Protein AF-A0A0D2LBA7-F1 (afdb_monomer)

Nearest PDB structures (foldseek):
  6z9c-assembly1_A  TM=7.253E-01  e=1.091E-08  Homo sapiens
  6zlx-assembly1_A  TM=5.875E-01  e=2.701E-09  Homo sapiens
  8aj2-assembly2_B  TM=6.965E-01  e=6.804E-07  Saccharomyces cerevisiae
  6qbo-assembly1_A  TM=7.102E-01  e=8.433E-07  Saccharomyces cerevisiae
  6qbr-assembly1_A  TM=6.938E-01  e=1.045E-06  Saccharomyces cerevisiae

Radius of gyration: 41.12 Å; Cα contacts (8 Å, |Δi|>4): 932; chains: 1; bounding box: 77×128×127 Å

Organism: NCBI:txid145388

Mean predicted aligned error: 12.86 Å

Structure (mmCIF, N/CA/C/O backbone):
data_AF-A0A0D2LBA7-F1
#
_entry.id   AF-A0A0D2LBA7-F1
#
loop_
_atom_site.group_PDB
_atom_site.id
_atom_site.type_symbol
_atom_site.label_atom_id
_atom_site.label_alt_id
_atom_site.label_comp_id
_atom_site.label_asym_id
_atom_site.label_entity_id
_atom_site.label_seq_id
_atom_site.pdbx_PDB_ins_code
_atom_site.Cartn_x
_atom_site.Cartn_y
_atom_site.Cartn_z
_atom_site.occupancy
_atom_site.B_iso_or_equiv
_atom_site.auth_seq_id
_atom_site.auth_comp_id
_atom_site.auth_asym_id
_atom_site.auth_atom_id
_atom_site.pdbx_PDB_model_num
ATOM 1 N N . MET A 1 1 ? 0.904 -53.235 -50.984 1.00 41.66 1 MET A N 1
ATOM 2 C CA . MET A 1 1 ? 1.614 -52.245 -50.158 1.00 41.66 1 MET A CA 1
ATOM 3 C C . MET A 1 1 ? 1.728 -51.033 -51.040 1.00 41.66 1 MET A C 1
ATOM 5 O O . MET A 1 1 ? 2.356 -51.135 -52.085 1.00 41.66 1 MET A O 1
ATOM 9 N N . GLU A 1 2 ? 0.973 -49.996 -50.715 1.00 45.25 2 GLU A N 1
ATOM 10 C CA . GLU A 1 2 ? 1.105 -48.691 -51.358 1.00 45.25 2 GLU A CA 1
ATOM 11 C C . GLU A 1 2 ? 2.281 -47.971 -50.687 1.00 45.25 2 GLU A C 1
ATOM 13 O O . GLU A 1 2 ? 2.564 -48.237 -49.516 1.00 45.25 2 GLU A O 1
ATOM 18 N N . ASP A 1 3 ? 2.995 -47.120 -51.424 1.00 49.78 3 ASP A N 1
ATOM 19 C CA . ASP A 1 3 ? 4.052 -46.297 -50.837 1.00 49.78 3 ASP A CA 1
ATOM 20 C C . ASP A 1 3 ? 3.409 -45.217 -49.955 1.00 49.78 3 ASP A C 1
ATOM 22 O O . ASP A 1 3 ? 2.948 -44.186 -50.452 1.00 49.78 3 ASP A O 1
ATOM 26 N N . GLU A 1 4 ? 3.405 -45.430 -48.637 1.00 56.88 4 GLU A N 1
ATOM 27 C CA . GLU A 1 4 ? 3.301 -44.321 -47.688 1.00 56.88 4 GLU A CA 1
ATOM 28 C C . GLU A 1 4 ? 4.562 -43.463 -47.838 1.00 56.88 4 GLU A C 1
ATOM 30 O O . GLU A 1 4 ? 5.611 -43.736 -47.250 1.00 56.88 4 GLU A O 1
ATOM 35 N N . ALA A 1 5 ? 4.465 -42.428 -48.677 1.00 56.94 5 ALA A N 1
ATOM 36 C CA . ALA A 1 5 ? 5.487 -41.399 -48.773 1.00 56.94 5 ALA A CA 1
ATOM 37 C C . ALA A 1 5 ? 5.756 -40.837 -47.362 1.00 56.94 5 ALA A C 1
ATOM 39 O O . ALA A 1 5 ? 4.798 -40.540 -46.643 1.00 56.94 5 ALA A O 1
ATOM 40 N N . PRO A 1 6 ? 7.026 -40.703 -46.937 1.00 50.88 6 PRO A N 1
ATOM 41 C CA . PRO A 1 6 ? 7.349 -40.370 -45.556 1.00 50.88 6 PRO A CA 1
ATOM 42 C C . PRO A 1 6 ? 6.872 -38.954 -45.226 1.00 50.88 6 PRO A C 1
ATOM 44 O O . PRO A 1 6 ? 7.515 -37.980 -45.614 1.00 50.88 6 PRO A O 1
ATOM 47 N N . THR A 1 7 ? 5.759 -38.851 -44.495 1.00 66.12 7 THR A N 1
ATOM 48 C CA . THR A 1 7 ? 5.170 -37.581 -44.058 1.00 66.12 7 THR A CA 1
ATOM 49 C C . THR A 1 7 ? 6.148 -36.847 -43.147 1.00 66.12 7 THR A C 1
ATOM 51 O O . THR A 1 7 ? 6.326 -37.209 -41.979 1.00 66.12 7 THR A O 1
ATOM 54 N N . GLY A 1 8 ? 6.811 -35.830 -43.683 1.00 72.38 8 GLY A N 1
ATOM 55 C CA . GLY A 1 8 ? 7.713 -34.974 -42.935 1.00 72.38 8 GLY A CA 1
ATOM 56 C C . GLY A 1 8 ? 6.952 -33.914 -42.144 1.00 72.38 8 GLY A C 1
ATOM 57 O O . GLY A 1 8 ? 5.771 -33.653 -42.364 1.00 72.38 8 GLY A O 1
ATOM 58 N N . VAL A 1 9 ? 7.665 -33.208 -41.263 1.00 74.69 9 VAL A N 1
ATOM 59 C CA . VAL A 1 9 ? 7.125 -32.018 -40.574 1.00 74.69 9 VAL A CA 1
ATOM 60 C C . VAL A 1 9 ? 6.616 -30.959 -41.565 1.00 74.69 9 VAL A C 1
ATOM 62 O O . VAL A 1 9 ? 5.686 -30.231 -41.248 1.00 74.69 9 VAL A O 1
ATOM 65 N N . ASN A 1 10 ? 7.172 -30.901 -42.779 1.00 81.25 10 ASN A N 1
ATOM 66 C CA . ASN A 1 10 ? 6.738 -29.976 -43.830 1.00 81.25 10 ASN A CA 1
ATOM 67 C C . ASN A 1 10 ? 5.353 -30.292 -44.422 1.00 81.25 10 ASN A C 1
ATOM 69 O O . ASN A 1 10 ? 4.752 -29.396 -45.007 1.00 81.25 10 ASN A O 1
ATOM 73 N N . ASP A 1 11 ? 4.852 -31.519 -44.256 1.00 81.19 11 ASP A N 1
ATOM 74 C CA . ASP A 1 11 ? 3.561 -31.973 -44.795 1.00 81.19 11 ASP A CA 1
ATOM 75 C C . ASP A 1 11 ? 2.413 -31.813 -43.774 1.00 81.19 11 ASP A C 1
ATOM 77 O O . ASP A 1 11 ? 1.259 -32.156 -44.040 1.00 81.19 11 ASP A O 1
ATOM 81 N N . LEU A 1 12 ? 2.720 -31.285 -42.583 1.00 79.12 12 LEU A N 1
ATOM 82 C CA . LEU A 1 12 ? 1.750 -30.996 -41.531 1.00 79.12 12 LEU A CA 1
ATOM 83 C C . LEU A 1 12 ? 0.846 -29.811 -41.902 1.00 79.12 12 LEU A C 1
ATOM 85 O O . LEU A 1 12 ? 1.290 -28.804 -42.450 1.00 79.12 12 LEU A O 1
ATOM 89 N N . SER A 1 13 ? -0.431 -29.891 -41.516 1.00 80.69 13 SER A N 1
ATOM 90 C CA . SER A 1 13 ? -1.358 -28.758 -41.655 1.00 80.69 13 SER A CA 1
ATOM 91 C C . SER A 1 13 ? -0.932 -27.557 -40.786 1.00 80.69 13 SER A C 1
ATOM 93 O O . SER A 1 13 ? -0.297 -27.767 -39.747 1.00 80.69 13 SER A O 1
ATOM 95 N N . PRO A 1 14 ? -1.345 -26.315 -41.110 1.00 75.88 14 PRO A N 1
ATOM 96 C CA . PRO A 1 14 ? -1.060 -25.140 -40.278 1.00 75.88 14 PRO A CA 1
ATOM 97 C C . PRO A 1 14 ? -1.507 -25.302 -38.816 1.00 75.88 14 PRO A C 1
ATOM 99 O O . PRO A 1 14 ? -0.788 -24.920 -37.898 1.00 75.88 14 PRO A O 1
ATOM 102 N N . ALA A 1 15 ? -2.647 -25.961 -38.573 1.00 77.19 15 ALA A N 1
ATOM 103 C CA . ALA A 1 15 ? -3.121 -26.261 -37.220 1.00 77.19 15 ALA A CA 1
ATOM 104 C C . ALA A 1 15 ? -2.209 -27.260 -36.479 1.00 77.19 15 ALA A C 1
ATOM 106 O O . ALA A 1 15 ? -1.989 -27.124 -35.276 1.00 77.19 15 ALA A O 1
ATOM 107 N N . CYS A 1 16 ? -1.627 -28.230 -37.192 1.00 81.06 16 CYS A N 1
ATOM 108 C CA . CYS A 1 16 ? -0.622 -29.135 -36.632 1.00 81.06 16 CYS A CA 1
ATOM 109 C C . CYS A 1 16 ? 0.707 -28.409 -36.360 1.00 81.06 16 CYS A C 1
ATOM 111 O O . CYS A 1 16 ? 1.330 -28.668 -35.335 1.00 81.06 16 CYS A O 1
ATOM 113 N N . PHE A 1 17 ? 1.114 -27.465 -37.219 1.00 78.94 17 PHE A N 1
ATOM 114 C CA . PHE A 1 17 ? 2.248 -26.572 -36.950 1.00 78.94 17 PHE A CA 1
ATOM 115 C C . PHE A 1 17 ? 2.025 -25.760 -35.667 1.00 78.94 17 PHE A C 1
ATOM 117 O O . PHE A 1 17 ? 2.879 -25.781 -34.784 1.00 78.94 17 PHE A O 1
ATOM 124 N N . VAL A 1 18 ? 0.865 -25.116 -35.514 1.00 75.88 18 VAL A N 1
ATOM 125 C CA . VAL A 1 18 ? 0.513 -24.375 -34.290 1.00 75.88 18 VAL A CA 1
ATOM 126 C C . VAL A 1 18 ? 0.520 -25.287 -33.057 1.00 75.88 18 VAL A C 1
ATOM 128 O O . VAL A 1 18 ? 1.050 -24.894 -32.024 1.00 75.88 18 VAL A O 1
ATOM 131 N N . ALA A 1 19 ? 0.014 -26.521 -33.152 1.00 81.38 19 ALA A N 1
ATOM 132 C CA . ALA A 1 19 ? 0.018 -27.464 -32.030 1.00 81.38 19 ALA A CA 1
ATOM 133 C C . ALA A 1 19 ? 1.428 -27.954 -31.635 1.00 81.38 19 ALA A C 1
ATOM 135 O O . ALA A 1 19 ? 1.709 -28.114 -30.449 1.00 81.38 19 ALA A O 1
ATOM 136 N N . VAL A 1 20 ? 2.319 -28.187 -32.606 1.00 83.69 20 VAL A N 1
ATOM 137 C CA . VAL A 1 20 ? 3.698 -28.643 -32.353 1.00 83.69 20 VAL A CA 1
ATOM 138 C C . VAL A 1 20 ? 4.569 -27.497 -31.832 1.00 83.69 20 VAL A C 1
ATOM 140 O O . VAL A 1 20 ? 5.188 -27.619 -30.775 1.00 83.69 20 VAL A O 1
ATOM 143 N N . PHE A 1 21 ? 4.598 -26.368 -32.544 1.00 82.12 21 PHE A N 1
ATOM 144 C CA . PHE A 1 21 ? 5.470 -25.234 -32.227 1.00 82.12 21 PHE A CA 1
ATOM 145 C C . PHE A 1 21 ? 4.898 -24.320 -31.131 1.00 82.12 21 PHE A C 1
ATOM 147 O O . PHE A 1 21 ? 5.661 -23.613 -30.484 1.00 82.12 21 PHE A O 1
ATOM 154 N N . GLY A 1 22 ? 3.598 -24.391 -30.826 1.00 79.94 22 GLY A N 1
ATOM 155 C CA . GLY A 1 22 ? 2.980 -23.692 -29.689 1.00 79.94 22 GLY A CA 1
ATOM 156 C C . GLY A 1 22 ? 3.430 -24.181 -28.306 1.00 79.94 22 GLY A C 1
ATOM 157 O O . GLY A 1 22 ? 3.055 -23.585 -27.303 1.00 79.94 22 GLY A O 1
ATOM 158 N N . THR A 1 23 ? 4.249 -25.238 -28.238 1.00 84.56 23 THR A N 1
ATOM 159 C CA . THR A 1 23 ? 4.951 -25.660 -27.011 1.00 84.56 23 THR A CA 1
ATOM 160 C C . THR A 1 23 ? 6.296 -24.950 -26.803 1.00 84.56 23 THR A C 1
ATOM 162 O O . THR A 1 23 ? 6.921 -25.112 -25.756 1.00 84.56 23 THR A O 1
ATOM 165 N N . LEU A 1 24 ? 6.757 -24.174 -27.788 1.00 87.69 24 LEU A N 1
ATOM 166 C CA . LEU A 1 24 ? 7.990 -23.391 -27.734 1.00 87.69 24 LEU A CA 1
ATOM 167 C C . LEU A 1 24 ? 7.710 -21.961 -27.267 1.00 87.69 24 LEU A C 1
ATOM 169 O O . LEU A 1 24 ? 6.647 -21.416 -27.555 1.00 87.69 24 LEU A O 1
ATOM 173 N N . GLY A 1 25 ? 8.696 -21.322 -26.633 1.00 86.44 25 GLY A N 1
ATOM 174 C CA . GLY A 1 25 ? 8.681 -19.880 -26.385 1.00 86.44 25 GLY A CA 1
ATOM 175 C C . GLY A 1 25 ? 8.998 -19.061 -27.643 1.00 86.44 25 GLY A C 1
ATOM 176 O O . GLY A 1 25 ? 9.499 -19.577 -28.646 1.00 86.44 25 GLY A O 1
ATOM 177 N N . ALA A 1 26 ? 8.756 -17.749 -27.584 1.00 86.88 26 ALA A N 1
ATOM 178 C CA . ALA A 1 26 ? 8.931 -16.840 -28.723 1.00 86.88 26 ALA A CA 1
ATOM 179 C C . ALA A 1 26 ? 10.343 -16.861 -29.348 1.00 86.88 26 ALA A C 1
ATOM 181 O O . ALA A 1 26 ? 10.480 -16.711 -30.564 1.00 86.88 26 ALA A O 1
ATOM 182 N N . ALA A 1 27 ? 11.398 -17.063 -28.548 1.00 86.56 27 ALA A N 1
ATOM 183 C CA . ALA A 1 27 ? 12.777 -17.125 -29.037 1.00 86.56 27 ALA A CA 1
ATOM 184 C C . ALA A 1 27 ? 13.055 -18.420 -29.821 1.00 86.56 27 ALA A C 1
ATOM 186 O O . ALA A 1 27 ? 13.687 -18.394 -30.878 1.00 86.56 27 ALA A O 1
ATOM 187 N N . GLU A 1 28 ? 12.552 -19.551 -29.338 1.00 90.44 28 GLU A N 1
ATOM 188 C CA . GLU A 1 28 ? 12.653 -20.861 -29.976 1.00 90.44 28 GLU A CA 1
ATOM 189 C C . GLU A 1 28 ? 11.802 -20.915 -31.253 1.00 90.44 28 GLU A C 1
ATOM 191 O O . GLU A 1 28 ? 12.292 -21.371 -32.287 1.00 90.44 28 GLU A O 1
ATOM 196 N N . THR A 1 29 ? 10.594 -20.343 -31.238 1.00 89.56 29 THR A N 1
ATOM 197 C CA . THR A 1 29 ? 9.762 -20.165 -32.439 1.00 89.56 29 THR A CA 1
ATOM 198 C C . THR A 1 29 ? 10.440 -19.248 -33.462 1.00 89.56 29 THR A C 1
ATOM 200 O O . THR A 1 29 ? 10.508 -19.593 -34.642 1.00 89.56 29 THR A O 1
ATOM 203 N N . ALA A 1 30 ? 11.054 -18.136 -33.040 1.00 86.88 30 ALA A N 1
ATOM 204 C CA . ALA A 1 30 ? 11.838 -17.279 -33.935 1.00 86.88 30 ALA A CA 1
ATOM 205 C C . ALA A 1 30 ? 13.066 -17.994 -34.536 1.00 86.88 30 ALA A C 1
ATOM 207 O O . ALA A 1 30 ? 13.395 -17.761 -35.699 1.00 86.88 30 ALA A O 1
ATOM 208 N N . ARG A 1 31 ? 13.724 -18.899 -33.794 1.00 90.75 31 ARG A N 1
ATOM 209 C CA . ARG A 1 31 ? 14.789 -19.765 -34.338 1.00 90.75 31 ARG A CA 1
ATOM 210 C C . ARG A 1 31 ? 14.235 -20.785 -35.334 1.00 90.75 31 ARG A C 1
ATOM 212 O O . ARG A 1 31 ? 14.845 -20.978 -36.382 1.00 90.75 31 ARG A O 1
ATOM 219 N N . ALA A 1 32 ? 13.084 -21.397 -35.051 1.00 89.19 32 ALA A N 1
ATOM 220 C CA . ALA A 1 32 ? 12.422 -22.341 -35.952 1.00 89.19 32 ALA A CA 1
ATOM 221 C C . ALA A 1 32 ? 12.040 -21.694 -37.297 1.00 89.19 32 ALA A C 1
ATOM 223 O O . ALA A 1 32 ? 12.258 -22.293 -38.349 1.00 89.19 32 ALA A O 1
ATOM 224 N N . MET A 1 33 ? 11.573 -20.440 -37.289 1.00 88.88 33 MET A N 1
ATOM 225 C CA . MET A 1 33 ? 11.327 -19.664 -38.515 1.00 88.88 33 MET A CA 1
ATOM 226 C C . MET A 1 33 ? 12.565 -19.560 -39.425 1.00 88.88 33 MET A C 1
ATOM 228 O O . MET A 1 33 ? 12.419 -19.472 -40.640 1.00 88.88 33 MET A O 1
ATOM 232 N N . CYS A 1 34 ? 13.782 -19.590 -38.876 1.00 90.56 34 CYS A N 1
ATOM 233 C CA . CYS A 1 34 ? 15.018 -19.527 -39.661 1.00 90.56 34 CYS A CA 1
ATOM 234 C C . CYS A 1 34 ? 15.428 -20.872 -40.296 1.00 90.56 34 CYS A C 1
ATOM 236 O O . CYS A 1 34 ? 16.378 -20.895 -41.076 1.00 90.56 34 CYS A O 1
ATOM 238 N N . VAL A 1 35 ? 14.753 -21.983 -39.974 1.00 90.25 35 VAL A N 1
ATOM 239 C CA . VAL A 1 35 ? 15.114 -23.331 -40.458 1.00 90.25 35 VAL A CA 1
ATOM 240 C C . VAL A 1 35 ? 14.546 -23.617 -41.851 1.00 90.25 35 VAL A C 1
ATOM 242 O O . VAL A 1 35 ? 15.219 -24.245 -42.666 1.00 90.25 35 VAL A O 1
ATOM 245 N N . HIS A 1 36 ? 13.319 -23.173 -42.147 1.00 87.88 36 HIS A N 1
ATOM 246 C CA . HIS A 1 36 ? 12.653 -23.481 -43.416 1.00 87.88 36 HIS A CA 1
ATOM 247 C C . HIS A 1 36 ? 11.611 -22.413 -43.808 1.00 87.88 36 HIS A C 1
ATOM 249 O O . HIS A 1 36 ? 10.843 -21.997 -42.939 1.00 87.88 36 HIS A O 1
ATOM 255 N N . PRO A 1 37 ? 11.492 -22.003 -45.092 1.00 87.06 37 PRO A N 1
ATOM 256 C CA . PRO A 1 37 ? 10.540 -20.965 -45.509 1.00 87.06 37 PRO A CA 1
ATOM 257 C C . PRO A 1 37 ? 9.082 -21.260 -45.138 1.00 87.06 37 PRO A C 1
ATOM 259 O O . PRO A 1 37 ? 8.413 -20.393 -44.591 1.00 87.06 37 PRO A O 1
ATOM 262 N N . LEU A 1 38 ? 8.608 -22.502 -45.310 1.00 84.31 38 LEU A N 1
ATOM 263 C CA . LEU A 1 38 ? 7.237 -22.864 -44.913 1.00 84.31 38 LEU A CA 1
ATOM 264 C C . LEU A 1 38 ? 7.001 -22.710 -43.400 1.00 84.31 38 LEU A C 1
ATOM 266 O O . LEU A 1 38 ? 5.883 -22.417 -42.985 1.00 84.31 38 LEU A O 1
ATOM 270 N N . TRP A 1 39 ? 8.035 -22.879 -42.568 1.00 86.62 39 TRP A N 1
ATOM 271 C CA . TRP A 1 39 ? 7.934 -22.630 -41.126 1.00 86.62 39 TRP A CA 1
ATOM 272 C C . TRP A 1 39 ? 7.964 -21.121 -40.864 1.00 86.62 39 TRP A C 1
ATOM 274 O O . TRP A 1 39 ? 7.203 -20.626 -40.042 1.00 86.62 39 TRP A O 1
ATOM 284 N N . ALA A 1 40 ? 8.786 -20.372 -41.606 1.00 85.69 40 ALA A N 1
ATOM 285 C CA . ALA A 1 40 ? 8.809 -18.914 -41.569 1.00 85.69 40 ALA A CA 1
ATOM 286 C C . ALA A 1 40 ? 7.468 -18.275 -41.958 1.00 85.69 40 ALA A C 1
ATOM 288 O O . ALA A 1 40 ? 7.221 -17.153 -41.530 1.00 85.6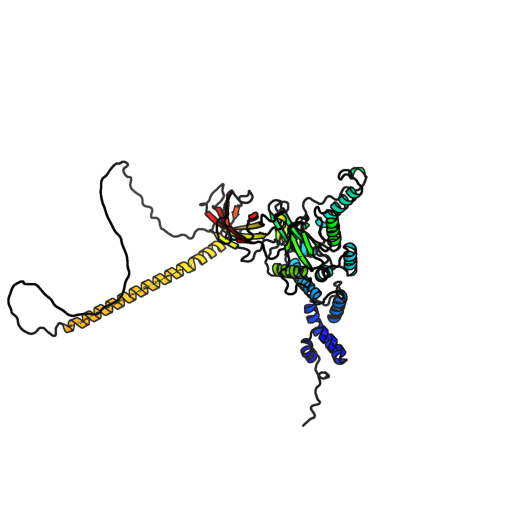9 40 ALA A O 1
ATOM 289 N N . ASP A 1 41 ? 6.631 -18.948 -42.750 1.00 85.88 41 ASP A N 1
ATOM 290 C CA . ASP A 1 41 ? 5.301 -18.468 -43.133 1.00 85.88 41 ASP A CA 1
ATOM 291 C C . ASP A 1 41 ? 4.218 -18.924 -42.141 1.00 85.88 41 ASP A C 1
ATOM 293 O O . ASP A 1 41 ? 3.495 -18.080 -41.616 1.00 85.88 41 ASP A O 1
ATOM 297 N N . ASN A 1 42 ? 4.151 -20.218 -41.791 1.00 82.75 42 ASN A N 1
ATOM 298 C CA . ASN A 1 42 ? 3.165 -20.725 -40.821 1.00 82.75 42 ASN A CA 1
ATOM 299 C C . ASN A 1 42 ? 3.370 -20.147 -39.406 1.00 82.75 42 ASN A C 1
ATOM 301 O O . ASN A 1 42 ? 2.408 -19.801 -38.729 1.00 82.75 42 ASN A O 1
ATOM 305 N N . LEU A 1 43 ? 4.619 -19.984 -38.954 1.00 84.81 43 LEU A N 1
ATOM 306 C CA . LEU A 1 43 ? 4.936 -19.475 -37.612 1.00 84.81 43 LEU A CA 1
ATOM 307 C C . LEU A 1 43 ? 4.938 -17.933 -37.529 1.00 84.81 43 LEU A C 1
ATOM 309 O O . LEU A 1 43 ? 5.390 -17.370 -36.532 1.00 84.81 43 LEU A O 1
ATOM 313 N N . ARG A 1 44 ? 4.434 -17.224 -38.554 1.00 84.56 44 ARG A N 1
ATOM 314 C CA . ARG A 1 44 ? 4.048 -15.800 -38.440 1.00 84.56 44 ARG A CA 1
ATOM 315 C C . ARG A 1 44 ? 2.663 -15.603 -37.842 1.00 84.56 44 ARG A C 1
ATOM 317 O O . ARG A 1 44 ? 2.361 -14.470 -37.486 1.00 84.56 44 ARG A O 1
ATOM 324 N N . ASP A 1 45 ? 1.845 -16.653 -37.783 1.00 81.94 45 ASP A N 1
ATOM 325 C CA . ASP A 1 45 ? 0.443 -16.554 -37.389 1.00 81.94 45 ASP A CA 1
ATOM 326 C C . ASP A 1 45 ? 0.296 -15.975 -35.971 1.00 81.94 45 ASP A C 1
ATOM 328 O O . ASP A 1 45 ? 0.925 -16.433 -35.010 1.00 81.94 45 ASP A O 1
ATOM 332 N N . ASP A 1 46 ? -0.546 -14.952 -35.840 1.00 84.88 46 ASP A N 1
ATOM 333 C CA . ASP A 1 46 ? -0.804 -14.273 -34.574 1.00 84.88 46 ASP A CA 1
ATOM 334 C C . ASP A 1 46 ? -1.509 -15.174 -33.543 1.00 84.88 46 ASP A C 1
ATOM 336 O O . ASP A 1 46 ? -1.481 -14.855 -32.357 1.00 84.88 46 ASP A O 1
ATOM 340 N N . ILE A 1 47 ? -2.051 -16.335 -33.936 1.00 85.31 47 ILE A N 1
ATOM 341 C CA . ILE A 1 47 ? -2.478 -17.396 -33.006 1.00 85.31 47 ILE A CA 1
ATOM 342 C C . ILE A 1 47 ? -1.315 -17.842 -32.098 1.00 85.31 47 ILE A C 1
ATOM 344 O O . ILE A 1 47 ? -1.548 -18.148 -30.929 1.00 85.31 47 ILE A O 1
ATOM 348 N N . LEU A 1 48 ? -0.072 -17.839 -32.599 1.00 85.69 48 LEU A N 1
ATOM 349 C CA . LEU A 1 48 ? 1.134 -18.119 -31.809 1.00 85.69 48 LEU A CA 1
ATOM 350 C C . LEU A 1 48 ? 1.691 -16.860 -31.137 1.00 85.69 48 LEU A C 1
ATOM 352 O O . LEU A 1 48 ? 2.060 -16.897 -29.968 1.00 85.69 48 LEU A O 1
ATOM 356 N N . TRP A 1 49 ? 1.740 -15.727 -31.844 1.00 90.50 49 TRP A N 1
ATOM 357 C CA . TRP A 1 49 ? 2.360 -14.513 -31.294 1.00 90.50 49 TRP A CA 1
ATOM 358 C C . TRP A 1 49 ? 1.517 -13.808 -30.229 1.00 90.50 49 TRP A C 1
ATOM 360 O O . TRP A 1 49 ? 2.083 -13.125 -29.379 1.00 90.50 49 TRP A O 1
ATOM 370 N N . ARG A 1 50 ? 0.194 -14.006 -30.212 1.00 91.06 50 ARG A N 1
ATOM 371 C CA . ARG A 1 50 ? -0.699 -13.471 -29.178 1.00 91.06 50 ARG A CA 1
ATOM 372 C C . ARG A 1 50 ? -0.408 -14.006 -27.768 1.00 91.06 50 ARG A C 1
ATOM 374 O O . ARG A 1 50 ? -0.176 -13.167 -26.899 1.00 91.06 50 ARG A O 1
ATOM 381 N N . PRO A 1 51 ? -0.398 -15.329 -27.496 1.00 89.94 51 PRO A N 1
ATOM 382 C CA . PRO A 1 51 ? -0.073 -15.830 -26.162 1.00 89.94 51 PRO A CA 1
ATOM 383 C C . PRO A 1 51 ? 1.340 -15.427 -25.731 1.00 89.94 51 PRO A C 1
ATOM 385 O O . PRO A 1 51 ? 1.493 -14.976 -24.604 1.00 89.94 51 PRO A O 1
ATOM 388 N N . TYR A 1 52 ? 2.336 -15.452 -26.629 1.00 90.50 52 TYR A N 1
ATOM 389 C CA . TYR A 1 52 ? 3.682 -14.946 -26.318 1.00 90.50 52 TYR A CA 1
ATOM 390 C C . TYR A 1 52 ? 3.691 -13.459 -25.929 1.00 90.50 52 TYR A C 1
ATOM 392 O O . TYR A 1 52 ? 4.481 -13.036 -25.089 1.00 90.50 52 TYR A O 1
ATOM 400 N N . PHE A 1 53 ? 2.843 -12.641 -26.557 1.00 91.50 53 PHE A N 1
ATOM 401 C CA . PHE A 1 53 ? 2.766 -11.210 -26.278 1.00 91.50 53 PHE A CA 1
ATOM 402 C C . PHE A 1 53 ? 2.085 -10.915 -24.931 1.00 91.50 53 PHE A C 1
ATOM 404 O O . PHE A 1 53 ? 2.582 -10.076 -24.177 1.00 91.50 53 PHE A O 1
ATOM 411 N N . GLU A 1 54 ? 1.021 -11.650 -24.583 1.00 91.62 54 GLU A N 1
ATOM 412 C CA . GLU A 1 54 ? 0.398 -11.570 -23.252 1.00 91.62 54 GLU A CA 1
ATOM 413 C C . GLU A 1 54 ? 1.349 -12.113 -22.165 1.00 91.62 54 GLU A C 1
ATOM 415 O O . GLU A 1 54 ? 1.548 -11.442 -21.155 1.00 91.62 54 GLU A O 1
ATOM 420 N N . GLU A 1 55 ? 2.018 -13.248 -22.406 1.00 90.25 55 GLU A N 1
ATOM 421 C CA . GLU A 1 55 ? 2.978 -13.892 -21.489 1.00 90.25 55 GLU A CA 1
ATOM 422 C C . GLU A 1 55 ? 4.236 -13.054 -21.222 1.00 90.25 55 GLU A C 1
ATOM 424 O O . GLU A 1 55 ? 4.724 -13.027 -20.094 1.00 90.25 55 GLU A O 1
ATOM 429 N N . VAL A 1 56 ? 4.788 -12.366 -22.228 1.00 88.62 56 VAL A N 1
ATOM 430 C CA . VAL A 1 56 ? 6.026 -11.586 -22.049 1.00 88.62 56 VAL A CA 1
ATOM 431 C C . VAL A 1 56 ? 5.735 -10.153 -21.607 1.00 88.62 56 VAL A C 1
ATOM 433 O O . VAL A 1 56 ? 6.402 -9.664 -20.693 1.00 88.62 56 VAL A O 1
ATOM 436 N N . PHE A 1 57 ? 4.753 -9.474 -22.209 1.00 90.81 57 PHE A N 1
ATOM 437 C CA . PHE A 1 57 ? 4.555 -8.025 -22.039 1.00 90.81 57 PHE A CA 1
ATOM 438 C C . PHE A 1 57 ? 3.300 -7.637 -21.236 1.00 90.81 57 PHE A C 1
ATOM 440 O O . PHE A 1 57 ? 3.052 -6.445 -21.041 1.00 90.81 57 PHE A O 1
ATOM 447 N N . ALA A 1 58 ? 2.520 -8.609 -20.746 1.00 90.38 58 ALA A N 1
ATOM 448 C CA . ALA A 1 58 ? 1.265 -8.390 -20.014 1.00 90.38 58 ALA A CA 1
ATOM 449 C C . ALA A 1 58 ? 0.213 -7.569 -20.797 1.00 90.38 58 ALA A C 1
ATOM 451 O O . ALA A 1 58 ? -0.606 -6.864 -20.201 1.00 90.38 58 ALA A O 1
ATOM 452 N N . GLN A 1 59 ? 0.237 -7.641 -22.135 1.00 87.06 59 GLN A N 1
ATOM 453 C CA . GLN A 1 59 ? -0.665 -6.915 -23.037 1.00 87.06 59 GLN A CA 1
ATOM 454 C C . GLN A 1 59 ? -1.584 -7.869 -23.810 1.00 87.06 59 GLN A C 1
ATOM 456 O O . GLN A 1 59 ? -1.138 -8.885 -24.336 1.00 87.06 59 GLN A O 1
ATOM 461 N N . ARG A 1 60 ? -2.874 -7.520 -23.910 1.00 87.62 60 ARG A N 1
ATOM 462 C CA . ARG A 1 60 ? -3.912 -8.352 -24.560 1.00 87.62 60 ARG A CA 1
ATOM 463 C C . ARG A 1 60 ? -4.238 -7.993 -25.998 1.00 87.62 60 ARG A C 1
ATOM 465 O O . ARG A 1 60 ? -4.684 -8.869 -26.739 1.00 87.62 60 ARG A O 1
ATOM 472 N N . ASP A 1 61 ? -4.033 -6.730 -26.347 1.00 90.69 61 ASP A N 1
ATOM 473 C CA . ASP A 1 61 ? -4.253 -6.170 -27.675 1.00 90.69 61 ASP A CA 1
ATOM 474 C C . ASP A 1 61 ? -2.892 -5.948 -28.336 1.00 90.69 61 ASP A C 1
ATOM 476 O O . ASP A 1 61 ? -1.939 -5.564 -27.656 1.00 90.69 61 ASP A O 1
ATOM 480 N N . ALA A 1 62 ? -2.790 -6.128 -29.652 1.00 91.00 62 ALA A N 1
ATOM 481 C CA . ALA A 1 62 ? -1.563 -5.856 -30.398 1.00 91.00 62 ALA A CA 1
ATOM 482 C C . ALA A 1 62 ? -1.291 -4.339 -30.475 1.00 91.00 62 ALA A C 1
ATOM 484 O O . ALA A 1 62 ? -1.615 -3.686 -31.463 1.00 91.00 62 ALA A O 1
ATOM 485 N N . ARG A 1 63 ? -0.706 -3.765 -29.419 1.00 92.25 63 ARG A N 1
ATOM 486 C CA . ARG A 1 63 ? -0.308 -2.350 -29.343 1.00 92.25 63 ARG A CA 1
ATOM 487 C C . ARG A 1 63 ? 1.203 -2.181 -29.363 1.00 92.25 63 ARG A C 1
ATOM 489 O O . ARG A 1 63 ? 1.938 -3.012 -28.834 1.00 92.25 63 ARG A O 1
ATOM 496 N N . LEU A 1 64 ? 1.666 -1.080 -29.936 1.00 90.50 64 LEU A N 1
ATOM 497 C CA . LEU A 1 64 ? 3.051 -0.626 -29.862 1.00 90.50 64 LEU A CA 1
ATOM 498 C C . LEU A 1 64 ? 3.342 0.045 -28.496 1.00 90.50 64 LEU A C 1
ATOM 500 O O . LEU A 1 64 ? 2.409 0.356 -27.752 1.00 90.50 64 LEU A O 1
ATOM 504 N N . PRO A 1 65 ? 4.621 0.272 -28.135 1.00 86.56 65 PRO A N 1
ATOM 505 C CA . PRO A 1 65 ? 5.001 0.917 -26.868 1.00 86.56 65 PRO A CA 1
ATOM 506 C C . PRO A 1 65 ? 4.550 2.379 -26.700 1.00 86.56 65 PRO A C 1
ATOM 508 O O . PRO A 1 65 ? 4.643 2.918 -25.603 1.00 86.56 65 PRO A O 1
ATOM 511 N N . ASP A 1 66 ? 4.073 3.025 -27.767 1.00 83.31 66 ASP A N 1
ATOM 512 C CA . ASP A 1 66 ? 3.434 4.352 -27.761 1.00 83.31 66 ASP A CA 1
ATOM 513 C C . ASP A 1 66 ? 1.892 4.270 -27.668 1.00 83.31 66 ASP A C 1
ATOM 515 O O . ASP A 1 66 ? 1.182 5.223 -27.982 1.00 83.31 66 ASP A O 1
ATOM 519 N N . GLU A 1 67 ? 1.381 3.106 -27.253 1.00 83.69 67 GLU A N 1
ATOM 520 C CA . GLU A 1 67 ? -0.033 2.719 -27.149 1.00 83.69 67 GLU A CA 1
ATOM 521 C C . GLU A 1 67 ? -0.818 2.674 -28.478 1.00 83.69 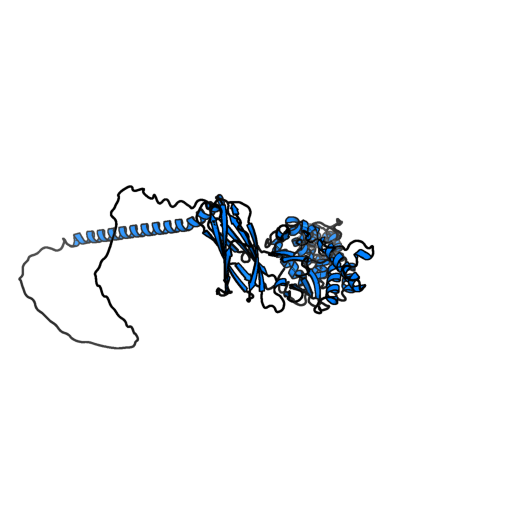67 GLU A C 1
ATOM 523 O O . GLU A 1 67 ? -2.004 2.320 -28.465 1.00 83.69 67 GLU A O 1
ATOM 528 N N . THR A 1 68 ? -0.186 2.948 -29.628 1.00 90.81 68 THR A N 1
ATOM 529 C CA . THR A 1 68 ? -0.830 2.854 -30.952 1.00 90.81 68 THR A CA 1
ATOM 530 C C . THR A 1 68 ? -1.083 1.403 -31.383 1.00 90.81 68 THR A C 1
ATOM 532 O O . THR A 1 68 ? -0.492 0.464 -30.852 1.00 90.81 68 THR A O 1
ATOM 535 N N . GLU A 1 69 ? -1.999 1.185 -32.330 1.00 92.75 69 GLU A N 1
ATOM 536 C CA . GLU A 1 69 ? -2.344 -0.155 -32.827 1.00 92.75 69 GLU A CA 1
ATOM 537 C C . GLU A 1 69 ? -1.253 -0.704 -33.766 1.00 92.75 69 GLU A C 1
ATOM 539 O O . GLU A 1 69 ? -0.833 -0.045 -34.719 1.00 92.75 69 GLU A O 1
ATOM 544 N N . ALA A 1 70 ? -0.784 -1.923 -33.496 1.00 92.88 70 ALA A N 1
ATOM 545 C CA . ALA A 1 70 ? 0.235 -2.605 -34.283 1.00 92.88 70 ALA A CA 1
ATOM 546 C C . ALA A 1 70 ? -0.394 -3.444 -35.405 1.00 92.88 70 ALA A C 1
ATOM 548 O O . ALA A 1 70 ? -1.456 -4.035 -35.244 1.00 92.88 70 ALA A O 1
ATOM 549 N N . ALA A 1 71 ? 0.319 -3.593 -36.525 1.00 93.25 71 ALA A N 1
ATOM 550 C CA . ALA A 1 71 ? -0.167 -4.363 -37.676 1.00 93.25 71 ALA A CA 1
ATOM 551 C C . ALA A 1 71 ? -0.312 -5.885 -37.429 1.00 93.25 71 ALA A C 1
ATOM 553 O O . ALA A 1 71 ? -0.909 -6.573 -38.254 1.00 93.25 71 ALA A O 1
ATOM 554 N N . SER A 1 72 ? 0.270 -6.413 -36.345 1.00 93.31 72 SER A N 1
ATOM 555 C CA . SER A 1 72 ? 0.108 -7.792 -35.857 1.00 93.31 72 SER A CA 1
ATOM 556 C C . SER A 1 72 ? 0.670 -7.936 -34.434 1.00 93.31 72 SER A C 1
ATOM 558 O O . SER A 1 72 ? 1.493 -7.115 -34.008 1.00 93.31 72 SER A O 1
ATOM 560 N N . TYR A 1 73 ? 0.309 -8.998 -33.705 1.00 92.94 73 TYR A N 1
ATOM 561 C CA . TYR A 1 73 ? 0.938 -9.331 -32.414 1.00 92.94 73 TYR A CA 1
ATOM 562 C C . TYR A 1 73 ? 2.439 -9.579 -32.580 1.00 92.94 73 TYR A C 1
ATOM 564 O O . TYR A 1 73 ? 3.230 -9.131 -31.751 1.00 92.94 73 TYR A O 1
ATOM 572 N N . ARG A 1 74 ? 2.869 -10.201 -33.686 1.00 91.62 74 ARG A N 1
ATOM 573 C CA . ARG A 1 74 ? 4.302 -10.334 -34.001 1.00 91.62 74 ARG A CA 1
ATOM 574 C C . ARG A 1 74 ? 5.002 -8.980 -34.190 1.00 91.62 74 ARG A C 1
ATOM 576 O O . ARG A 1 74 ? 6.155 -8.828 -33.787 1.00 91.62 74 ARG A O 1
ATOM 583 N N . ALA A 1 75 ? 4.340 -7.999 -34.809 1.00 92.19 75 ALA A N 1
ATOM 584 C CA . ALA A 1 75 ? 4.891 -6.653 -34.976 1.00 92.19 75 ALA A CA 1
ATOM 585 C C . ALA A 1 75 ? 4.993 -5.921 -33.627 1.00 92.19 75 ALA A C 1
ATOM 587 O O . ALA A 1 75 ? 6.033 -5.328 -33.334 1.00 92.19 75 ALA A O 1
ATOM 588 N N . ALA A 1 76 ? 3.964 -6.042 -32.782 1.00 94.06 76 ALA A N 1
ATOM 589 C CA . ALA A 1 76 ? 3.979 -5.545 -31.410 1.00 94.06 76 ALA A CA 1
ATOM 590 C C . ALA A 1 76 ? 5.125 -6.173 -30.596 1.00 94.06 76 ALA A C 1
ATOM 592 O O . ALA A 1 76 ? 5.953 -5.448 -30.050 1.00 94.06 76 ALA A O 1
ATOM 593 N N . PHE A 1 77 ? 5.250 -7.504 -30.592 1.00 92.81 77 PHE A N 1
ATOM 594 C CA . PHE A 1 77 ? 6.299 -8.231 -29.868 1.00 92.81 77 PHE A CA 1
ATOM 595 C C . PHE A 1 77 ? 7.706 -7.724 -30.218 1.00 92.81 77 PHE A C 1
ATOM 597 O O . PHE A 1 77 ? 8.524 -7.479 -29.330 1.00 92.81 77 PHE A O 1
ATOM 604 N N . LEU A 1 78 ? 7.996 -7.528 -31.509 1.00 92.00 78 LEU A N 1
ATOM 605 C CA . LEU A 1 78 ? 9.292 -7.016 -31.961 1.00 92.00 78 LEU A CA 1
ATOM 606 C C . LEU A 1 78 ? 9.517 -5.551 -31.559 1.00 92.00 78 LEU A C 1
ATOM 608 O O . LEU A 1 78 ? 10.625 -5.208 -31.151 1.00 92.00 78 LEU A O 1
ATOM 612 N N . ALA A 1 79 ? 8.487 -4.702 -31.620 1.00 93.06 79 ALA A N 1
ATOM 613 C CA . ALA A 1 79 ? 8.581 -3.306 -31.194 1.00 93.06 79 ALA A CA 1
ATOM 614 C C . ALA A 1 79 ? 8.806 -3.168 -29.678 1.00 93.06 79 ALA A C 1
ATOM 616 O O . ALA A 1 79 ? 9.658 -2.389 -29.257 1.00 93.06 79 ALA A O 1
ATOM 617 N N . TRP A 1 80 ? 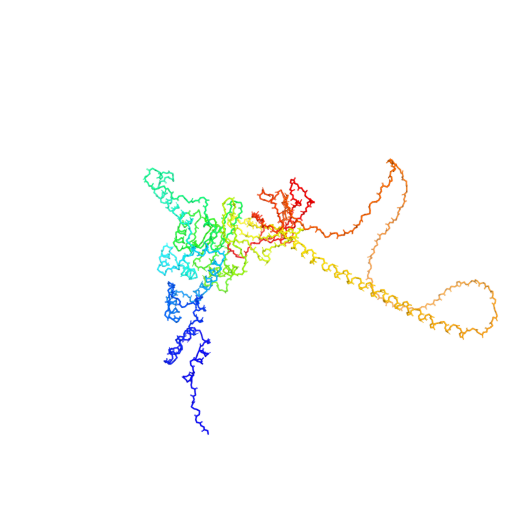8.109 -3.961 -28.858 1.00 92.19 80 TRP A N 1
ATOM 618 C CA . TRP A 1 80 ? 8.323 -4.008 -27.409 1.00 92.19 80 TRP A CA 1
ATOM 619 C C . TRP A 1 80 ? 9.689 -4.605 -27.047 1.00 92.19 80 TRP A C 1
ATOM 621 O O . TRP A 1 80 ? 10.385 -4.058 -26.197 1.00 92.19 80 TRP A O 1
ATOM 631 N N . THR A 1 81 ? 10.140 -5.651 -27.749 1.00 92.12 81 THR A N 1
ATOM 632 C CA . THR A 1 81 ? 11.498 -6.202 -27.574 1.00 92.12 81 THR A CA 1
ATOM 633 C C . THR A 1 81 ? 12.570 -5.155 -27.896 1.00 92.12 81 THR A C 1
ATOM 635 O O . THR A 1 81 ? 13.540 -5.024 -27.157 1.00 92.12 81 THR A O 1
ATOM 638 N N . ALA A 1 82 ? 12.392 -4.377 -28.969 1.00 92.25 82 ALA A N 1
ATOM 639 C CA . ALA A 1 82 ? 13.299 -3.287 -29.328 1.00 92.25 82 ALA A CA 1
ATOM 640 C C . ALA A 1 82 ? 13.242 -2.112 -28.334 1.00 92.25 82 ALA A C 1
ATOM 642 O O . ALA A 1 82 ? 14.264 -1.478 -28.085 1.00 92.25 82 ALA A O 1
ATOM 643 N N . HIS A 1 83 ? 12.072 -1.831 -27.748 1.00 91.31 83 HIS A N 1
ATOM 644 C CA . HIS A 1 83 ? 11.897 -0.750 -26.777 1.00 91.31 83 HIS A CA 1
ATOM 645 C C . HIS A 1 83 ? 12.618 -1.009 -25.452 1.00 91.31 83 HIS A C 1
ATOM 647 O O . HIS A 1 83 ? 13.001 -0.042 -24.810 1.00 91.31 83 HIS A O 1
ATOM 653 N N . PHE A 1 84 ? 12.800 -2.268 -25.047 1.00 93.56 84 PHE A N 1
ATOM 654 C CA . PHE A 1 84 ? 13.479 -2.656 -23.801 1.00 93.56 84 PHE A CA 1
ATOM 655 C C . PHE A 1 84 ? 14.799 -3.410 -24.056 1.00 93.56 84 PHE A C 1
ATOM 657 O O . PHE A 1 84 ? 15.248 -4.185 -23.210 1.00 93.56 84 PHE A O 1
ATOM 664 N N . ALA A 1 85 ? 15.413 -3.220 -25.229 1.00 91.88 85 ALA A N 1
ATOM 665 C CA . ALA A 1 85 ? 16.607 -3.952 -25.660 1.00 91.88 85 ALA A CA 1
ATOM 666 C C . ALA A 1 85 ? 17.853 -3.699 -24.786 1.00 91.88 85 ALA A C 1
ATOM 668 O O . ALA A 1 85 ? 18.823 -4.452 -24.866 1.00 91.88 85 ALA A O 1
ATOM 669 N N . GLU A 1 86 ? 17.840 -2.651 -23.960 1.00 92.25 86 GLU A N 1
ATOM 670 C CA . GLU A 1 86 ? 18.886 -2.327 -22.992 1.00 92.25 86 GLU A CA 1
ATOM 671 C C . GLU A 1 86 ? 18.757 -3.070 -21.646 1.00 92.25 86 GLU A C 1
ATOM 673 O O . GLU A 1 86 ? 19.669 -2.979 -20.823 1.00 92.25 86 GLU A O 1
ATOM 678 N N . LEU A 1 87 ? 17.656 -3.799 -21.406 1.00 93.56 87 LEU A N 1
ATOM 679 C CA . LEU A 1 87 ? 17.359 -4.460 -20.128 1.00 93.56 87 LEU A CA 1
ATOM 680 C C . LEU A 1 87 ? 17.260 -5.993 -20.237 1.00 93.56 87 LEU A C 1
ATOM 682 O O . LEU A 1 87 ? 16.863 -6.526 -21.275 1.00 93.56 87 LEU A O 1
ATOM 686 N N . PRO A 1 88 ? 17.524 -6.734 -19.140 1.00 92.94 88 PRO A N 1
ATOM 687 C CA . PRO A 1 88 ? 17.187 -8.151 -19.052 1.00 92.94 88 PRO A CA 1
ATOM 688 C C . PRO A 1 88 ? 15.684 -8.385 -19.258 1.00 92.94 88 PRO A C 1
ATOM 690 O O . PRO A 1 88 ? 14.849 -7.816 -18.550 1.00 92.94 88 PRO A O 1
ATOM 693 N N . SER A 1 89 ? 15.330 -9.280 -20.184 1.00 89.56 89 SER A N 1
ATOM 694 C CA . SER A 1 89 ? 13.933 -9.590 -20.528 1.00 89.56 89 SER A CA 1
ATOM 695 C C . SER A 1 89 ? 13.108 -10.091 -19.337 1.00 89.56 89 SER A C 1
ATOM 697 O O . SER A 1 89 ? 11.916 -9.797 -19.252 1.00 89.56 89 SER A O 1
ATOM 699 N N . SER A 1 90 ? 13.741 -10.783 -18.385 1.00 91.25 90 SER A N 1
ATOM 700 C CA . SER A 1 90 ? 13.127 -11.231 -17.132 1.00 91.25 90 SER A CA 1
ATOM 701 C C . SER A 1 90 ? 12.670 -10.069 -16.243 1.00 91.25 90 SER A C 1
ATOM 703 O O . SER A 1 90 ? 11.554 -10.106 -15.726 1.00 91.25 90 SER A O 1
ATOM 705 N N . LEU A 1 91 ? 13.489 -9.022 -16.091 1.00 93.94 91 LEU A N 1
ATOM 706 C CA . LEU A 1 91 ? 13.141 -7.828 -15.311 1.00 93.94 91 LEU A CA 1
ATOM 707 C C . LEU A 1 91 ? 12.066 -7.000 -16.022 1.00 93.94 91 LEU A C 1
ATOM 709 O O . LEU A 1 91 ? 11.104 -6.580 -15.383 1.00 93.94 91 LEU A O 1
ATOM 713 N N . THR A 1 92 ? 12.180 -6.834 -17.343 1.00 94.31 92 THR A N 1
ATOM 714 C CA . THR A 1 92 ? 11.166 -6.164 -18.174 1.00 94.31 92 THR A CA 1
ATOM 715 C C . THR A 1 92 ? 9.799 -6.843 -18.057 1.00 94.31 92 THR A C 1
ATOM 717 O O . THR A 1 92 ? 8.802 -6.183 -17.766 1.00 94.31 92 THR A O 1
ATOM 720 N N . SER A 1 93 ? 9.741 -8.167 -18.229 1.00 93.94 93 SER A N 1
ATOM 721 C CA . SER A 1 93 ? 8.487 -8.925 -18.165 1.00 93.94 93 SER A CA 1
ATOM 722 C C . SER A 1 93 ? 7.851 -8.876 -16.772 1.00 93.94 93 SER A C 1
ATOM 724 O O . SER A 1 93 ? 6.650 -8.620 -16.649 1.00 93.94 93 SER A O 1
ATOM 726 N N . ARG A 1 94 ? 8.657 -9.023 -15.710 1.00 96.25 94 ARG A N 1
ATOM 727 C CA . ARG A 1 94 ? 8.220 -8.869 -14.312 1.00 96.25 94 ARG A CA 1
ATOM 728 C C . ARG A 1 94 ? 7.670 -7.471 -14.025 1.00 96.25 94 ARG A C 1
ATOM 730 O O . ARG A 1 94 ? 6.571 -7.352 -13.485 1.00 96.25 94 ARG A O 1
ATOM 737 N N . ALA A 1 95 ? 8.377 -6.416 -14.438 1.00 96.94 95 ALA A N 1
ATOM 738 C CA . ALA A 1 95 ? 7.931 -5.034 -14.266 1.00 96.94 95 ALA A CA 1
ATOM 739 C C . ALA A 1 95 ? 6.605 -4.759 -14.994 1.00 96.94 95 ALA A C 1
ATOM 741 O O . ALA A 1 95 ? 5.724 -4.107 -14.432 1.00 96.94 95 ALA A O 1
ATOM 742 N N . LEU A 1 96 ? 6.417 -5.309 -16.199 1.00 95.81 96 LEU A N 1
ATOM 743 C CA . LEU A 1 96 ? 5.163 -5.194 -16.948 1.00 95.81 96 LEU A CA 1
ATOM 744 C C . LEU A 1 96 ? 4.005 -5.948 -16.285 1.00 95.81 96 LEU A C 1
ATOM 746 O O . LEU A 1 96 ? 2.922 -5.382 -16.150 1.00 95.81 96 LEU A O 1
ATOM 750 N N . HIS A 1 97 ? 4.223 -7.170 -15.792 1.00 96.62 97 HIS A N 1
ATOM 751 C CA . HIS A 1 97 ? 3.203 -7.932 -15.058 1.00 96.62 97 HIS A CA 1
ATOM 752 C C . HIS A 1 97 ? 2.812 -7.276 -13.729 1.00 96.62 97 HIS A C 1
ATOM 754 O O . HIS A 1 97 ? 1.628 -7.221 -13.382 1.00 96.62 97 HIS A O 1
ATOM 760 N N . MET A 1 98 ? 3.796 -6.745 -13.001 1.00 97.50 98 MET A N 1
ATOM 761 C CA . MET A 1 98 ? 3.595 -5.960 -11.786 1.00 97.50 98 MET A CA 1
ATOM 762 C C . MET A 1 98 ? 2.747 -4.715 -12.082 1.00 97.50 98 MET A C 1
ATOM 764 O O . MET A 1 98 ? 1.701 -4.524 -11.455 1.00 97.50 98 MET A O 1
ATOM 768 N N . TRP A 1 99 ? 3.125 -3.921 -13.090 1.00 97.31 99 TRP A N 1
ATOM 769 C CA . TRP A 1 99 ? 2.394 -2.710 -13.462 1.00 97.31 99 TRP A CA 1
ATOM 770 C C . TRP A 1 99 ? 1.014 -2.987 -14.060 1.00 97.31 99 TRP A C 1
ATOM 772 O O . TRP A 1 99 ? 0.097 -2.212 -13.805 1.00 97.31 99 TRP A O 1
ATOM 782 N N . ALA A 1 100 ? 0.819 -4.071 -14.815 1.00 95.31 100 ALA A N 1
ATOM 783 C CA . ALA A 1 100 ? -0.494 -4.464 -15.326 1.00 95.31 100 ALA A CA 1
ATOM 784 C C . ALA A 1 100 ? -1.453 -4.831 -14.180 1.00 95.31 100 ALA A C 1
ATOM 786 O O . ALA A 1 100 ? -2.580 -4.333 -14.131 1.00 95.31 100 ALA A O 1
ATOM 787 N N . ARG A 1 101 ? -0.982 -5.624 -13.205 1.00 97.00 101 ARG A N 1
ATOM 788 C CA . ARG A 1 101 ? -1.737 -5.967 -11.987 1.00 97.00 101 ARG A CA 1
ATOM 789 C C . ARG A 1 101 ? -2.081 -4.721 -11.167 1.00 97.00 101 ARG A C 1
ATOM 791 O O . ARG A 1 101 ? -3.235 -4.543 -10.780 1.00 97.00 101 ARG A O 1
ATOM 798 N N . LEU A 1 102 ? -1.094 -3.856 -10.927 1.00 97.88 102 LEU A N 1
ATOM 799 C CA . LEU A 1 102 ? -1.262 -2.640 -10.133 1.00 97.88 102 LEU A CA 1
ATOM 800 C C . LEU A 1 102 ? -2.183 -1.626 -10.832 1.00 97.88 102 LEU A C 1
ATOM 802 O O . LEU A 1 102 ? -3.109 -1.127 -10.198 1.00 97.88 102 LEU A O 1
ATOM 806 N N . ARG A 1 103 ? -2.012 -1.373 -12.140 1.00 96.44 103 ARG A N 1
ATOM 807 C CA . ARG A 1 103 ? -2.904 -0.487 -12.913 1.00 96.44 103 ARG A CA 1
ATOM 808 C C . ARG A 1 103 ? -4.339 -0.991 -12.949 1.00 96.44 103 ARG A C 1
ATOM 810 O O . ARG A 1 103 ? -5.233 -0.190 -12.702 1.00 96.44 103 ARG A O 1
ATOM 817 N N . GLY A 1 104 ? -4.566 -2.282 -13.205 1.00 96.31 104 GLY A N 1
ATOM 818 C CA . GLY A 1 104 ? -5.919 -2.847 -13.232 1.00 96.31 104 GLY A CA 1
ATOM 819 C C . GLY A 1 104 ? -6.655 -2.646 -11.903 1.00 96.31 104 GLY A C 1
ATOM 820 O O . GLY A 1 104 ? -7.805 -2.208 -11.886 1.00 96.31 104 GLY A O 1
ATOM 821 N N . TRP A 1 105 ? -5.961 -2.860 -10.779 1.00 98.12 105 TRP A N 1
ATOM 822 C CA . TRP A 1 105 ? -6.511 -2.581 -9.452 1.00 98.12 105 TRP A CA 1
ATOM 823 C C . TRP A 1 105 ? -6.749 -1.079 -9.217 1.00 98.12 105 TRP A C 1
ATOM 825 O O . TRP A 1 105 ? -7.825 -0.689 -8.764 1.00 98.12 105 TRP A O 1
ATOM 835 N N . LEU A 1 106 ? -5.787 -0.214 -9.561 1.00 98.38 106 LEU A N 1
ATOM 836 C CA . LEU A 1 106 ? -5.926 1.237 -9.392 1.00 98.38 106 LEU A CA 1
ATOM 837 C C . LEU A 1 106 ? -7.090 1.795 -10.220 1.00 98.38 106 LEU A C 1
ATOM 839 O O . LEU A 1 106 ? -7.896 2.545 -9.685 1.00 98.38 106 LEU A O 1
ATOM 843 N N . GLN A 1 107 ? -7.245 1.390 -11.481 1.00 97.62 107 GLN A N 1
ATOM 844 C CA . GLN A 1 107 ? -8.362 1.806 -12.339 1.00 97.62 107 GLN A CA 1
ATOM 845 C C . GLN A 1 107 ? -9.728 1.406 -11.755 1.00 97.62 107 GLN A C 1
ATOM 847 O O . GLN A 1 107 ? -10.687 2.169 -11.859 1.00 97.62 107 GLN A O 1
ATOM 852 N N . GLN A 1 108 ? -9.814 0.245 -11.096 1.00 97.75 108 GLN A N 1
ATOM 853 C CA . GLN A 1 108 ? -11.042 -0.242 -10.463 1.00 97.75 108 GLN A CA 1
ATOM 854 C C . GLN A 1 108 ? -11.344 0.423 -9.104 1.00 97.75 108 GLN A C 1
ATOM 856 O O . GLN A 1 108 ? -12.511 0.667 -8.792 1.00 97.75 108 GLN A O 1
ATOM 861 N N . HIS A 1 109 ? -10.326 0.703 -8.283 1.00 98.06 109 HIS A N 1
ATOM 862 C CA . HIS A 1 109 ? -10.509 1.089 -6.873 1.00 98.06 109 HIS A CA 1
ATOM 863 C C . HIS A 1 109 ? -10.111 2.541 -6.542 1.00 98.06 109 HIS A C 1
ATOM 865 O O . HIS A 1 109 ? -10.739 3.166 -5.679 1.00 98.06 109 HIS A O 1
ATOM 871 N N . ALA A 1 110 ? -9.105 3.091 -7.225 1.00 97.94 110 ALA A N 1
ATOM 872 C CA . ALA A 1 110 ? -8.554 4.432 -7.020 1.00 97.94 110 ALA A CA 1
ATOM 873 C C . ALA A 1 110 ? -8.111 5.087 -8.354 1.00 97.94 110 ALA A C 1
ATOM 875 O O . ALA A 1 110 ? -6.919 5.359 -8.534 1.00 97.94 110 ALA A O 1
ATOM 876 N N . PRO A 1 111 ? -9.034 5.362 -9.302 1.00 98.12 111 PRO A N 1
ATOM 877 C CA . PRO A 1 111 ? -8.679 5.928 -10.609 1.00 98.12 111 PRO A CA 1
ATOM 878 C C . PRO A 1 111 ? -7.941 7.268 -10.480 1.00 98.12 111 PRO A C 1
ATOM 880 O O . PRO A 1 111 ? -6.939 7.475 -11.144 1.00 98.12 111 PRO A O 1
ATOM 883 N N . PHE A 1 112 ? -8.300 8.089 -9.488 1.00 97.44 112 PHE A N 1
ATOM 884 C CA . PHE A 1 112 ? -7.599 9.330 -9.127 1.00 97.44 112 PHE A CA 1
ATOM 885 C C . PHE A 1 112 ? -6.121 9.156 -8.697 1.00 97.44 112 PHE A C 1
ATOM 887 O O . PHE A 1 112 ? -5.417 10.149 -8.540 1.00 97.44 112 PHE A O 1
ATOM 894 N N . ILE A 1 113 ? -5.645 7.923 -8.479 1.00 98.38 113 ILE A N 1
ATOM 895 C CA . ILE A 1 113 ? -4.217 7.583 -8.346 1.00 98.38 113 ILE A CA 1
ATOM 896 C C . ILE A 1 113 ? -3.678 7.034 -9.675 1.00 98.38 113 ILE A C 1
ATOM 898 O O . ILE A 1 113 ? -2.571 7.404 -10.063 1.00 98.38 113 ILE A O 1
ATOM 902 N N . ALA A 1 114 ? -4.444 6.210 -10.401 1.00 98.12 114 ALA A N 1
ATOM 903 C CA . ALA A 1 114 ? -4.076 5.737 -11.742 1.00 98.12 114 ALA A CA 1
ATOM 904 C C . ALA A 1 114 ? -3.774 6.905 -12.702 1.00 98.12 114 ALA A C 1
ATOM 906 O O . ALA A 1 114 ? -2.739 6.898 -13.363 1.00 98.12 114 ALA A O 1
ATOM 907 N N . ASP A 1 115 ? -4.617 7.940 -12.686 1.00 97.88 115 ASP A N 1
ATOM 908 C CA . ASP A 1 115 ? -4.510 9.162 -13.495 1.00 97.88 115 ASP A CA 1
ATOM 909 C C . ASP A 1 115 ? -3.248 9.996 -13.178 1.00 97.88 115 ASP A C 1
ATOM 911 O O . ASP A 1 115 ? -2.895 10.906 -13.926 1.00 97.88 115 ASP A O 1
ATOM 915 N N . THR A 1 116 ? -2.549 9.700 -12.072 1.00 98.19 116 THR A N 1
ATOM 916 C CA . THR A 1 116 ? -1.286 10.365 -11.697 1.00 98.19 116 THR A CA 1
ATOM 917 C C . THR A 1 116 ? -0.049 9.657 -12.248 1.00 98.19 116 THR A C 1
ATOM 919 O O . THR A 1 116 ? 1.042 10.221 -12.170 1.00 98.19 116 THR A O 1
ATOM 922 N N . LEU A 1 117 ? -0.171 8.433 -12.777 1.00 98.12 117 LEU A N 1
ATOM 923 C CA . LEU A 1 117 ? 0.965 7.675 -13.305 1.00 98.12 117 LEU A CA 1
ATOM 924 C C . LEU A 1 117 ? 1.466 8.311 -14.607 1.00 98.12 117 LEU A C 1
ATOM 926 O O . LEU A 1 117 ? 0.725 8.429 -15.582 1.00 98.12 117 LEU A O 1
ATOM 930 N N . ARG A 1 118 ? 2.740 8.709 -14.637 1.00 97.06 118 ARG A N 1
ATOM 931 C CA . ARG A 1 118 ? 3.375 9.247 -15.850 1.00 97.06 118 ARG A CA 1
ATOM 932 C C . ARG A 1 118 ? 3.589 8.130 -16.881 1.00 97.06 118 ARG A C 1
ATOM 934 O O . ARG A 1 118 ? 3.755 6.974 -16.485 1.00 97.06 118 ARG A O 1
ATOM 941 N N . PRO A 1 119 ? 3.630 8.439 -18.191 1.00 94.88 119 PRO A N 1
ATOM 942 C CA . PRO A 1 119 ? 4.134 7.509 -19.203 1.00 94.88 119 PRO A CA 1
ATOM 943 C C . PRO A 1 119 ? 5.534 6.980 -18.857 1.00 94.88 119 PRO A C 1
ATOM 945 O O . PRO A 1 119 ? 6.244 7.564 -18.035 1.00 94.88 119 PRO A O 1
ATOM 948 N N . GLY A 1 120 ? 5.944 5.880 -19.486 1.00 94.69 120 GLY A N 1
ATOM 949 C CA . GLY A 1 120 ? 7.282 5.321 -19.304 1.00 94.69 120 GLY A CA 1
ATOM 950 C C . GLY A 1 120 ? 8.393 6.309 -19.670 1.00 94.69 120 GLY A C 1
ATOM 951 O O . GLY A 1 120 ? 8.300 7.038 -20.661 1.00 94.69 120 GLY A O 1
ATOM 952 N N . ALA A 1 121 ? 9.462 6.324 -18.875 1.00 96.19 121 ALA A N 1
ATOM 953 C CA . ALA A 1 121 ? 10.664 7.095 -19.164 1.00 96.19 121 ALA A CA 1
ATOM 954 C C . ALA A 1 121 ? 11.279 6.678 -20.512 1.00 96.19 121 ALA A C 1
ATOM 956 O O . ALA A 1 121 ? 11.173 5.522 -20.928 1.00 96.19 121 ALA A O 1
ATOM 957 N N . SER A 1 122 ? 11.990 7.588 -21.180 1.00 95.06 122 SER A N 1
ATOM 958 C CA . SER A 1 122 ? 12.803 7.239 -22.351 1.00 95.06 122 SER A CA 1
ATOM 959 C C . SER A 1 122 ? 14.190 6.742 -21.928 1.00 95.06 122 SER A C 1
ATOM 961 O O . SER A 1 122 ? 14.716 7.145 -20.889 1.00 95.06 122 SER A O 1
ATOM 963 N N . ALA A 1 123 ? 14.830 5.911 -22.757 1.00 95.06 123 ALA A N 1
ATOM 964 C CA . ALA A 1 123 ? 16.217 5.494 -22.523 1.00 95.06 123 ALA A CA 1
ATOM 965 C C . ALA A 1 123 ? 17.190 6.694 -22.457 1.00 95.06 123 ALA A C 1
ATOM 967 O O . ALA A 1 123 ? 18.153 6.668 -21.696 1.00 95.06 123 ALA A O 1
ATOM 968 N N . ALA A 1 124 ? 16.909 7.776 -23.196 1.00 96.31 124 ALA A N 1
ATOM 969 C CA . ALA A 1 124 ? 17.676 9.020 -23.121 1.00 96.31 124 ALA A CA 1
ATOM 970 C C . ALA A 1 124 ? 17.535 9.702 -21.748 1.00 96.31 124 ALA A C 1
ATOM 972 O O . ALA A 1 124 ? 18.545 10.037 -21.137 1.00 96.31 124 ALA A O 1
ATOM 973 N N . ALA A 1 125 ? 16.311 9.819 -21.216 1.00 97.69 125 ALA A N 1
ATOM 974 C CA . ALA A 1 125 ? 16.067 10.403 -19.895 1.00 97.69 125 ALA A CA 1
ATOM 975 C C . ALA A 1 125 ? 16.732 9.597 -18.762 1.00 97.69 125 ALA A C 1
ATOM 977 O O . ALA A 1 125 ? 17.198 10.179 -17.784 1.00 97.69 125 ALA A O 1
ATOM 978 N N . VAL A 1 126 ? 16.833 8.269 -18.904 1.00 98.00 126 VAL A N 1
ATOM 979 C CA . VAL A 1 126 ? 17.606 7.420 -17.979 1.00 98.00 126 VAL A CA 1
ATOM 980 C C . VAL A 1 126 ? 19.098 7.752 -18.044 1.00 98.00 126 VAL A C 1
ATOM 982 O O . VAL A 1 126 ? 19.701 7.996 -17.003 1.00 98.00 126 VAL A O 1
ATOM 985 N N . VAL A 1 127 ? 19.691 7.833 -19.240 1.00 97.94 127 VAL A N 1
ATOM 986 C CA . VAL A 1 127 ? 21.115 8.188 -19.408 1.00 97.94 127 VAL A CA 1
ATOM 987 C C . VAL A 1 127 ? 21.418 9.602 -18.890 1.00 97.94 127 VAL A C 1
ATOM 989 O O . VAL A 1 127 ? 22.457 9.817 -18.265 1.00 97.94 127 VAL A O 1
ATOM 992 N N . GLU A 1 128 ? 20.511 10.559 -19.091 1.00 98.31 128 GLU A N 1
ATOM 993 C CA . GLU A 1 128 ? 20.615 11.916 -18.537 1.00 98.31 128 GLU A CA 1
ATOM 994 C C . GLU A 1 128 ? 20.533 11.920 -17.000 1.00 98.31 128 GLU A C 1
ATOM 996 O O . GLU A 1 128 ? 21.329 12.595 -16.343 1.00 98.31 128 GLU A O 1
ATOM 1001 N N . ALA A 1 129 ? 19.630 11.128 -16.410 1.00 98.25 129 ALA A N 1
ATOM 1002 C CA . ALA A 1 129 ? 19.506 10.989 -14.960 1.00 98.25 129 ALA A CA 1
ATOM 1003 C C . ALA A 1 129 ? 20.744 10.332 -14.323 1.00 98.25 129 ALA A C 1
ATOM 1005 O O . ALA A 1 129 ? 21.241 10.818 -13.307 1.00 98.25 129 ALA A O 1
ATOM 1006 N N . GLU A 1 130 ? 21.284 9.277 -14.938 1.00 98.19 130 GLU A N 1
ATOM 1007 C CA . GLU A 1 130 ? 22.541 8.640 -14.521 1.00 98.19 130 GLU A CA 1
ATOM 1008 C C . GLU A 1 130 ? 23.724 9.613 -14.587 1.00 98.19 130 GLU A C 1
ATOM 1010 O O . GLU A 1 130 ? 24.520 9.693 -13.650 1.00 98.19 130 GLU A O 1
ATOM 1015 N N . ALA A 1 131 ? 23.824 10.402 -15.662 1.00 98.00 131 ALA A N 1
ATOM 1016 C CA . ALA A 1 131 ? 24.867 11.413 -15.814 1.00 98.00 131 ALA A CA 1
ATOM 1017 C C . ALA A 1 131 ? 24.758 12.539 -14.768 1.00 98.00 131 ALA A C 1
ATOM 1019 O O . ALA A 1 131 ? 25.781 13.026 -14.287 1.00 98.00 131 ALA A O 1
ATOM 1020 N N . ALA A 1 132 ? 23.538 12.931 -14.385 1.00 97.50 132 ALA A N 1
ATOM 1021 C CA . ALA A 1 132 ? 23.292 13.944 -13.357 1.00 97.50 132 ALA A CA 1
ATOM 1022 C C . ALA A 1 132 ? 23.531 13.432 -11.921 1.00 97.50 132 ALA A C 1
ATOM 1024 O O . ALA A 1 132 ? 23.991 14.189 -11.064 1.00 97.50 132 ALA A O 1
ATOM 1025 N N . LEU A 1 133 ? 23.243 12.154 -11.652 1.00 97.06 133 LEU A N 1
ATOM 1026 C CA . LEU A 1 133 ? 23.518 11.502 -10.365 1.00 97.06 133 LEU A CA 1
ATOM 1027 C C . LEU A 1 133 ? 24.997 11.104 -10.210 1.00 97.06 133 LEU A C 1
ATOM 1029 O O . LEU A 1 133 ? 25.524 11.104 -9.098 1.00 97.06 133 LEU A O 1
ATOM 1033 N N . GLY A 1 134 ? 25.676 10.776 -11.311 1.00 96.69 134 GLY A N 1
ATOM 1034 C CA . GLY A 1 134 ? 27.040 10.243 -11.307 1.00 96.69 134 GLY A CA 1
ATOM 1035 C C . GLY A 1 134 ? 27.131 8.756 -10.937 1.00 96.69 134 GLY A C 1
ATOM 1036 O O . GLY A 1 134 ? 28.227 8.274 -10.658 1.00 96.69 134 GLY A O 1
ATOM 1037 N N . VAL A 1 135 ? 26.004 8.035 -10.937 1.00 96.00 135 VAL A N 1
ATOM 1038 C CA . VAL A 1 135 ? 25.916 6.582 -10.707 1.00 96.00 135 VAL A CA 1
ATOM 1039 C C . VAL A 1 135 ? 24.977 5.936 -11.725 1.00 96.00 135 VAL A C 1
ATOM 1041 O O . VAL A 1 135 ? 24.130 6.609 -12.313 1.00 96.00 135 VAL A O 1
ATOM 1044 N N . LYS A 1 136 ? 25.122 4.625 -11.931 1.00 95.94 136 LYS A N 1
ATOM 1045 C CA . LYS A 1 136 ? 24.181 3.828 -12.727 1.00 95.94 136 LYS A CA 1
ATOM 1046 C C . LYS A 1 136 ? 22.908 3.536 -11.933 1.00 95.94 136 LYS A C 1
ATOM 1048 O O . LYS A 1 136 ? 22.967 3.372 -10.717 1.00 95.94 136 LYS A O 1
ATOM 1053 N N . LEU A 1 137 ? 21.764 3.471 -12.614 1.00 96.81 137 LEU A N 1
ATOM 1054 C CA . LEU A 1 137 ? 20.513 3.033 -11.994 1.00 96.81 137 LEU A CA 1
ATOM 1055 C C . LEU A 1 137 ? 20.421 1.496 -12.056 1.00 96.81 137 LEU A C 1
ATOM 1057 O O . LEU A 1 137 ? 20.658 0.934 -13.128 1.00 96.81 137 LEU A O 1
ATOM 1061 N N . PRO A 1 138 ? 20.041 0.799 -10.965 1.00 95.69 138 PRO A N 1
ATOM 1062 C CA . PRO A 1 138 ? 19.830 -0.647 -10.997 1.00 95.69 138 PRO A CA 1
ATOM 1063 C C . PRO A 1 138 ? 18.848 -1.056 -12.110 1.00 95.69 138 PRO A C 1
ATOM 1065 O O . PRO A 1 138 ? 17.778 -0.442 -12.213 1.00 95.69 138 PRO A O 1
ATOM 1068 N N . PRO A 1 139 ? 19.138 -2.097 -12.919 1.00 96.06 139 PRO A N 1
ATOM 1069 C CA . PRO A 1 139 ? 18.303 -2.473 -14.066 1.00 96.06 139 PRO A CA 1
ATOM 1070 C C . PRO A 1 139 ? 16.829 -2.731 -13.721 1.00 96.06 139 PRO A C 1
ATOM 1072 O O . PRO A 1 139 ? 15.950 -2.490 -14.545 1.00 96.06 139 PRO A O 1
ATOM 1075 N N . ALA A 1 140 ? 16.542 -3.165 -12.490 1.00 96.31 140 ALA A N 1
ATOM 1076 C CA . ALA A 1 140 ? 15.187 -3.346 -11.980 1.00 96.31 140 ALA A CA 1
ATOM 1077 C C . ALA A 1 140 ? 14.431 -2.017 -11.759 1.00 96.31 140 ALA A C 1
ATOM 1079 O O . ALA A 1 140 ? 13.255 -1.926 -12.117 1.00 96.31 140 ALA A O 1
ATOM 1080 N N . LEU A 1 141 ? 15.095 -0.961 -11.261 1.00 97.50 141 LEU A N 1
ATOM 1081 C CA . LEU A 1 141 ? 14.504 0.384 -11.187 1.00 97.50 141 LEU A CA 1
ATOM 1082 C C . LEU A 1 141 ? 14.251 0.927 -12.596 1.00 97.50 141 LEU A C 1
ATOM 1084 O O . LEU A 1 141 ? 13.199 1.509 -12.856 1.00 97.50 141 LEU A O 1
ATOM 1088 N N . VAL A 1 142 ? 15.198 0.715 -13.513 1.00 97.88 142 VAL A N 1
ATOM 1089 C CA . VAL A 1 142 ? 15.036 1.134 -14.908 1.00 97.88 142 VAL A CA 1
ATOM 1090 C C . VAL A 1 142 ? 13.841 0.409 -15.539 1.00 97.88 142 VAL A C 1
ATOM 1092 O O . VAL A 1 142 ? 12.993 1.071 -16.127 1.00 97.88 142 VAL A O 1
ATOM 1095 N N . ALA A 1 143 ? 13.676 -0.901 -15.327 1.00 97.12 143 ALA A N 1
ATOM 1096 C CA . ALA A 1 143 ? 12.501 -1.647 -15.791 1.00 97.12 143 ALA A CA 1
ATOM 1097 C C . ALA A 1 143 ? 11.176 -1.076 -15.245 1.00 97.12 143 ALA A C 1
ATOM 1099 O O . ALA A 1 143 ? 10.215 -0.936 -15.999 1.00 97.12 143 ALA A O 1
ATOM 1100 N N . ILE A 1 144 ? 11.124 -0.686 -13.966 1.00 97.69 144 ILE A N 1
ATOM 1101 C CA . ILE A 1 144 ? 9.952 -0.030 -13.358 1.00 97.69 144 ILE A CA 1
ATOM 1102 C C . ILE A 1 144 ? 9.647 1.312 -14.045 1.00 97.69 144 ILE A C 1
ATOM 1104 O O . ILE A 1 144 ? 8.506 1.542 -14.456 1.00 97.69 144 ILE A O 1
ATOM 1108 N N . LEU A 1 145 ? 10.652 2.186 -14.179 1.00 98.06 145 LEU A N 1
ATOM 1109 C CA . LEU A 1 145 ? 10.480 3.564 -14.659 1.00 98.06 145 LEU A CA 1
ATOM 1110 C C . LEU A 1 145 ? 10.266 3.659 -16.175 1.00 98.06 145 LEU A C 1
ATOM 1112 O O . LEU A 1 145 ? 9.550 4.543 -16.641 1.00 98.06 145 LEU A O 1
ATOM 1116 N N . ARG A 1 146 ? 10.823 2.729 -16.957 1.00 96.25 146 ARG A N 1
ATOM 1117 C CA . ARG A 1 146 ? 10.596 2.623 -18.411 1.00 96.25 146 ARG A CA 1
ATOM 1118 C C . ARG A 1 146 ? 9.170 2.162 -18.753 1.00 96.25 146 ARG A C 1
ATOM 1120 O O . ARG A 1 146 ? 8.757 2.329 -19.893 1.00 96.25 146 ARG A O 1
ATOM 1127 N N . VAL A 1 147 ? 8.404 1.648 -17.781 1.00 95.06 147 VAL A N 1
ATOM 1128 C CA . VAL A 1 147 ? 6.955 1.396 -17.914 1.00 95.06 147 VAL A CA 1
ATOM 1129 C C . VAL A 1 147 ? 6.129 2.581 -17.396 1.00 95.06 147 VAL A C 1
ATOM 1131 O O . VAL A 1 147 ? 5.230 3.032 -18.099 1.00 95.06 147 VAL A O 1
ATOM 1134 N N . HIS A 1 148 ? 6.456 3.125 -16.216 1.00 96.44 148 HIS A N 1
ATOM 1135 C CA . HIS A 1 148 ? 5.855 4.357 -15.683 1.00 96.44 148 HIS A CA 1
ATOM 1136 C C . HIS A 1 148 ? 6.881 5.192 -14.914 1.00 96.44 148 HIS A C 1
ATOM 1138 O O . HIS A 1 148 ? 7.376 4.760 -13.872 1.00 96.44 148 HIS A O 1
ATOM 1144 N N . ASP A 1 149 ? 7.148 6.415 -15.379 1.00 97.94 149 ASP A N 1
ATOM 1145 C CA . ASP A 1 149 ? 8.082 7.363 -14.760 1.00 97.94 149 ASP A CA 1
ATOM 1146 C C . ASP A 1 149 ? 7.496 8.013 -13.489 1.00 97.94 149 ASP A C 1
ATOM 1148 O O . ASP A 1 149 ? 7.313 9.224 -13.411 1.00 97.94 149 ASP A O 1
ATOM 1152 N N . GLY A 1 150 ? 7.137 7.211 -12.486 1.00 97.94 150 GLY A N 1
ATOM 1153 C CA . GLY A 1 150 ? 6.589 7.688 -11.215 1.00 97.94 150 GLY A CA 1
ATOM 1154 C C . GLY A 1 150 ? 5.253 8.435 -11.328 1.00 97.94 150 GLY A C 1
ATOM 1155 O O . GLY A 1 150 ? 4.445 8.192 -12.228 1.00 97.94 150 GLY A O 1
ATOM 1156 N N . GLN A 1 151 ? 4.993 9.324 -10.362 1.00 97.94 151 GLN A N 1
ATOM 1157 C CA . GLN A 1 151 ? 3.725 10.052 -10.245 1.00 97.94 151 GLN A CA 1
ATOM 1158 C C . GLN A 1 151 ? 3.851 11.559 -10.520 1.00 97.94 151 GLN A C 1
ATOM 1160 O O . GLN A 1 151 ? 4.754 12.232 -10.021 1.00 97.94 151 GLN A O 1
ATOM 1165 N N . ALA A 1 152 ? 2.877 12.115 -11.242 1.00 97.44 152 ALA A N 1
ATOM 1166 C CA . ALA A 1 152 ? 2.635 13.547 -11.379 1.00 97.44 152 ALA A CA 1
ATOM 1167 C C . ALA A 1 152 ? 1.567 14.001 -10.365 1.00 97.44 152 ALA A C 1
ATOM 1169 O O . ALA A 1 152 ? 0.375 13.779 -10.555 1.00 97.44 152 ALA A O 1
ATOM 1170 N N . LEU A 1 153 ? 1.995 14.649 -9.277 1.00 97.00 153 LEU A N 1
ATOM 1171 C CA . LEU A 1 153 ? 1.116 15.108 -8.193 1.00 97.00 153 LEU A CA 1
ATOM 1172 C C . LEU A 1 153 ? 1.199 16.637 -8.049 1.00 97.00 153 LEU A C 1
ATOM 1174 O O . LEU A 1 153 ? 2.287 17.203 -7.955 1.00 97.00 153 LEU A O 1
ATOM 1178 N N . GLU A 1 154 ? 0.056 17.324 -8.003 1.00 95.38 154 GLU A N 1
ATOM 1179 C CA . GLU A 1 154 ? 0.011 18.799 -7.984 1.00 95.38 154 GLU A CA 1
ATOM 1180 C C . GLU A 1 154 ? 0.712 19.412 -6.760 1.00 95.38 154 GLU A C 1
ATOM 1182 O O . GLU A 1 154 ? 1.430 20.409 -6.878 1.00 95.38 154 GLU A O 1
ATOM 1187 N N . PHE A 1 155 ? 0.541 18.791 -5.586 1.00 95.94 155 PHE A N 1
ATOM 1188 C CA . PHE A 1 155 ? 1.230 19.197 -4.359 1.00 95.94 155 PHE A CA 1
ATOM 1189 C C . PHE A 1 155 ? 2.753 19.100 -4.506 1.00 95.94 155 PHE A C 1
ATOM 1191 O O . PHE A 1 155 ? 3.457 20.046 -4.161 1.00 95.94 155 PHE A O 1
ATOM 1198 N N . ASP A 1 156 ? 3.252 17.984 -5.040 1.00 95.81 156 ASP A N 1
ATOM 1199 C CA . ASP A 1 156 ? 4.679 17.730 -5.250 1.00 95.81 156 ASP A CA 1
ATOM 1200 C C . ASP A 1 156 ? 5.297 18.803 -6.154 1.00 95.81 156 ASP A C 1
ATOM 1202 O O . ASP A 1 156 ? 6.298 19.415 -5.788 1.00 95.81 156 ASP A O 1
ATOM 1206 N N . GLN A 1 157 ? 4.638 19.133 -7.270 1.00 93.50 157 GLN A N 1
ATOM 1207 C CA . GLN A 1 157 ? 5.077 20.216 -8.153 1.00 93.50 157 GLN A CA 1
ATOM 1208 C C . GLN A 1 157 ? 5.079 21.592 -7.461 1.00 93.50 157 GLN A C 1
ATOM 1210 O O . GLN A 1 157 ? 5.946 22.427 -7.724 1.00 93.50 157 GLN A O 1
ATOM 1215 N N . ALA A 1 158 ? 4.095 21.875 -6.599 1.00 93.62 158 ALA A N 1
ATOM 1216 C CA . ALA A 1 158 ? 4.049 23.125 -5.840 1.00 93.62 158 ALA A CA 1
ATOM 1217 C C . ALA A 1 158 ? 5.164 23.193 -4.782 1.00 93.62 158 ALA A C 1
ATOM 1219 O O . ALA A 1 158 ? 5.783 24.244 -4.607 1.00 93.62 158 ALA A O 1
ATOM 1220 N N . PHE A 1 159 ? 5.446 22.072 -4.119 1.00 94.38 159 PHE A N 1
ATOM 1221 C CA . PHE A 1 159 ? 6.496 21.935 -3.115 1.00 94.38 159 PHE A CA 1
ATOM 1222 C C . PHE A 1 159 ? 7.902 22.031 -3.729 1.00 94.38 159 PHE A C 1
ATOM 1224 O O . PHE A 1 159 ? 8.745 22.758 -3.206 1.00 94.38 159 PHE A O 1
ATOM 1231 N N . ASP A 1 160 ? 8.142 21.406 -4.884 1.00 93.62 160 ASP A N 1
ATOM 1232 C CA . ASP A 1 160 ? 9.427 21.504 -5.589 1.00 93.62 160 ASP A CA 1
ATOM 1233 C C . ASP A 1 160 ? 9.715 22.943 -6.023 1.00 93.62 160 ASP A C 1
ATOM 1235 O O . ASP A 1 160 ? 10.791 23.470 -5.735 1.00 93.62 160 ASP A O 1
ATOM 1239 N N . ARG A 1 161 ? 8.728 23.631 -6.621 1.00 91.81 161 ARG A N 1
ATOM 1240 C CA . ARG A 1 161 ? 8.852 25.054 -6.991 1.00 91.81 161 ARG A CA 1
ATOM 1241 C C . ARG A 1 161 ? 9.151 25.945 -5.781 1.00 91.81 161 ARG A C 1
ATOM 1243 O O . ARG A 1 161 ? 9.937 26.884 -5.905 1.00 91.81 161 ARG A O 1
ATOM 1250 N N . TYR A 1 162 ? 8.562 25.655 -4.619 1.00 91.88 162 TYR A N 1
ATOM 1251 C CA . TYR A 1 162 ? 8.837 26.364 -3.364 1.00 91.88 162 TYR A CA 1
ATOM 1252 C C . TYR A 1 162 ? 10.280 26.171 -2.887 1.00 91.88 162 TYR A C 1
ATOM 1254 O O . TYR A 1 162 ? 10.961 27.145 -2.554 1.00 91.88 162 TYR A O 1
ATOM 1262 N N . VAL A 1 163 ? 10.763 24.927 -2.875 1.00 90.81 163 VAL A N 1
ATOM 1263 C CA . VAL A 1 163 ? 12.111 24.601 -2.395 1.00 90.81 163 VAL A CA 1
ATOM 1264 C C . VAL A 1 163 ? 13.168 25.123 -3.367 1.00 90.81 163 VAL A C 1
ATOM 1266 O O . VAL A 1 163 ? 14.044 25.869 -2.944 1.00 90.81 163 VAL A O 1
ATOM 1269 N N . GLN A 1 164 ? 13.017 24.889 -4.674 1.00 90.06 164 GLN A N 1
ATOM 1270 C CA . GLN A 1 164 ? 13.882 25.456 -5.721 1.00 90.06 164 GLN A CA 1
ATOM 1271 C C . GLN A 1 164 ? 13.927 26.993 -5.704 1.00 90.06 164 GLN A C 1
ATOM 1273 O O . GLN A 1 164 ? 14.933 27.595 -6.078 1.00 90.06 164 GLN A O 1
ATOM 1278 N N . PHE A 1 165 ? 12.839 27.664 -5.315 1.00 88.56 165 PHE A N 1
ATOM 1279 C CA . PHE A 1 165 ? 12.830 29.115 -5.112 1.00 88.56 165 PHE A CA 1
ATOM 1280 C C . PHE A 1 165 ? 13.642 29.517 -3.870 1.00 88.56 165 PHE A C 1
ATOM 1282 O O . PHE A 1 165 ? 14.467 30.427 -3.945 1.00 88.56 165 PHE A O 1
ATOM 1289 N N . ARG A 1 166 ? 13.463 28.817 -2.743 1.00 86.88 166 ARG A N 1
ATOM 1290 C CA . ARG A 1 166 ? 14.190 29.105 -1.497 1.00 86.88 166 ARG A CA 1
ATOM 1291 C C . ARG A 1 166 ? 15.686 28.811 -1.574 1.00 86.88 166 ARG A C 1
ATOM 1293 O O . ARG A 1 166 ? 16.456 29.634 -1.086 1.00 86.88 166 ARG A O 1
ATOM 1300 N N . THR A 1 167 ? 16.091 27.706 -2.198 1.00 87.31 167 THR A N 1
ATOM 1301 C CA . THR A 1 167 ? 17.506 27.366 -2.413 1.00 87.31 167 THR A CA 1
ATOM 1302 C C . THR A 1 167 ? 18.205 28.476 -3.194 1.00 87.31 167 THR A C 1
ATOM 1304 O O . THR A 1 167 ? 19.180 29.033 -2.701 1.00 87.31 167 THR A O 1
ATOM 1307 N N . ARG A 1 168 ? 17.625 28.923 -4.318 1.00 85.88 168 ARG A N 1
ATOM 1308 C CA . ARG A 1 168 ? 18.192 30.018 -5.126 1.00 85.88 168 ARG A CA 1
ATOM 1309 C C . ARG A 1 168 ? 18.294 31.350 -4.384 1.00 85.88 168 ARG A C 1
ATOM 1311 O O . ARG A 1 168 ? 19.281 32.054 -4.565 1.00 85.88 168 ARG A O 1
ATOM 1318 N N . LEU A 1 169 ? 17.326 31.706 -3.533 1.00 83.19 169 LEU A N 1
ATOM 1319 C CA . LEU A 1 169 ? 17.455 32.905 -2.688 1.00 83.19 169 LEU A CA 1
ATOM 1320 C C . LEU A 1 169 ? 18.619 32.781 -1.695 1.00 83.19 169 LEU A C 1
ATOM 1322 O O . LEU A 1 169 ? 19.373 33.736 -1.520 1.00 83.19 169 LEU A O 1
ATOM 1326 N N . GLN A 1 170 ? 18.782 31.610 -1.074 1.00 82.38 170 GLN A N 1
ATOM 1327 C CA . GLN A 1 170 ? 19.855 31.342 -0.117 1.00 82.38 170 GLN A CA 1
ATOM 1328 C C . GLN A 1 170 ? 21.239 31.345 -0.790 1.00 82.38 170 GLN A C 1
ATOM 1330 O O . GLN A 1 170 ? 22.160 31.973 -0.271 1.00 82.38 170 GLN A O 1
ATOM 1335 N N . GLU A 1 171 ? 21.372 30.731 -1.969 1.00 83.00 171 GLU A N 1
ATOM 1336 C CA . GLU A 1 171 ? 22.578 30.774 -2.814 1.00 83.00 171 GLU A CA 1
ATOM 1337 C C . GLU A 1 171 ? 22.935 32.207 -3.239 1.00 83.00 171 GLU A C 1
ATOM 1339 O O . GLU A 1 171 ? 24.103 32.585 -3.262 1.00 83.00 171 GLU A O 1
ATOM 1344 N N . GLN A 1 172 ? 21.926 33.037 -3.520 1.00 82.75 172 GLN A N 1
ATOM 1345 C CA . GLN A 1 172 ? 22.088 34.457 -3.845 1.00 82.75 172 GLN A CA 1
ATOM 1346 C C . GLN A 1 172 ? 22.271 35.353 -2.603 1.00 82.75 172 GLN A C 1
ATOM 1348 O O . GLN A 1 172 ? 22.240 36.577 -2.732 1.00 82.75 172 GLN A O 1
ATOM 1353 N N . GLY A 1 173 ? 22.419 34.791 -1.397 1.00 77.06 173 GLY A N 1
ATOM 1354 C CA . GLY A 1 173 ? 22.627 35.547 -0.155 1.00 77.06 173 GLY A CA 1
ATOM 1355 C C . GLY A 1 173 ? 21.431 36.395 0.303 1.00 77.06 173 GLY A C 1
ATOM 1356 O O . GLY A 1 173 ? 21.588 37.272 1.153 1.00 77.06 173 GLY A O 1
ATOM 1357 N N . HIS A 1 174 ? 20.237 36.166 -0.248 1.00 70.19 174 HIS A N 1
ATOM 1358 C CA . HIS A 1 174 ? 19.030 36.913 0.095 1.00 70.19 174 HIS A CA 1
ATOM 1359 C C . HIS A 1 174 ? 18.327 36.296 1.310 1.00 70.19 174 HIS A C 1
ATOM 1361 O O . HIS A 1 174 ? 18.073 35.092 1.370 1.00 70.19 174 HIS A O 1
ATOM 1367 N N . ALA A 1 175 ? 17.950 37.135 2.279 1.00 61.47 175 ALA A N 1
ATOM 1368 C CA . ALA A 1 175 ? 17.144 36.692 3.411 1.00 61.47 175 ALA A CA 1
ATOM 1369 C C . ALA A 1 175 ? 15.757 36.209 2.927 1.00 61.47 175 ALA A C 1
ATOM 1371 O O . ALA A 1 175 ? 15.146 36.861 2.080 1.00 61.47 175 ALA A O 1
ATOM 1372 N N . PRO A 1 176 ? 15.191 35.120 3.483 1.00 57.19 176 PRO A N 1
ATOM 1373 C CA . PRO A 1 176 ? 14.008 34.456 2.916 1.00 57.19 176 PRO A CA 1
ATOM 1374 C C . PRO A 1 176 ? 12.731 35.317 2.865 1.00 57.19 176 PRO A C 1
ATOM 1376 O O . PRO A 1 176 ? 11.783 34.952 2.174 1.00 57.19 176 PRO A O 1
ATOM 1379 N N . ASN A 1 177 ? 12.708 36.464 3.554 1.00 57.94 177 ASN A N 1
ATOM 1380 C CA . ASN A 1 177 ? 11.581 37.397 3.580 1.00 57.94 177 ASN A CA 1
ATOM 1381 C C . ASN A 1 177 ? 11.745 38.614 2.637 1.00 57.94 177 ASN A C 1
ATOM 1383 O O . ASN A 1 177 ? 10.803 39.393 2.512 1.00 57.94 177 ASN A O 1
ATOM 1387 N N . THR A 1 178 ? 12.890 38.813 1.964 1.00 53.97 178 THR A N 1
ATOM 1388 C CA . THR A 1 178 ? 13.133 40.008 1.116 1.00 53.97 178 THR A CA 1
ATOM 1389 C C . THR A 1 178 ? 12.690 39.861 -0.344 1.00 53.97 178 THR A C 1
ATOM 1391 O O . THR A 1 178 ? 12.823 40.802 -1.122 1.00 53.97 178 THR A O 1
ATOM 1394 N N . ALA A 1 179 ? 12.091 38.730 -0.730 1.00 51.22 179 ALA A N 1
ATOM 1395 C CA . ALA A 1 179 ? 11.566 38.524 -2.085 1.00 51.22 179 ALA A CA 1
ATOM 1396 C C . ALA A 1 179 ? 10.531 39.591 -2.511 1.00 51.22 179 ALA A C 1
ATOM 1398 O O . ALA A 1 179 ? 10.461 39.962 -3.681 1.00 51.22 179 ALA A O 1
ATOM 1399 N N . SER A 1 180 ? 9.759 40.130 -1.559 1.00 50.91 180 SER A N 1
ATOM 1400 C CA . SER A 1 180 ? 8.734 41.152 -1.824 1.00 50.91 180 SER A CA 1
ATOM 1401 C C . SER A 1 180 ? 9.292 42.493 -2.322 1.00 50.91 180 SER A C 1
ATOM 1403 O O . SER A 1 180 ? 8.523 43.295 -2.847 1.00 50.91 180 SER A O 1
ATOM 1405 N N . THR A 1 181 ? 10.588 42.769 -2.146 1.00 48.56 181 THR A N 1
ATOM 1406 C CA . THR A 1 181 ? 11.216 44.051 -2.516 1.00 48.56 181 THR A CA 1
ATOM 1407 C C . THR A 1 181 ? 11.865 44.045 -3.904 1.00 48.56 181 THR A C 1
ATOM 1409 O O . THR A 1 181 ? 12.338 45.087 -4.346 1.00 48.56 181 THR A O 1
ATOM 1412 N N . LEU A 1 182 ? 11.887 42.902 -4.603 1.00 54.03 182 LEU A N 1
ATOM 1413 C CA . LEU A 1 182 ? 12.602 42.716 -5.878 1.00 54.03 182 LEU A CA 1
ATOM 1414 C C . LEU A 1 182 ? 11.719 42.793 -7.136 1.00 54.03 182 LEU A C 1
ATOM 1416 O O . LEU A 1 182 ? 12.201 42.557 -8.239 1.00 54.03 182 LEU A O 1
ATOM 1420 N N . GLY A 1 183 ? 10.425 43.103 -6.996 1.00 53.59 183 GLY A N 1
ATOM 1421 C CA . GLY A 1 183 ? 9.490 43.195 -8.130 1.00 53.59 183 GLY A CA 1
ATOM 1422 C C . GLY A 1 183 ? 9.174 41.857 -8.818 1.00 53.59 183 GLY A C 1
ATOM 1423 O O . GLY A 1 183 ? 8.482 41.832 -9.833 1.00 53.59 183 GLY A O 1
ATOM 1424 N N . THR A 1 184 ? 9.664 40.743 -8.275 1.00 55.06 184 THR A N 1
ATOM 1425 C CA . THR A 1 184 ? 9.374 39.384 -8.740 1.00 55.06 184 THR A CA 1
ATOM 1426 C C . THR A 1 184 ? 7.976 38.925 -8.322 1.00 55.06 184 THR A C 1
ATOM 1428 O O . THR A 1 184 ? 7.415 39.417 -7.343 1.00 55.06 184 THR A O 1
ATOM 1431 N N . ALA A 1 185 ? 7.426 37.942 -9.041 1.00 59.03 185 ALA A N 1
ATOM 1432 C CA . ALA A 1 185 ? 6.161 37.298 -8.684 1.00 59.03 185 ALA A CA 1
ATOM 1433 C C . ALA A 1 185 ? 6.182 36.755 -7.233 1.00 59.03 185 ALA A C 1
ATOM 1435 O O . ALA A 1 185 ? 7.251 36.366 -6.748 1.00 59.03 185 ALA A O 1
ATOM 1436 N N . PRO A 1 186 ? 5.028 36.714 -6.533 1.00 61.03 186 PRO A N 1
ATOM 1437 C CA . PRO A 1 186 ? 4.961 36.217 -5.162 1.00 61.03 186 PRO A CA 1
ATOM 1438 C C . PRO A 1 186 ? 5.487 34.775 -5.063 1.00 61.03 186 PRO A C 1
ATOM 1440 O O . PRO A 1 186 ? 5.314 33.994 -6.004 1.00 61.03 186 PRO A O 1
ATOM 1443 N N . PRO A 1 187 ? 6.122 34.399 -3.936 1.00 65.25 187 PRO A N 1
ATOM 1444 C CA . PRO A 1 187 ? 6.718 33.079 -3.781 1.00 65.25 187 PRO A CA 1
ATOM 1445 C C . PRO A 1 187 ? 5.657 31.980 -3.958 1.00 65.25 187 PRO A C 1
ATOM 1447 O O . PRO A 1 187 ? 4.559 32.115 -3.409 1.00 65.25 187 PRO A O 1
ATOM 1450 N N . PRO A 1 188 ? 5.962 30.880 -4.671 1.00 77.44 188 PRO A N 1
ATOM 1451 C CA . PRO A 1 188 ? 5.029 29.773 -4.858 1.00 77.44 188 PRO A CA 1
ATOM 1452 C C . PRO A 1 188 ? 4.901 28.980 -3.551 1.00 77.44 188 PRO A C 1
ATOM 1454 O O . PRO A 1 188 ? 5.562 27.967 -3.362 1.00 77.44 188 PRO A O 1
ATOM 1457 N N . VAL A 1 189 ? 4.092 29.465 -2.608 1.00 85.38 189 VAL A N 1
ATOM 1458 C CA . VAL A 1 189 ? 3.835 28.781 -1.333 1.00 85.38 189 VAL A CA 1
ATOM 1459 C C . VAL A 1 189 ? 2.913 27.579 -1.589 1.00 85.38 189 VAL A C 1
ATOM 1461 O O . VAL A 1 189 ? 1.824 27.775 -2.134 1.00 85.38 189 VAL A O 1
ATOM 1464 N N . PRO A 1 190 ? 3.296 26.347 -1.203 1.00 89.62 190 PRO A N 1
ATOM 1465 C CA . PRO A 1 190 ? 2.444 25.180 -1.384 1.00 89.62 190 PRO A CA 1
ATOM 1466 C C . PRO A 1 190 ? 1.227 25.274 -0.448 1.00 89.62 190 PRO A C 1
ATOM 1468 O O . PRO A 1 190 ? 1.330 25.828 0.655 1.00 89.62 190 PRO A O 1
ATOM 1471 N N . PRO A 1 191 ? 0.058 24.748 -0.849 1.00 90.56 191 PRO A N 1
ATOM 1472 C CA . PRO A 1 191 ? -1.137 24.815 -0.020 1.00 90.56 191 PRO A CA 1
ATOM 1473 C C . PRO A 1 191 ? -0.943 24.009 1.275 1.00 90.56 191 PRO A C 1
ATOM 1475 O O . PRO A 1 191 ? -0.321 22.952 1.279 1.00 90.56 191 PRO A O 1
ATOM 1478 N N . ARG A 1 192 ? -1.530 24.472 2.389 1.00 90.12 192 ARG A N 1
ATOM 1479 C CA . ARG A 1 192 ? -1.473 23.770 3.696 1.00 90.12 192 ARG A CA 1
ATOM 1480 C C . ARG A 1 192 ? -2.145 22.387 3.700 1.00 90.12 192 ARG A C 1
ATOM 1482 O O . ARG A 1 192 ? -2.039 21.664 4.688 1.00 90.12 192 ARG A O 1
ATOM 1489 N N . TRP A 1 193 ? -2.898 22.076 2.651 1.00 93.62 193 TRP A N 1
ATOM 1490 C CA . TRP A 1 193 ? -3.571 20.808 2.411 1.00 93.62 193 TRP A CA 1
ATOM 1491 C C . TRP A 1 193 ? -3.832 20.657 0.911 1.00 93.62 193 TRP A C 1
ATOM 1493 O O . TRP A 1 193 ? -4.231 21.628 0.268 1.00 93.62 193 TRP A O 1
ATOM 1503 N N . HIS A 1 194 ? -3.661 19.452 0.372 1.00 95.12 194 HIS A N 1
ATOM 1504 C CA . HIS A 1 194 ? -4.133 19.089 -0.960 1.00 95.12 194 HIS A CA 1
ATOM 1505 C C . HIS A 1 194 ? -4.487 17.593 -1.006 1.00 95.12 194 HIS A C 1
ATOM 1507 O O . HIS A 1 194 ? -3.742 16.810 -0.417 1.00 95.12 194 HIS A O 1
ATOM 1513 N N . PRO A 1 195 ? -5.544 17.151 -1.717 1.00 95.94 195 PRO A N 1
ATOM 1514 C CA . PRO A 1 195 ? -5.863 15.726 -1.846 1.00 95.94 195 PRO A CA 1
ATOM 1515 C C . PRO A 1 195 ? -4.686 14.880 -2.354 1.00 95.94 195 PRO A C 1
ATOM 1517 O O . PRO A 1 195 ? -4.413 13.816 -1.808 1.00 95.94 195 PRO A O 1
ATOM 1520 N N . SER A 1 196 ? -3.885 15.406 -3.291 1.00 96.25 196 SER A N 1
ATOM 1521 C CA . SER A 1 196 ? -2.692 14.715 -3.810 1.00 96.25 196 SER A CA 1
ATOM 1522 C C . SER A 1 196 ? -1.560 14.512 -2.781 1.00 96.25 196 SER A C 1
ATOM 1524 O O . SER A 1 196 ? -0.525 13.928 -3.104 1.00 96.25 196 SER A O 1
ATOM 1526 N N . MET A 1 197 ? -1.717 14.975 -1.535 1.00 96.12 197 MET A N 1
ATOM 1527 C CA . MET A 1 197 ? -0.828 14.594 -0.435 1.00 96.12 197 MET A CA 1
ATOM 1528 C C . MET A 1 197 ? -1.033 13.129 -0.011 1.00 96.12 197 MET A C 1
ATOM 1530 O O . MET A 1 197 ? -0.062 12.514 0.422 1.00 96.12 197 MET A O 1
ATOM 1534 N N . VAL A 1 198 ? -2.232 12.553 -0.194 1.00 96.19 198 VAL A N 1
ATOM 1535 C CA . VAL A 1 198 ? -2.576 11.154 0.168 1.00 96.19 198 VAL A CA 1
ATOM 1536 C C . VAL A 1 198 ? -2.760 10.216 -1.033 1.00 96.19 198 VAL A C 1
ATOM 1538 O O . VAL A 1 198 ? -3.202 9.080 -0.886 1.00 96.19 198 VAL A O 1
ATOM 1541 N N . TRP A 1 199 ? -2.409 10.677 -2.235 1.00 97.62 199 TRP A N 1
ATOM 1542 C CA . TRP A 1 199 ? -2.503 9.910 -3.486 1.00 97.62 199 TRP A CA 1
ATOM 1543 C C . TRP A 1 199 ? -1.203 9.171 -3.839 1.00 97.62 199 TRP A C 1
ATOM 1545 O O . TRP A 1 199 ? -0.919 8.929 -5.009 1.00 97.62 199 TRP A O 1
ATOM 1555 N N . GLY A 1 200 ? -0.384 8.823 -2.843 1.00 97.56 200 GLY A N 1
ATOM 1556 C CA . GLY A 1 200 ? 0.783 7.972 -3.062 1.00 97.56 200 GLY A CA 1
ATOM 1557 C C . GLY A 1 200 ? 0.366 6.578 -3.540 1.00 97.56 200 GLY A C 1
ATOM 1558 O O . GLY A 1 200 ? -0.534 5.968 -2.961 1.00 97.56 200 GLY A O 1
ATOM 1559 N N . VAL A 1 201 ? 1.010 6.066 -4.592 1.00 97.88 201 VAL A N 1
ATOM 1560 C CA . VAL A 1 201 ? 0.689 4.759 -5.203 1.00 97.88 201 VAL A CA 1
ATOM 1561 C C . VAL A 1 201 ? 0.918 3.569 -4.258 1.00 97.88 201 VAL A C 1
ATOM 1563 O O . VAL A 1 201 ? 0.331 2.505 -4.453 1.00 97.88 201 VAL A O 1
ATOM 1566 N N . PHE A 1 202 ? 1.708 3.767 -3.199 1.00 96.88 202 PHE A N 1
ATOM 1567 C CA . PHE A 1 202 ? 1.944 2.801 -2.121 1.00 96.88 202 PHE A CA 1
ATOM 1568 C C . PHE A 1 202 ? 1.056 3.054 -0.884 1.00 96.88 202 PHE A C 1
ATOM 1570 O O . PHE A 1 202 ? 1.298 2.517 0.191 1.00 96.88 202 PHE A O 1
ATOM 1577 N N . GLY A 1 203 ? 0.019 3.886 -1.021 1.00 96.00 203 GLY A N 1
ATOM 1578 C CA . GLY A 1 203 ? -0.947 4.187 0.033 1.00 96.00 203 GLY A CA 1
ATOM 1579 C C . GLY A 1 203 ? -0.417 5.067 1.156 1.00 96.00 203 GLY A C 1
ATOM 1580 O O . GLY A 1 203 ? 0.524 5.841 0.964 1.00 96.00 203 GLY A O 1
ATOM 1581 N N . GLY A 1 204 ? -1.082 5.021 2.310 1.00 95.00 204 GLY A N 1
ATOM 1582 C CA . GLY A 1 204 ? -0.718 5.795 3.491 1.00 95.00 204 GLY A CA 1
ATOM 1583 C C . GLY A 1 204 ? -1.555 5.522 4.743 1.00 95.00 204 GLY A C 1
ATOM 1584 O O . GLY A 1 204 ? -2.497 4.728 4.740 1.00 95.00 204 GLY A O 1
ATOM 1585 N N . TYR A 1 205 ? -1.203 6.224 5.818 1.00 95.12 205 TYR A N 1
ATOM 1586 C CA . TYR A 1 205 ? -1.927 6.283 7.088 1.00 95.12 205 TYR A CA 1
ATOM 1587 C C . TYR A 1 205 ? -1.788 7.672 7.730 1.00 95.12 205 TYR A C 1
ATOM 1589 O O . TYR A 1 205 ? -0.942 8.489 7.350 1.00 95.12 205 TYR A O 1
ATOM 1597 N N . SER A 1 206 ? -2.618 7.931 8.737 1.00 93.75 206 SER A N 1
ATOM 1598 C CA . SER A 1 206 ? -2.619 9.162 9.529 1.00 93.75 206 SER A CA 1
ATOM 1599 C C . SER A 1 206 ? -2.915 8.876 10.997 1.00 93.75 206 SER A C 1
ATOM 1601 O O . SER A 1 206 ? -3.521 7.859 11.321 1.00 93.75 206 SER A O 1
ATOM 1603 N N . PHE A 1 207 ? -2.501 9.775 11.885 1.00 92.50 207 PHE A N 1
ATOM 1604 C CA . PHE A 1 207 ? -2.983 9.855 13.266 1.00 92.50 207 PHE A CA 1
ATOM 1605 C C . PHE A 1 207 ? -2.679 11.251 13.820 1.00 92.50 207 PHE A C 1
ATOM 1607 O O . PHE A 1 207 ? -1.592 11.782 13.609 1.00 92.50 207 PHE A O 1
ATOM 1614 N N . TYR A 1 208 ? -3.641 11.853 14.522 1.00 89.69 208 TYR A N 1
ATOM 1615 C CA . TYR A 1 208 ? -3.576 13.255 14.963 1.00 89.69 208 TYR A CA 1
ATOM 1616 C C . TYR A 1 208 ? -3.256 14.217 13.797 1.00 89.69 208 TYR A C 1
ATOM 1618 O O . TYR A 1 208 ? -4.093 14.386 12.911 1.00 89.69 208 TYR A O 1
ATOM 1626 N N . ASP A 1 209 ? -2.078 14.842 13.791 1.00 86.38 209 ASP A N 1
ATOM 1627 C CA . ASP A 1 209 ? -1.543 15.684 12.719 1.00 86.38 209 ASP A CA 1
ATOM 1628 C C . ASP A 1 209 ? -0.460 14.995 11.861 1.00 86.38 209 ASP A C 1
ATOM 1630 O O . ASP A 1 209 ? -0.072 15.546 10.827 1.00 86.38 209 ASP A O 1
ATOM 1634 N N . HIS A 1 210 ? -0.015 13.785 12.228 1.00 90.50 210 HIS A N 1
ATOM 1635 C CA . HIS A 1 210 ? 0.886 12.978 11.401 1.00 90.50 210 HIS A CA 1
ATOM 1636 C C . HIS A 1 210 ? 0.151 12.347 10.222 1.00 90.50 210 HIS A C 1
ATOM 1638 O O . HIS A 1 210 ? -0.981 11.863 10.335 1.00 90.50 210 HIS A O 1
ATOM 1644 N N . MET A 1 211 ? 0.836 12.306 9.083 1.00 91.62 211 MET A N 1
ATOM 1645 C CA . MET A 1 211 ? 0.344 11.694 7.859 1.00 91.62 211 MET A CA 1
ATOM 1646 C C . MET A 1 211 ? 1.514 11.283 6.968 1.00 91.62 211 MET A C 1
ATOM 1648 O O . MET A 1 211 ? 2.305 12.123 6.533 1.00 91.62 211 MET A O 1
ATOM 1652 N N . ALA A 1 212 ? 1.579 9.996 6.641 1.00 92.44 212 ALA A N 1
ATOM 1653 C CA . ALA A 1 212 ? 2.526 9.445 5.686 1.00 92.44 212 ALA A CA 1
ATOM 1654 C C . ALA A 1 212 ? 1.750 8.782 4.545 1.00 92.44 212 ALA A C 1
ATOM 1656 O O . ALA A 1 212 ? 0.916 7.915 4.782 1.00 92.44 212 ALA A O 1
ATOM 1657 N N . SER A 1 213 ? 2.029 9.180 3.302 1.00 95.31 213 SER A N 1
ATOM 1658 C CA . SER A 1 213 ? 1.551 8.477 2.108 1.00 95.31 213 SER A CA 1
ATOM 1659 C C . SER A 1 213 ? 2.647 8.449 1.052 1.00 95.31 213 SER A C 1
ATOM 1661 O O . SER A 1 213 ? 3.116 9.506 0.625 1.00 95.31 213 SER A O 1
ATOM 1663 N N . LEU A 1 214 ? 3.096 7.255 0.678 1.00 96.06 214 LEU A N 1
ATOM 1664 C CA . LEU A 1 214 ? 4.332 7.052 -0.069 1.00 96.06 214 LEU A CA 1
ATOM 1665 C C . LEU A 1 214 ? 4.073 7.068 -1.586 1.00 96.06 214 LEU A C 1
ATOM 1667 O O . LEU A 1 214 ? 3.271 6.290 -2.105 1.00 96.06 214 LEU A O 1
ATOM 1671 N N . ARG A 1 215 ? 4.757 7.973 -2.298 1.00 95.88 215 ARG A N 1
ATOM 1672 C CA . ARG A 1 215 ? 4.669 8.147 -3.761 1.00 95.88 215 ARG A CA 1
ATOM 1673 C C . ARG A 1 215 ? 5.938 7.681 -4.469 1.00 95.88 215 ARG A C 1
ATOM 1675 O O . ARG A 1 215 ? 7.028 7.859 -3.925 1.00 95.88 215 ARG A O 1
ATOM 1682 N N . LEU A 1 216 ? 5.800 7.152 -5.685 1.00 97.62 216 LEU A N 1
ATOM 1683 C CA . LEU A 1 216 ? 6.931 6.850 -6.571 1.00 97.62 216 LEU A CA 1
ATOM 1684 C C . LEU A 1 216 ? 7.392 8.136 -7.271 1.00 97.62 216 LEU A C 1
ATOM 1686 O O . LEU A 1 216 ? 6.569 8.842 -7.860 1.00 97.62 216 LEU A O 1
ATOM 1690 N N . PHE A 1 217 ? 8.684 8.460 -7.208 1.00 98.44 217 PHE A N 1
ATOM 1691 C CA . PHE A 1 217 ? 9.212 9.661 -7.858 1.00 98.44 217 PHE A CA 1
ATOM 1692 C C . PHE A 1 217 ? 9.478 9.434 -9.359 1.00 98.44 217 PHE A C 1
ATOM 1694 O O . PHE A 1 217 ? 10.022 8.391 -9.716 1.00 98.44 217 PHE A O 1
ATOM 1701 N N . PRO A 1 218 ? 9.164 10.411 -10.234 1.00 98.38 218 PRO A N 1
ATOM 1702 C CA . PRO A 1 218 ? 9.735 10.477 -11.580 1.00 98.38 218 PRO A CA 1
ATOM 1703 C C . PRO A 1 218 ? 11.248 10.705 -11.536 1.00 98.38 218 PRO A C 1
ATOM 1705 O O . PRO A 1 218 ? 11.742 11.323 -10.588 1.00 98.38 218 PRO A O 1
ATOM 1708 N N . LEU A 1 219 ? 11.971 10.316 -12.592 1.00 98.38 219 LEU A N 1
ATOM 1709 C CA . LEU A 1 219 ? 13.423 10.507 -12.737 1.00 98.38 219 LEU A CA 1
ATOM 1710 C C . LEU A 1 219 ? 13.878 11.928 -12.374 1.00 98.38 219 LEU A C 1
ATOM 1712 O O . LEU A 1 219 ? 14.838 12.091 -11.626 1.00 98.38 219 LEU A O 1
ATOM 1716 N N . GLU A 1 220 ? 13.155 12.960 -12.818 1.00 97.38 220 GLU A N 1
ATOM 1717 C CA . GLU A 1 220 ? 13.454 14.367 -12.502 1.00 97.38 220 GLU A CA 1
ATOM 1718 C C . GLU A 1 220 ? 13.466 14.658 -10.986 1.00 97.38 220 GLU A C 1
ATOM 1720 O O . GLU A 1 220 ? 14.325 15.396 -10.499 1.00 97.38 220 GLU A O 1
ATOM 1725 N N . ARG A 1 221 ? 12.560 14.033 -10.218 1.00 97.38 221 ARG A N 1
ATOM 1726 C CA . ARG A 1 221 ? 12.503 14.144 -8.754 1.00 97.38 221 ARG A CA 1
ATOM 1727 C C . ARG A 1 221 ? 13.515 13.232 -8.075 1.00 97.38 221 ARG A C 1
ATOM 1729 O O . ARG A 1 221 ? 14.035 13.637 -7.042 1.00 97.38 221 ARG A O 1
ATOM 1736 N N . ILE A 1 222 ? 13.830 12.063 -8.639 1.00 98.38 222 ILE A N 1
ATOM 1737 C CA . ILE A 1 222 ? 14.916 11.199 -8.142 1.00 98.38 222 ILE A CA 1
ATOM 1738 C C . ILE A 1 222 ? 16.242 11.963 -8.213 1.00 98.38 222 ILE A C 1
ATOM 1740 O O . ILE A 1 222 ? 16.924 12.096 -7.197 1.00 98.38 222 ILE A O 1
ATOM 1744 N N . VAL A 1 223 ? 16.569 12.541 -9.374 1.00 98.19 223 VAL A N 1
ATOM 1745 C CA . VAL A 1 223 ? 17.768 13.370 -9.581 1.00 98.19 223 VAL A CA 1
ATOM 1746 C C . VAL A 1 223 ? 17.763 14.577 -8.642 1.00 98.19 223 VAL A C 1
ATOM 1748 O O . VAL A 1 223 ? 18.722 14.775 -7.892 1.00 98.19 223 VAL A O 1
ATOM 1751 N N . TRP A 1 224 ? 16.685 15.373 -8.642 1.00 96.50 224 TRP A N 1
ATOM 1752 C CA . TRP A 1 224 ? 16.621 16.603 -7.848 1.00 96.50 224 TRP A CA 1
ATOM 1753 C C . TRP A 1 224 ? 16.713 16.336 -6.342 1.00 96.50 224 TRP A C 1
ATOM 1755 O O . TRP A 1 224 ? 17.553 16.930 -5.670 1.00 96.50 224 TRP A O 1
ATOM 1765 N N . TRP A 1 225 ? 15.898 15.432 -5.794 1.00 96.00 225 TRP A N 1
ATOM 1766 C CA . TRP A 1 225 ? 15.869 15.212 -4.348 1.00 96.00 225 TRP A CA 1
ATOM 1767 C C . TRP A 1 225 ? 17.104 14.476 -3.836 1.00 96.00 225 TRP A C 1
ATOM 1769 O O . TRP A 1 225 ? 17.621 14.850 -2.785 1.00 96.00 225 TRP A O 1
ATOM 1779 N N . THR A 1 226 ? 17.644 13.517 -4.590 1.00 95.81 226 THR A N 1
ATOM 1780 C CA . THR A 1 226 ? 18.896 12.845 -4.212 1.00 95.81 226 THR A CA 1
ATOM 1781 C C . THR A 1 226 ? 20.067 13.834 -4.176 1.00 95.81 226 THR A C 1
ATOM 1783 O O . THR A 1 226 ? 20.755 13.941 -3.160 1.00 95.81 226 THR A O 1
ATOM 1786 N N . THR A 1 227 ? 20.260 14.630 -5.237 1.00 94.88 227 THR A N 1
ATOM 1787 C CA . THR A 1 227 ? 21.350 15.624 -5.281 1.00 94.88 227 THR A CA 1
ATOM 1788 C C . THR A 1 227 ? 21.148 16.760 -4.274 1.00 94.88 227 THR A C 1
ATOM 1790 O O . THR A 1 227 ? 22.120 17.222 -3.672 1.00 94.88 227 THR A O 1
ATOM 1793 N N . PHE A 1 228 ? 19.900 17.169 -4.010 1.00 93.50 228 PHE A N 1
ATOM 1794 C CA . PHE A 1 228 ? 19.581 18.118 -2.945 1.00 93.50 228 PHE A CA 1
ATOM 1795 C C . PHE A 1 228 ? 20.003 17.582 -1.570 1.00 93.50 228 PHE A C 1
ATOM 1797 O O . PHE A 1 228 ? 20.696 18.293 -0.843 1.00 93.50 228 PHE A O 1
ATOM 1804 N N . PHE A 1 229 ? 19.648 16.338 -1.222 1.00 91.62 229 PHE A N 1
ATOM 1805 C CA . PHE A 1 229 ? 20.022 15.736 0.063 1.00 91.62 229 PHE A CA 1
ATOM 1806 C C . PHE A 1 229 ? 21.536 15.516 0.191 1.00 91.62 229 PHE A C 1
ATOM 1808 O O . PHE A 1 229 ? 22.082 15.814 1.250 1.00 91.62 229 PHE A O 1
ATOM 1815 N N . TRP A 1 230 ? 22.248 15.102 -0.864 1.00 91.56 230 TRP A N 1
ATOM 1816 C CA . TRP A 1 230 ? 23.719 15.010 -0.828 1.00 91.56 230 TRP A CA 1
ATOM 1817 C C . TRP A 1 230 ? 24.415 16.342 -0.496 1.00 91.56 230 TRP A C 1
ATOM 1819 O O . TRP A 1 230 ? 25.500 16.323 0.083 1.00 91.56 230 TRP A O 1
ATOM 1829 N N . SER A 1 231 ? 23.804 17.480 -0.844 1.00 89.81 231 SER A N 1
ATOM 1830 C CA . SER A 1 231 ? 24.358 18.822 -0.601 1.00 89.81 231 SER A CA 1
ATOM 1831 C C . SER A 1 231 ? 23.814 19.523 0.654 1.00 89.81 231 SER A C 1
ATOM 1833 O O . SER A 1 231 ? 24.455 20.453 1.139 1.00 89.81 231 SER A O 1
ATOM 1835 N N . HIS A 1 232 ? 22.647 19.119 1.175 1.00 86.75 232 HIS A N 1
ATOM 1836 C CA . HIS A 1 232 ? 21.924 19.856 2.230 1.00 86.75 232 HIS A CA 1
ATOM 1837 C C . HIS A 1 232 ? 21.476 19.013 3.439 1.00 86.75 232 HIS A C 1
ATOM 1839 O O . HIS A 1 232 ? 20.924 19.576 4.387 1.00 86.75 232 HIS A O 1
ATOM 1845 N N . ALA A 1 233 ? 21.662 17.689 3.440 1.00 82.25 233 ALA A N 1
ATOM 1846 C CA . ALA A 1 233 ? 21.288 16.860 4.586 1.00 82.25 233 ALA A CA 1
ATOM 1847 C C . ALA A 1 233 ? 22.184 17.150 5.815 1.00 82.25 233 ALA A C 1
ATOM 1849 O O . ALA A 1 233 ? 23.394 17.318 5.654 1.00 82.25 233 ALA A O 1
ATOM 1850 N N . PRO A 1 234 ? 21.641 17.147 7.054 1.00 74.62 234 PRO A N 1
ATOM 1851 C CA . PRO A 1 234 ? 22.437 17.358 8.272 1.00 74.62 234 PRO A CA 1
ATOM 1852 C C . PRO A 1 234 ? 23.521 16.297 8.516 1.00 74.62 234 PRO A C 1
ATOM 1854 O O . PRO A 1 234 ? 24.507 16.571 9.196 1.00 74.62 234 PRO A O 1
ATOM 1857 N N . ALA A 1 235 ? 23.338 15.095 7.964 1.00 76.94 235 ALA A N 1
ATOM 1858 C CA . ALA A 1 235 ? 24.306 14.005 7.974 1.00 76.94 235 ALA A CA 1
ATOM 1859 C C . ALA A 1 235 ? 24.626 13.586 6.525 1.00 76.94 235 ALA A C 1
ATOM 1861 O O . ALA A 1 235 ? 23.707 13.523 5.702 1.00 76.94 235 ALA A O 1
ATOM 1862 N N . PRO A 1 236 ? 25.896 13.285 6.190 1.00 79.00 236 PRO A N 1
ATOM 1863 C CA . PRO A 1 236 ? 26.294 12.958 4.824 1.00 79.00 236 PRO A CA 1
ATOM 1864 C C . PRO A 1 236 ? 25.671 11.635 4.357 1.00 79.00 236 PRO A C 1
ATOM 1866 O O . PRO A 1 236 ? 25.897 10.577 4.945 1.00 79.00 236 PRO A O 1
ATOM 1869 N N . MET A 1 237 ? 24.903 11.693 3.269 1.00 84.06 237 MET A N 1
ATOM 1870 C CA . MET A 1 237 ? 24.310 10.522 2.621 1.00 84.06 237 MET A CA 1
ATOM 1871 C C . MET A 1 237 ? 25.288 9.917 1.586 1.00 84.06 237 MET A C 1
ATOM 1873 O O . MET A 1 237 ? 25.898 10.677 0.830 1.00 84.06 237 MET A O 1
ATOM 1877 N N . PRO A 1 238 ? 25.445 8.577 1.512 1.00 88.88 238 PRO A N 1
ATOM 1878 C CA . PRO A 1 238 ? 26.297 7.926 0.513 1.00 88.88 238 PRO A CA 1
ATOM 1879 C C . PRO A 1 238 ? 25.877 8.192 -0.939 1.00 88.88 238 PRO A C 1
ATOM 1881 O O . PRO A 1 238 ? 24.692 8.322 -1.241 1.00 88.88 238 PRO A O 1
ATOM 1884 N N . ARG A 1 239 ? 26.853 8.205 -1.858 1.00 90.50 239 ARG A N 1
ATOM 1885 C CA . ARG A 1 239 ? 26.641 8.514 -3.287 1.00 90.50 239 ARG A CA 1
ATOM 1886 C C . ARG A 1 239 ? 25.942 7.418 -4.099 1.00 90.50 239 ARG A C 1
ATOM 1888 O O . ARG A 1 239 ? 25.387 7.736 -5.140 1.00 90.50 239 ARG A O 1
ATOM 1895 N N . HIS A 1 240 ? 25.918 6.173 -3.629 1.00 91.81 240 HIS A N 1
ATOM 1896 C CA . HIS A 1 240 ? 25.072 5.123 -4.211 1.00 91.81 240 HIS A CA 1
ATOM 1897 C C . HIS A 1 240 ? 23.614 5.192 -3.739 1.00 91.81 240 HIS A C 1
ATOM 1899 O O . HIS A 1 240 ? 22.776 4.476 -4.272 1.00 91.81 240 HIS A O 1
ATOM 1905 N N . LEU A 1 241 ? 23.284 6.002 -2.725 1.00 93.38 241 LEU A N 1
ATOM 1906 C CA . LEU A 1 241 ? 21.948 5.983 -2.138 1.00 93.38 241 LEU A CA 1
ATOM 1907 C C . LEU A 1 241 ? 21.047 7.022 -2.808 1.00 93.38 241 LEU A C 1
ATOM 1909 O O . LEU A 1 241 ? 21.310 8.223 -2.733 1.00 93.38 241 LEU A O 1
ATOM 1913 N N . LEU A 1 242 ? 19.980 6.539 -3.439 1.00 95.94 242 LEU A N 1
ATOM 1914 C CA . LEU A 1 242 ? 19.031 7.312 -4.236 1.00 95.94 242 LEU A CA 1
ATOM 1915 C C . LEU A 1 242 ? 17.690 7.450 -3.507 1.00 95.94 242 LEU A C 1
ATOM 1917 O O . LEU A 1 242 ? 17.199 6.488 -2.919 1.00 95.94 242 LEU A O 1
ATOM 1921 N N . ILE A 1 243 ? 17.055 8.620 -3.588 1.00 95.94 243 ILE A N 1
ATOM 1922 C CA . ILE A 1 243 ? 15.693 8.847 -3.083 1.00 95.94 243 ILE A CA 1
ATOM 1923 C C . ILE A 1 243 ? 14.706 8.570 -4.223 1.00 95.94 243 ILE A C 1
ATOM 1925 O O . ILE A 1 243 ? 14.511 9.413 -5.098 1.00 95.94 243 ILE A O 1
ATOM 1929 N N . ILE A 1 244 ? 14.084 7.388 -4.212 1.00 97.25 244 ILE A N 1
ATOM 1930 C CA . ILE A 1 244 ? 13.170 6.932 -5.278 1.00 97.25 244 ILE A CA 1
ATOM 1931 C C . ILE A 1 244 ? 11.681 7.137 -4.949 1.00 97.25 244 ILE A C 1
ATOM 1933 O O . ILE A 1 244 ? 10.817 6.963 -5.808 1.00 97.25 244 ILE A O 1
ATOM 1937 N N . GLY A 1 245 ? 11.359 7.544 -3.721 1.00 97.31 245 GLY A N 1
ATOM 1938 C CA . GLY A 1 245 ? 9.998 7.882 -3.306 1.00 97.31 245 GLY A CA 1
ATOM 1939 C C . GLY A 1 245 ? 9.947 8.542 -1.929 1.00 97.31 245 GLY A C 1
ATOM 1940 O O . GLY A 1 245 ? 10.922 8.495 -1.179 1.00 97.31 245 GLY A O 1
ATOM 1941 N N . ALA A 1 246 ? 8.816 9.164 -1.580 1.00 96.44 246 ALA A N 1
ATOM 1942 C CA . ALA A 1 246 ? 8.640 9.793 -0.263 1.00 96.44 246 ALA A CA 1
ATOM 1943 C C . ALA A 1 246 ? 7.175 10.057 0.138 1.00 96.44 246 ALA A C 1
ATOM 1945 O O . ALA A 1 246 ? 6.253 10.010 -0.683 1.00 96.44 246 ALA A O 1
ATOM 1946 N N . SER A 1 247 ? 6.962 10.408 1.407 1.00 95.25 247 SER A N 1
ATOM 1947 C CA . SER A 1 247 ? 5.773 11.134 1.862 1.00 95.25 247 SER A CA 1
ATOM 1948 C C . SER A 1 247 ? 5.768 12.586 1.364 1.00 95.25 247 SER A C 1
ATOM 1950 O O . SER A 1 247 ? 6.811 13.149 1.039 1.00 95.25 247 SER A O 1
ATOM 1952 N N . SER A 1 248 ? 4.600 13.240 1.328 1.00 92.25 248 SER A N 1
ATOM 1953 C CA . SER A 1 248 ? 4.471 14.626 0.831 1.00 92.25 248 SER A CA 1
ATOM 1954 C C . SER A 1 248 ? 5.291 15.659 1.620 1.00 92.25 248 SER A C 1
ATOM 1956 O O . SER A 1 248 ? 5.593 16.727 1.106 1.00 92.25 248 SER A O 1
ATOM 1958 N N . ASN A 1 249 ? 5.636 15.363 2.875 1.00 89.19 249 ASN A N 1
ATOM 1959 C CA . ASN A 1 249 ? 6.494 16.186 3.734 1.00 89.19 249 ASN A CA 1
ATOM 1960 C C . ASN A 1 249 ? 7.970 15.731 3.753 1.00 89.19 249 ASN A C 1
ATOM 1962 O O . ASN A 1 249 ? 8.749 16.289 4.520 1.00 89.19 249 ASN A O 1
ATOM 1966 N N . LEU A 1 250 ? 8.337 14.714 2.961 1.00 91.44 250 LEU A N 1
ATOM 1967 C CA . LEU A 1 250 ? 9.651 14.050 2.944 1.00 91.44 250 LEU A CA 1
ATOM 1968 C C . LEU A 1 250 ? 10.102 13.431 4.287 1.00 91.44 250 LEU A C 1
ATOM 1970 O O . LEU A 1 250 ? 11.279 13.128 4.456 1.00 91.44 250 LEU A O 1
ATOM 1974 N N . GLY A 1 251 ? 9.182 13.220 5.237 1.00 88.62 251 GLY A N 1
ATOM 1975 C CA . GLY A 1 251 ? 9.479 12.588 6.530 1.00 88.62 251 GLY A CA 1
ATOM 1976 C C . GLY A 1 251 ? 9.702 11.071 6.449 1.00 88.62 251 GLY A C 1
ATOM 1977 O O . GLY A 1 251 ? 10.573 10.550 7.140 1.00 88.62 251 GLY A O 1
ATOM 1978 N N . LYS A 1 252 ? 8.953 10.377 5.578 1.00 91.38 252 LYS A N 1
ATOM 1979 C CA . LYS A 1 252 ? 9.155 8.964 5.222 1.00 91.38 252 LYS A CA 1
ATOM 1980 C C . LYS A 1 252 ? 9.785 8.921 3.826 1.00 91.38 252 LYS A C 1
ATOM 1982 O O . LYS A 1 252 ? 9.171 9.410 2.878 1.00 91.38 252 LYS A O 1
ATOM 1987 N N . LEU A 1 253 ? 10.991 8.377 3.694 1.00 93.00 253 LEU A N 1
ATOM 1988 C CA . LEU A 1 253 ? 11.747 8.255 2.444 1.00 93.00 253 LEU A CA 1
ATOM 1989 C C . LEU A 1 253 ? 11.845 6.786 2.024 1.00 93.00 253 LEU A C 1
ATOM 1991 O O . LEU A 1 253 ? 12.157 5.934 2.856 1.00 93.00 253 LEU A O 1
ATOM 1995 N N . LEU A 1 254 ? 11.637 6.514 0.734 1.00 95.31 254 LEU A N 1
ATOM 1996 C CA . LEU A 1 254 ? 11.999 5.258 0.080 1.00 95.31 254 LEU A CA 1
ATOM 1997 C C . LEU A 1 254 ? 13.353 5.448 -0.606 1.00 95.31 254 LEU A C 1
ATOM 1999 O O . LEU A 1 254 ? 13.507 6.270 -1.515 1.00 95.31 254 LEU A O 1
ATOM 2003 N N . LEU A 1 255 ? 14.328 4.684 -0.133 1.00 94.38 255 LEU A N 1
ATOM 2004 C CA . LEU A 1 255 ? 15.733 4.781 -0.488 1.00 94.38 255 LEU A CA 1
ATOM 2005 C C . LEU A 1 255 ? 16.143 3.522 -1.252 1.00 94.38 255 LEU A C 1
ATOM 2007 O O . LEU A 1 255 ? 15.856 2.416 -0.801 1.00 94.38 255 LEU A O 1
ATOM 2011 N N . LEU A 1 256 ? 16.823 3.692 -2.382 1.00 95.56 256 LEU A N 1
ATOM 2012 C CA . LEU A 1 256 ? 17.412 2.610 -3.166 1.00 95.56 256 LEU A CA 1
ATOM 2013 C C . LEU A 1 256 ? 18.930 2.680 -3.062 1.00 95.56 256 LEU A C 1
ATOM 2015 O O . LEU A 1 256 ? 19.522 3.734 -3.286 1.00 95.56 256 LEU A O 1
ATOM 2019 N N . ASP A 1 257 ? 19.551 1.552 -2.757 1.00 93.94 257 ASP A N 1
ATOM 2020 C CA . ASP A 1 257 ? 20.991 1.369 -2.855 1.00 93.94 257 ASP A CA 1
ATOM 2021 C C . ASP A 1 257 ? 21.357 0.983 -4.300 1.00 93.94 257 ASP A C 1
ATOM 2023 O O . ASP A 1 257 ? 20.898 -0.037 -4.812 1.00 93.94 257 ASP A O 1
ATOM 2027 N N . ALA A 1 258 ? 22.129 1.821 -4.997 1.00 94.38 258 ALA A N 1
ATOM 2028 C CA . ALA A 1 258 ? 22.455 1.620 -6.410 1.00 94.38 258 ALA A CA 1
ATOM 2029 C C . ALA A 1 258 ? 23.502 0.518 -6.660 1.00 94.38 258 ALA A C 1
ATOM 2031 O O . ALA A 1 258 ? 23.565 -0.005 -7.771 1.00 94.38 258 ALA A O 1
ATOM 2032 N N . ASP A 1 259 ? 24.289 0.146 -5.645 1.00 91.56 259 ASP A N 1
ATOM 2033 C CA . ASP A 1 259 ? 25.325 -0.887 -5.762 1.00 91.56 259 ASP A CA 1
ATOM 2034 C C . ASP A 1 259 ? 24.738 -2.300 -5.551 1.00 91.56 259 ASP A C 1
ATOM 2036 O O . ASP A 1 259 ? 25.234 -3.273 -6.120 1.00 91.56 259 ASP A O 1
ATOM 2040 N N . SER A 1 260 ? 23.659 -2.422 -4.766 1.00 90.69 260 SER A N 1
ATOM 2041 C CA . SER A 1 260 ? 23.001 -3.700 -4.424 1.00 90.69 260 SER A CA 1
ATOM 2042 C C . SER A 1 260 ? 21.557 -3.853 -4.923 1.00 90.69 260 SER A C 1
ATOM 2044 O O . SER A 1 260 ? 21.004 -4.947 -4.864 1.00 90.69 260 SER A O 1
ATOM 2046 N N . GLY A 1 261 ? 20.911 -2.787 -5.403 1.00 91.56 261 GLY A N 1
ATOM 2047 C CA . GLY A 1 261 ? 19.503 -2.799 -5.830 1.00 91.56 261 GLY A CA 1
ATOM 2048 C C . GLY A 1 261 ? 18.481 -2.970 -4.695 1.00 91.56 261 GLY A C 1
ATOM 2049 O O . GLY A 1 261 ? 17.277 -3.070 -4.958 1.00 91.56 261 GLY A O 1
ATOM 2050 N N . GLU A 1 262 ? 18.940 -3.002 -3.440 1.00 91.19 262 GLU A N 1
ATOM 2051 C CA . GLU A 1 262 ? 18.092 -3.175 -2.265 1.00 91.19 262 GLU A CA 1
ATOM 2052 C C . GLU A 1 262 ? 17.416 -1.874 -1.829 1.00 91.19 262 GLU A C 1
ATOM 2054 O O . GLU A 1 262 ? 17.994 -0.783 -1.868 1.00 91.19 262 GLU A O 1
ATOM 2059 N N . VAL A 1 263 ? 16.164 -2.002 -1.386 1.00 93.19 263 VAL A N 1
ATOM 2060 C CA . VAL A 1 263 ? 15.319 -0.870 -0.989 1.00 93.19 263 VAL A CA 1
ATOM 2061 C C . VAL A 1 263 ? 15.121 -0.819 0.515 1.00 93.19 263 VAL A C 1
ATOM 2063 O O . VAL A 1 263 ? 14.938 -1.841 1.178 1.00 93.19 263 VAL A O 1
ATOM 2066 N N . ARG A 1 264 ? 15.130 0.398 1.061 1.00 92.12 264 ARG A N 1
ATOM 2067 C CA . ARG A 1 264 ? 14.901 0.673 2.480 1.00 92.12 264 ARG A CA 1
ATOM 2068 C C . ARG A 1 264 ? 13.908 1.807 2.671 1.00 92.12 264 ARG A C 1
ATOM 2070 O O . ARG A 1 264 ? 13.842 2.725 1.856 1.00 92.12 264 ARG A O 1
ATOM 2077 N N . LEU A 1 265 ? 13.161 1.754 3.765 1.00 90.88 265 LEU A N 1
ATOM 2078 C CA . LEU A 1 265 ? 12.088 2.697 4.061 1.00 90.88 265 LEU A CA 1
ATOM 2079 C C . LEU A 1 265 ? 12.165 3.174 5.514 1.00 90.88 265 LEU A C 1
ATOM 2081 O O . LEU A 1 265 ? 12.395 2.380 6.426 1.00 90.88 265 LEU A O 1
ATOM 2085 N N . GLY A 1 266 ? 11.948 4.470 5.731 1.00 84.88 266 GLY A N 1
ATOM 2086 C CA . GLY A 1 266 ? 11.918 5.059 7.069 1.00 84.88 266 GLY A CA 1
ATOM 2087 C C . GLY A 1 266 ? 12.211 6.552 7.049 1.00 84.88 266 GLY A C 1
ATOM 2088 O O . GLY A 1 266 ? 11.856 7.241 6.096 1.00 84.88 266 GLY A O 1
ATOM 2089 N N . SER A 1 267 ? 12.857 7.051 8.098 1.00 78.06 267 SER A N 1
ATOM 2090 C CA . SER A 1 267 ? 13.392 8.416 8.132 1.00 78.06 267 SER A CA 1
ATOM 2091 C C . SER A 1 267 ? 14.739 8.498 7.391 1.00 78.06 267 SER A C 1
ATOM 2093 O O . SER A 1 267 ? 15.244 7.515 6.842 1.00 78.06 267 SER A O 1
ATOM 2095 N N . ALA A 1 268 ? 15.372 9.674 7.372 1.00 65.06 268 ALA A N 1
ATOM 2096 C CA . ALA A 1 268 ? 16.735 9.783 6.854 1.00 65.06 268 ALA A CA 1
ATOM 2097 C C . ALA A 1 268 ? 17.763 9.048 7.744 1.00 65.06 268 ALA A C 1
ATOM 2099 O O . ALA A 1 268 ? 18.821 8.670 7.237 1.00 65.06 268 ALA A O 1
ATOM 2100 N N . GLN A 1 269 ? 17.454 8.806 9.023 1.00 64.50 269 GLN A N 1
ATOM 2101 C CA . GLN A 1 269 ? 18.330 8.174 10.014 1.00 64.50 269 GLN A CA 1
ATOM 2102 C C . GLN A 1 269 ? 18.011 6.688 10.231 1.00 64.50 269 GLN A C 1
ATOM 2104 O O . GLN A 1 269 ? 18.903 5.854 10.096 1.00 64.50 269 GLN A O 1
ATOM 2109 N N . ASP A 1 270 ? 16.754 6.363 10.536 1.00 69.38 270 ASP A N 1
ATOM 2110 C CA . ASP A 1 270 ? 16.274 4.998 10.792 1.00 69.38 270 ASP A CA 1
ATOM 2111 C C . ASP A 1 270 ? 15.562 4.424 9.558 1.00 69.38 270 ASP A C 1
ATOM 2113 O O . ASP A 1 270 ? 14.728 5.100 8.949 1.00 69.38 270 ASP A O 1
ATOM 2117 N N . ARG A 1 271 ? 15.946 3.210 9.146 1.00 78.75 271 ARG A N 1
ATOM 2118 C CA . ARG A 1 271 ? 15.693 2.653 7.806 1.00 78.75 271 ARG A CA 1
ATOM 2119 C C . ARG A 1 271 ? 15.574 1.129 7.847 1.00 78.75 271 ARG A C 1
ATOM 2121 O O . ARG A 1 271 ? 16.584 0.427 7.920 1.00 78.75 271 ARG A O 1
ATOM 2128 N N . MET A 1 272 ? 14.359 0.616 7.705 1.00 83.81 272 MET A N 1
ATOM 2129 C CA . MET A 1 272 ? 14.102 -0.822 7.582 1.00 83.81 272 MET A CA 1
ATOM 2130 C C . MET A 1 272 ? 14.358 -1.333 6.159 1.00 83.81 272 MET A C 1
ATOM 2132 O O . MET A 1 272 ? 14.231 -0.546 5.218 1.00 83.81 272 MET A O 1
ATOM 2136 N N . PRO A 1 273 ? 14.627 -2.639 5.961 1.00 87.00 273 PRO A N 1
ATOM 2137 C CA . PRO A 1 273 ? 14.423 -3.294 4.670 1.00 87.00 273 PRO A CA 1
ATOM 2138 C C . PRO A 1 273 ? 12.997 -3.057 4.156 1.00 87.00 273 PRO A C 1
ATOM 2140 O O . PRO A 1 273 ? 12.039 -3.081 4.929 1.00 87.00 273 PRO A O 1
ATOM 2143 N N . ALA A 1 274 ? 12.844 -2.819 2.856 1.00 86.19 274 ALA A N 1
ATOM 2144 C CA . ALA A 1 274 ? 11.533 -2.706 2.220 1.00 86.19 274 ALA A CA 1
ATOM 2145 C C . ALA A 1 274 ? 11.197 -3.943 1.370 1.00 86.19 274 ALA A C 1
ATOM 2147 O O . ALA A 1 274 ? 10.043 -4.357 1.349 1.00 86.19 274 ALA A O 1
ATOM 2148 N N . ALA A 1 275 ? 12.178 -4.588 0.733 1.00 87.00 275 ALA A N 1
ATOM 2149 C CA . ALA A 1 275 ? 11.945 -5.787 -0.072 1.00 87.00 275 ALA A CA 1
ATOM 2150 C C . ALA A 1 275 ? 11.784 -7.066 0.782 1.00 87.00 275 ALA A C 1
ATOM 2152 O O . ALA A 1 275 ? 12.467 -7.204 1.798 1.00 87.00 275 ALA A O 1
ATOM 2153 N N . PRO A 1 276 ? 10.973 -8.047 0.335 1.00 86.44 276 PRO A N 1
ATOM 2154 C CA . PRO A 1 276 ? 11.103 -9.435 0.782 1.00 86.44 276 PRO A CA 1
ATOM 2155 C C . PRO A 1 276 ? 12.503 -9.990 0.453 1.00 86.44 276 PRO A C 1
ATOM 2157 O O . PRO A 1 276 ? 13.090 -9.562 -0.551 1.00 86.44 276 PRO A O 1
ATOM 2160 N N . PRO A 1 277 ? 13.024 -10.978 1.207 1.00 82.50 277 PRO A N 1
ATOM 2161 C CA . PRO A 1 277 ? 14.306 -11.610 0.895 1.00 82.50 277 PRO A CA 1
ATOM 2162 C C . PRO A 1 277 ? 14.318 -12.225 -0.516 1.00 82.50 277 PRO A C 1
ATOM 2164 O O . PRO A 1 277 ? 13.348 -12.847 -0.953 1.00 82.50 277 PRO A O 1
ATOM 2167 N N . GLY A 1 278 ? 15.423 -12.032 -1.241 1.00 79.62 278 GLY A N 1
ATOM 2168 C CA . GLY A 1 278 ? 15.633 -12.581 -2.584 1.00 79.62 278 GLY A CA 1
ATOM 2169 C C . GLY A 1 278 ? 16.311 -13.961 -2.569 1.00 79.62 278 GLY A C 1
ATOM 2170 O O . GLY A 1 278 ? 17.065 -14.253 -1.642 1.00 79.62 278 GLY A O 1
ATOM 2171 N N . PRO A 1 279 ? 16.089 -14.809 -3.594 1.00 77.00 279 PRO A N 1
ATOM 2172 C CA . PRO A 1 279 ? 16.794 -16.087 -3.740 1.00 77.00 279 PRO A CA 1
ATOM 2173 C C . PRO A 1 279 ? 18.245 -15.922 -4.225 1.00 77.00 279 PRO A C 1
ATOM 2175 O O . PRO A 1 279 ? 19.050 -16.835 -4.06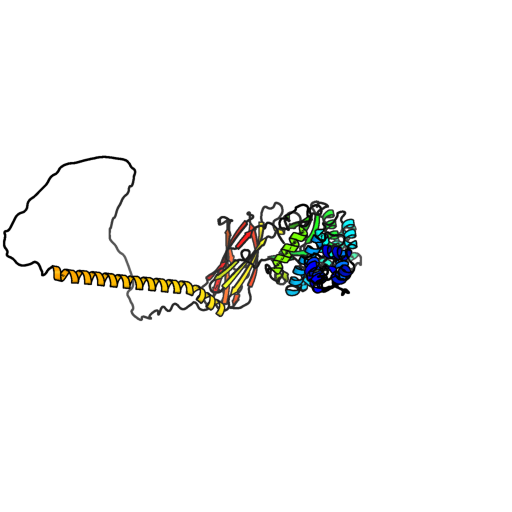3 1.00 77.00 279 PRO A O 1
ATOM 2178 N N . ASP A 1 280 ? 18.560 -14.773 -4.825 1.00 81.12 280 ASP A N 1
ATOM 2179 C CA . ASP A 1 280 ? 19.859 -14.405 -5.381 1.00 81.12 280 ASP A CA 1
ATOM 2180 C C . ASP A 1 280 ? 20.183 -12.957 -4.950 1.00 81.12 280 ASP A C 1
ATOM 2182 O O . ASP A 1 280 ? 19.461 -12.039 -5.355 1.00 81.12 280 ASP A O 1
ATOM 2186 N N . PRO A 1 281 ? 21.207 -12.730 -4.103 1.00 71.62 281 PRO A N 1
ATOM 2187 C CA . PRO A 1 281 ? 21.623 -11.388 -3.692 1.00 71.62 281 PRO A CA 1
ATOM 2188 C C . PRO A 1 281 ? 22.204 -10.538 -4.830 1.00 71.62 281 PRO A C 1
ATOM 2190 O O . PRO A 1 281 ? 22.091 -9.314 -4.782 1.00 71.62 281 PRO A O 1
ATOM 2193 N N . ASP A 1 282 ? 22.798 -11.159 -5.853 1.00 78.19 282 ASP A N 1
ATOM 2194 C CA . ASP A 1 282 ? 23.507 -10.455 -6.930 1.00 78.19 282 ASP A CA 1
ATOM 2195 C C . ASP A 1 282 ? 22.551 -9.972 -8.043 1.00 78.19 282 ASP A C 1
ATOM 2197 O O . ASP A 1 282 ? 22.947 -9.229 -8.943 1.00 78.19 282 ASP A O 1
ATOM 2201 N N . ALA A 1 283 ? 21.263 -10.334 -7.970 1.00 81.50 283 ALA A N 1
ATOM 2202 C CA . ALA A 1 283 ? 20.242 -9.994 -8.965 1.00 81.50 283 ALA A CA 1
ATOM 2203 C C . ALA A 1 283 ? 19.841 -8.500 -9.012 1.00 81.50 283 ALA A C 1
ATOM 2205 O O . ALA A 1 283 ? 19.166 -8.085 -9.957 1.00 81.50 283 ALA A O 1
ATOM 2206 N N . GLN A 1 284 ? 20.213 -7.700 -8.001 1.00 88.12 284 GLN A N 1
ATOM 2207 C CA . GLN A 1 284 ? 19.900 -6.262 -7.865 1.00 88.12 284 GLN A CA 1
ATOM 2208 C C . GLN A 1 284 ? 18.409 -5.885 -8.048 1.00 88.12 284 GLN A C 1
ATOM 2210 O O . GLN A 1 284 ? 18.068 -4.766 -8.445 1.00 88.12 284 GLN A O 1
ATOM 2215 N N . ASP A 1 285 ? 17.491 -6.809 -7.755 1.00 92.62 285 ASP A N 1
ATOM 2216 C CA . ASP A 1 285 ? 16.065 -6.693 -8.079 1.00 92.62 285 ASP A CA 1
ATOM 2217 C C . ASP A 1 285 ? 15.157 -6.347 -6.882 1.00 92.62 285 ASP A C 1
ATOM 2219 O O . ASP A 1 285 ? 13.933 -6.446 -6.993 1.00 92.62 285 ASP A O 1
ATOM 2223 N N . GLY A 1 286 ? 15.725 -5.913 -5.750 1.00 93.00 286 GLY A N 1
ATOM 2224 C CA . GLY A 1 286 ? 14.991 -5.641 -4.505 1.00 93.00 286 GLY A CA 1
ATOM 2225 C C . GLY A 1 286 ? 13.830 -4.660 -4.676 1.00 93.00 286 GLY A C 1
ATOM 2226 O O . GLY A 1 286 ? 12.714 -4.929 -4.230 1.00 93.00 286 GLY A O 1
ATOM 2227 N N . CYS A 1 287 ? 14.042 -3.563 -5.410 1.00 94.12 287 CYS A N 1
ATOM 2228 C CA . CYS A 1 287 ? 12.968 -2.621 -5.752 1.00 94.12 287 CYS A CA 1
ATOM 2229 C C . CYS A 1 287 ? 11.805 -3.256 -6.542 1.00 94.12 287 CYS A C 1
ATOM 2231 O O . CYS A 1 287 ? 10.651 -2.874 -6.340 1.00 94.12 287 CYS A O 1
ATOM 2233 N N . LEU A 1 288 ? 12.082 -4.243 -7.399 1.00 95.75 288 LEU A N 1
ATOM 2234 C CA . LEU A 1 288 ? 11.066 -4.947 -8.180 1.00 95.75 288 LEU A CA 1
ATOM 2235 C C . LEU A 1 288 ? 10.359 -6.015 -7.340 1.00 95.75 288 LEU A C 1
ATOM 2237 O O . LEU A 1 288 ? 9.131 -6.023 -7.335 1.00 95.75 288 LEU A O 1
ATOM 2241 N N . ARG A 1 289 ? 11.092 -6.804 -6.537 1.00 95.31 289 ARG A N 1
ATOM 2242 C CA . ARG A 1 289 ? 10.509 -7.717 -5.529 1.00 95.31 289 ARG A CA 1
ATOM 2243 C C . ARG A 1 289 ? 9.539 -6.989 -4.595 1.00 95.31 289 ARG A C 1
ATOM 2245 O O . ARG A 1 289 ? 8.456 -7.494 -4.301 1.00 95.31 289 ARG A O 1
ATOM 2252 N N . TRP A 1 290 ? 9.903 -5.782 -4.160 1.00 94.94 290 TRP A N 1
ATOM 2253 C CA . TRP A 1 290 ? 9.047 -4.923 -3.344 1.00 94.94 290 TRP A CA 1
ATOM 2254 C C . TRP A 1 290 ? 7.761 -4.511 -4.072 1.00 94.94 290 TRP A C 1
ATOM 2256 O O . TRP A 1 290 ? 6.664 -4.719 -3.551 1.00 94.94 290 TRP A O 1
ATOM 2266 N N . MET A 1 291 ? 7.860 -3.983 -5.298 1.00 96.75 291 MET A N 1
ATOM 2267 C CA . MET A 1 291 ? 6.675 -3.570 -6.060 1.00 96.75 291 MET A CA 1
ATOM 2268 C C . MET A 1 291 ? 5.796 -4.751 -6.507 1.00 96.75 291 MET A C 1
ATOM 2270 O O . MET A 1 291 ? 4.574 -4.612 -6.558 1.00 96.75 291 MET A O 1
ATOM 2274 N N . GLU A 1 292 ? 6.374 -5.923 -6.779 1.00 97.06 292 GLU A N 1
ATOM 2275 C CA . GLU A 1 292 ? 5.640 -7.163 -7.062 1.00 97.06 292 GLU A CA 1
ATOM 2276 C C . GLU A 1 292 ? 4.802 -7.619 -5.861 1.00 97.06 292 GLU A C 1
ATOM 2278 O O . GLU A 1 292 ? 3.630 -7.973 -6.031 1.00 97.06 292 GLU A O 1
ATOM 2283 N N . GLU A 1 293 ? 5.368 -7.565 -4.652 1.00 96.00 293 GLU A N 1
ATOM 2284 C CA . GLU A 1 293 ? 4.669 -7.886 -3.404 1.00 96.00 293 GLU A CA 1
ATOM 2285 C C . GLU A 1 293 ? 3.602 -6.833 -3.059 1.00 96.00 293 GLU A C 1
ATOM 2287 O O . GLU A 1 293 ? 2.491 -7.202 -2.673 1.00 96.00 293 GLU A O 1
ATOM 2292 N N . TRP A 1 294 ? 3.863 -5.538 -3.288 1.00 97.12 294 TRP A N 1
ATOM 2293 C CA . TRP A 1 294 ? 2.831 -4.494 -3.186 1.00 97.12 294 TRP A CA 1
ATOM 2294 C C . TRP A 1 294 ? 1.652 -4.780 -4.125 1.00 97.12 294 TRP A C 1
ATOM 2296 O O . TRP A 1 294 ? 0.502 -4.868 -3.684 1.00 97.12 294 TRP A O 1
ATOM 2306 N N . ALA A 1 295 ? 1.941 -5.009 -5.411 1.00 97.81 295 ALA A N 1
ATOM 2307 C CA . ALA A 1 295 ? 0.942 -5.327 -6.425 1.00 97.81 295 ALA A CA 1
ATOM 2308 C C . ALA A 1 295 ? 0.180 -6.626 -6.101 1.00 97.81 295 ALA A C 1
ATOM 2310 O O . ALA A 1 295 ? -1.012 -6.729 -6.397 1.00 97.81 295 ALA A O 1
ATOM 2311 N N . ARG A 1 296 ? 0.832 -7.616 -5.469 1.00 97.31 296 ARG A N 1
ATOM 2312 C CA . ARG A 1 296 ? 0.175 -8.829 -4.957 1.00 97.31 296 ARG A CA 1
ATOM 2313 C C . ARG A 1 296 ? -0.776 -8.510 -3.800 1.00 97.31 296 ARG A C 1
ATOM 2315 O O . ARG A 1 296 ? -1.905 -8.991 -3.824 1.00 97.31 296 ARG A O 1
ATOM 2322 N N . ARG A 1 297 ? -0.358 -7.716 -2.806 1.00 96.56 297 ARG A N 1
ATOM 2323 C CA . ARG A 1 297 ? -1.178 -7.382 -1.623 1.00 96.56 297 ARG A CA 1
ATOM 2324 C C . ARG A 1 297 ? -2.441 -6.604 -1.984 1.00 96.56 297 ARG A C 1
ATOM 2326 O O . ARG A 1 297 ? -3.521 -6.991 -1.538 1.00 96.56 297 ARG A O 1
ATOM 2333 N N . VAL A 1 298 ? -2.342 -5.565 -2.819 1.00 97.06 298 VAL A N 1
ATOM 2334 C CA . VAL A 1 298 ? -3.532 -4.797 -3.241 1.00 97.06 298 VAL A CA 1
ATOM 2335 C C . VAL A 1 298 ? -4.499 -5.671 -4.048 1.00 97.06 298 VAL A C 1
ATOM 2337 O O . VAL A 1 298 ? -5.683 -5.728 -3.723 1.00 97.06 298 VAL A O 1
ATOM 2340 N N . ALA A 1 299 ? -3.996 -6.462 -5.005 1.00 96.50 299 ALA A N 1
ATOM 2341 C CA . ALA A 1 299 ? -4.818 -7.384 -5.794 1.00 96.50 299 ALA A CA 1
ATOM 2342 C C . ALA A 1 299 ? -5.442 -8.518 -4.956 1.00 96.50 299 ALA A C 1
ATOM 2344 O O . ALA A 1 299 ? -6.519 -9.003 -5.289 1.00 96.50 299 ALA A O 1
ATOM 2345 N N . ALA A 1 300 ? -4.800 -8.914 -3.852 1.00 97.12 300 ALA A N 1
ATOM 2346 C CA . ALA A 1 300 ? -5.330 -9.863 -2.873 1.00 97.12 300 ALA A CA 1
ATOM 2347 C C . ALA A 1 300 ? -6.286 -9.225 -1.840 1.00 97.12 300 ALA A C 1
ATOM 2349 O O . ALA A 1 300 ? -6.670 -9.893 -0.882 1.00 97.12 300 ALA A O 1
ATOM 2350 N N . GLY A 1 301 ? -6.657 -7.948 -1.995 1.00 96.81 301 GLY A N 1
ATOM 2351 C CA . GLY A 1 301 ? -7.628 -7.271 -1.130 1.00 96.81 301 GLY A CA 1
ATOM 2352 C C . GLY A 1 301 ? -7.119 -6.940 0.276 1.00 96.81 301 GLY A C 1
ATOM 2353 O O . GLY A 1 301 ? -7.925 -6.800 1.190 1.00 96.81 301 GLY A O 1
ATOM 2354 N N . TRP A 1 302 ? -5.801 -6.819 0.478 1.00 97.44 302 TRP A N 1
ATOM 2355 C CA . TRP A 1 302 ? -5.232 -6.538 1.807 1.00 97.44 302 TRP A CA 1
ATOM 2356 C C . TRP A 1 302 ? -5.553 -5.129 2.324 1.00 97.44 302 TRP A C 1
ATOM 2358 O O . TRP A 1 302 ? -5.544 -4.927 3.537 1.00 97.44 302 TRP A O 1
ATOM 2368 N N . TYR A 1 303 ? -5.837 -4.178 1.428 1.00 97.50 303 TYR A N 1
ATOM 2369 C CA . TYR A 1 303 ? -5.989 -2.749 1.719 1.00 97.50 303 TYR A CA 1
ATOM 2370 C C . TYR A 1 303 ? -7.246 -2.166 1.047 1.00 97.50 303 TYR A C 1
ATOM 2372 O O . TYR A 1 303 ? -7.593 -2.540 -0.074 1.00 97.50 303 TYR A O 1
ATOM 2380 N N . GLU A 1 304 ? -7.916 -1.230 1.724 1.00 96.00 304 GLU A N 1
ATOM 2381 C CA . GLU A 1 304 ? -9.131 -0.542 1.250 1.00 96.00 304 GLU A CA 1
ATOM 2382 C C . GLU A 1 304 ? -8.804 0.856 0.674 1.00 96.00 304 GLU A C 1
ATOM 2384 O O . GLU A 1 304 ? -7.755 1.434 0.966 1.00 96.00 304 GLU A O 1
ATOM 2389 N N . VAL A 1 305 ? -9.717 1.435 -0.123 1.00 97.69 305 VAL A N 1
ATOM 2390 C CA . VAL A 1 305 ? -9.622 2.833 -0.598 1.00 97.69 305 VAL A CA 1
ATOM 2391 C C . VAL A 1 305 ? -10.662 3.695 0.118 1.00 97.69 305 VAL A C 1
ATOM 2393 O O . VAL A 1 305 ? -11.832 3.743 -0.274 1.00 97.69 305 VAL A O 1
ATOM 2396 N N . ASP A 1 306 ? -10.227 4.384 1.163 1.00 95.81 306 ASP A N 1
ATOM 2397 C CA . ASP A 1 306 ? -11.051 5.069 2.169 1.00 95.81 306 ASP A CA 1
ATOM 2398 C C . ASP A 1 306 ? -10.403 6.431 2.521 1.00 95.81 306 ASP A C 1
ATOM 2400 O O . ASP A 1 306 ? -9.359 6.778 1.961 1.00 95.81 306 ASP A O 1
ATOM 2404 N N . ASP A 1 307 ? -11.019 7.252 3.375 1.00 94.38 307 ASP A N 1
ATOM 2405 C CA . ASP A 1 307 ? -10.474 8.571 3.742 1.00 94.38 307 ASP A CA 1
ATOM 2406 C C . ASP A 1 307 ? -9.167 8.448 4.565 1.00 94.38 307 ASP A C 1
ATOM 2408 O O . ASP A 1 307 ? -9.153 7.917 5.676 1.00 94.38 307 ASP A O 1
ATOM 2412 N N . VAL A 1 308 ? -8.071 9.011 4.042 1.00 94.00 308 VAL A N 1
ATOM 2413 C CA . VAL A 1 308 ? -6.795 9.220 4.751 1.00 94.00 308 VAL A CA 1
ATOM 2414 C C . VAL A 1 308 ? -6.731 10.667 5.240 1.00 94.00 308 VAL A C 1
ATOM 2416 O O . VAL A 1 308 ? -7.004 11.596 4.475 1.00 94.00 308 VAL A O 1
ATOM 2419 N N . GLY A 1 309 ? -6.332 10.871 6.496 1.00 88.62 309 GLY A N 1
ATOM 2420 C CA . GLY A 1 309 ? -6.276 12.171 7.166 1.00 88.62 309 GLY A CA 1
ATOM 2421 C C . GLY A 1 309 ? -7.465 12.439 8.100 1.00 88.62 309 GLY A C 1
ATOM 2422 O O . GLY A 1 309 ? -8.459 11.714 8.123 1.00 88.62 309 GLY A O 1
ATOM 2423 N N . VAL A 1 310 ? -7.380 13.523 8.876 1.00 83.50 310 VAL A N 1
ATOM 2424 C CA . VAL A 1 310 ? -8.406 13.928 9.855 1.00 83.50 310 VAL A CA 1
ATOM 2425 C C . VAL A 1 310 ? -9.137 15.176 9.360 1.00 83.50 310 VAL A C 1
ATOM 2427 O O . VAL A 1 310 ? -8.515 16.151 8.939 1.00 83.50 310 VAL A O 1
ATOM 2430 N N . ALA A 1 311 ? -10.474 15.173 9.406 1.00 80.50 311 ALA A N 1
ATOM 2431 C CA . ALA A 1 311 ? -11.287 16.279 8.890 1.00 80.50 311 ALA A CA 1
ATOM 2432 C C . ALA A 1 311 ? -10.922 17.629 9.555 1.00 80.50 311 ALA A C 1
ATOM 2434 O O . ALA A 1 311 ? -10.761 17.676 10.774 1.00 80.50 311 ALA A O 1
ATOM 2435 N N . PRO A 1 312 ? -10.815 18.740 8.794 1.00 85.06 312 PRO A N 1
ATOM 2436 C CA . PRO A 1 312 ? -11.144 18.891 7.371 1.00 85.06 312 PRO A CA 1
ATOM 2437 C C . PRO A 1 312 ? -10.020 18.492 6.391 1.00 85.06 312 PRO A C 1
ATOM 2439 O O . PRO A 1 312 ? -10.203 18.614 5.185 1.00 85.06 312 PRO A O 1
ATOM 2442 N N . ARG A 1 313 ? -8.857 18.035 6.873 1.00 89.75 313 ARG A N 1
ATOM 2443 C CA . ARG A 1 313 ? -7.707 17.624 6.050 1.00 89.75 313 ARG A CA 1
ATOM 2444 C C . ARG A 1 313 ? -7.704 16.113 5.828 1.00 89.75 313 ARG A C 1
ATOM 2446 O O . ARG A 1 313 ? -6.879 15.395 6.388 1.00 89.75 313 ARG A O 1
ATOM 2453 N N . ARG A 1 314 ? -8.662 15.642 5.033 1.00 93.00 314 ARG A N 1
ATOM 2454 C CA . ARG A 1 314 ? -8.730 14.244 4.599 1.00 93.00 314 ARG A CA 1
ATOM 2455 C C . ARG A 1 314 ? -9.200 14.126 3.155 1.00 93.00 314 ARG A C 1
ATOM 2457 O O . ARG A 1 314 ? -9.872 15.031 2.657 1.00 93.00 314 ARG A O 1
ATOM 2464 N N . ALA A 1 315 ? -8.821 13.043 2.493 1.00 95.94 315 ALA A N 1
ATOM 2465 C CA . ALA A 1 315 ? -9.293 12.672 1.163 1.00 95.94 315 ALA A CA 1
ATOM 2466 C C . ALA A 1 315 ? -9.122 11.162 0.959 1.00 95.94 315 ALA A C 1
ATOM 2468 O O . ALA A 1 315 ? -8.310 10.535 1.641 1.00 95.94 315 ALA A O 1
ATOM 2469 N N . ARG A 1 316 ? -9.835 10.582 -0.013 1.00 96.88 316 ARG A N 1
ATOM 2470 C CA . ARG A 1 316 ? -9.667 9.163 -0.348 1.00 96.88 316 ARG A CA 1
ATOM 2471 C C . ARG A 1 316 ? -8.240 8.866 -0.817 1.00 96.88 316 ARG A C 1
ATOM 2473 O O . ARG A 1 316 ? -7.681 9.608 -1.625 1.00 96.88 316 ARG A O 1
ATOM 2480 N N . GLY A 1 317 ? -7.698 7.753 -0.336 1.00 97.44 317 GLY A N 1
ATOM 2481 C CA . GLY A 1 317 ? -6.404 7.178 -0.708 1.00 97.44 317 GLY A CA 1
ATOM 2482 C C . GLY A 1 317 ? -6.378 5.683 -0.377 1.00 97.44 317 GLY A C 1
ATOM 2483 O O . GLY A 1 317 ? -7.357 5.152 0.146 1.00 97.44 317 GLY A O 1
ATOM 2484 N N . ILE A 1 318 ? -5.285 4.983 -0.692 1.00 98.06 318 ILE A N 1
ATOM 2485 C CA . ILE A 1 318 ? -5.126 3.572 -0.293 1.00 98.06 318 ILE A CA 1
ATOM 2486 C C . ILE A 1 318 ? -4.714 3.548 1.181 1.00 98.06 318 ILE A C 1
ATOM 2488 O O . ILE A 1 318 ? -3.701 4.145 1.549 1.00 98.06 318 ILE A O 1
ATOM 2492 N N . VAL A 1 319 ? -5.494 2.877 2.024 1.00 97.00 319 VAL A N 1
ATOM 2493 C CA . VAL A 1 319 ? -5.295 2.864 3.476 1.00 97.00 319 VAL A CA 1
ATOM 2494 C C . VAL A 1 319 ? -4.445 1.661 3.879 1.00 97.00 319 VAL A C 1
ATOM 2496 O O . VAL A 1 319 ? -4.856 0.520 3.698 1.00 97.00 319 VAL A O 1
ATOM 2499 N N . LEU A 1 320 ? -3.270 1.916 4.461 1.00 96.56 320 LEU A N 1
ATOM 2500 C CA . LEU A 1 320 ? -2.284 0.887 4.834 1.00 96.56 320 LEU A CA 1
ATOM 2501 C C . LEU A 1 320 ? -2.631 0.077 6.097 1.00 96.56 320 LEU A C 1
ATOM 2503 O O . LEU A 1 320 ? -1.861 -0.796 6.489 1.00 96.56 320 LEU A O 1
ATOM 2507 N N . PHE A 1 321 ? -3.783 0.327 6.724 1.00 96.94 321 PHE A N 1
ATOM 2508 C CA . PHE A 1 321 ? -4.324 -0.557 7.755 1.00 96.94 321 PHE A CA 1
ATOM 2509 C C . PHE A 1 321 ? -4.884 -1.819 7.085 1.00 96.94 321 PHE A C 1
ATOM 2511 O O . PHE A 1 321 ? -5.845 -1.707 6.319 1.00 96.94 321 PHE A O 1
ATOM 2518 N N . PRO A 1 322 ? -4.303 -3.008 7.326 1.00 96.12 322 PRO A N 1
ATOM 2519 C CA . PRO A 1 322 ? -4.725 -4.218 6.639 1.00 96.12 322 PRO A CA 1
ATOM 2520 C C . PRO A 1 322 ? -6.133 -4.634 7.074 1.00 96.12 322 PRO A C 1
ATOM 2522 O O . PRO A 1 322 ? -6.548 -4.380 8.208 1.00 96.12 322 PRO A O 1
ATOM 2525 N N . VAL A 1 323 ? -6.860 -5.298 6.174 1.00 96.00 323 VAL A N 1
ATOM 2526 C CA . VAL A 1 323 ?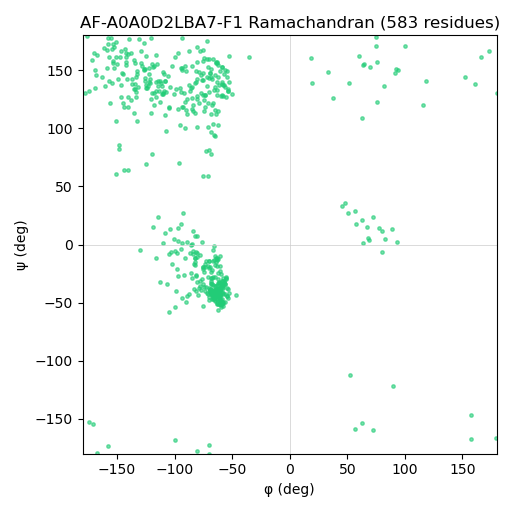 -8.233 -5.788 6.419 1.00 96.00 323 VAL A CA 1
ATOM 2527 C C . VAL A 1 323 ? -8.377 -7.309 6.321 1.00 96.00 323 VAL A C 1
ATOM 2529 O O . VAL A 1 323 ? -9.488 -7.830 6.269 1.00 96.00 323 VAL A O 1
ATOM 2532 N N . VAL A 1 324 ? -7.248 -8.019 6.339 1.00 95.50 324 VAL A N 1
ATOM 2533 C CA . VAL A 1 324 ? -7.149 -9.483 6.283 1.00 95.50 324 VAL A CA 1
ATOM 2534 C C . VAL A 1 324 ? -6.615 -10.052 7.599 1.00 95.50 324 VAL A C 1
ATOM 2536 O O . VAL A 1 324 ? -5.707 -9.486 8.207 1.00 95.50 324 VAL A O 1
ATOM 2539 N N . GLU A 1 325 ? -7.164 -11.181 8.040 1.00 93.31 325 GLU A N 1
ATOM 2540 C CA . GLU A 1 325 ? -6.644 -11.927 9.194 1.00 93.31 325 GLU A CA 1
ATOM 2541 C C . GLU A 1 325 ? -5.276 -12.566 8.854 1.00 93.31 325 GLU A C 1
ATOM 2543 O O . GLU A 1 325 ? -5.051 -12.934 7.697 1.00 93.31 325 GLU A O 1
ATOM 2548 N N . PRO A 1 326 ? -4.342 -12.712 9.816 1.00 92.88 326 PRO A N 1
ATOM 2549 C CA . PRO A 1 326 ? -4.433 -12.325 11.230 1.00 92.88 326 PRO A CA 1
ATOM 2550 C C . PRO A 1 326 ? -4.040 -10.859 11.516 1.00 92.88 326 PRO A C 1
ATOM 2552 O O . PRO A 1 326 ? -4.078 -10.434 12.666 1.00 92.88 326 PRO A O 1
ATOM 2555 N N . LEU A 1 327 ? -3.652 -10.081 10.496 1.00 93.12 327 LEU A N 1
ATOM 2556 C CA . LEU A 1 327 ? -3.203 -8.684 10.651 1.00 93.12 327 LEU A CA 1
ATOM 2557 C C . LEU A 1 327 ? -4.344 -7.720 11.037 1.00 93.12 327 LEU A C 1
ATOM 2559 O O . LEU A 1 327 ? -4.110 -6.624 11.547 1.00 93.12 327 LEU A O 1
ATOM 2563 N N . MET A 1 328 ? -5.580 -8.140 10.783 1.00 96.56 328 MET A N 1
ATOM 2564 C CA . MET A 1 328 ? -6.818 -7.543 11.263 1.00 96.56 328 MET A CA 1
ATOM 2565 C C . MET A 1 328 ? -7.522 -8.520 12.203 1.00 96.56 328 MET A C 1
ATOM 2567 O O . MET A 1 328 ? -7.554 -9.719 11.936 1.00 96.56 328 MET A O 1
ATOM 2571 N N . ALA A 1 329 ? -8.107 -7.999 13.280 1.00 97.81 329 ALA A N 1
ATOM 2572 C CA . ALA A 1 329 ? -8.903 -8.759 14.235 1.00 97.81 329 ALA A CA 1
ATOM 2573 C C . ALA A 1 329 ? -10.294 -8.128 14.405 1.00 97.81 329 ALA A C 1
ATOM 2575 O O . ALA A 1 329 ? -10.447 -6.903 14.412 1.00 97.81 329 ALA A O 1
ATOM 2576 N N . THR A 1 330 ? -11.325 -8.961 14.571 1.00 97.62 330 THR A N 1
ATOM 2577 C CA . THR A 1 330 ? -12.713 -8.514 14.774 1.00 97.62 330 THR A CA 1
ATOM 2578 C C . THR A 1 330 ? -13.372 -9.228 15.954 1.00 97.62 330 THR A C 1
ATOM 2580 O O . THR A 1 330 ? -13.298 -10.447 16.075 1.00 97.62 330 THR A O 1
ATOM 2583 N N . ALA A 1 331 ? -14.078 -8.473 16.798 1.00 97.81 331 ALA A N 1
ATOM 2584 C CA . ALA A 1 331 ? -14.993 -8.997 17.813 1.00 97.81 331 ALA A CA 1
ATOM 2585 C C . ALA A 1 331 ? -16.392 -8.384 17.651 1.00 97.81 331 ALA A C 1
ATOM 2587 O O . ALA A 1 331 ? -16.562 -7.340 17.018 1.00 97.81 331 ALA A O 1
ATOM 2588 N N . VAL A 1 332 ? -17.406 -9.019 18.246 1.00 96.94 332 VAL A N 1
ATOM 2589 C CA . VAL A 1 332 ? -18.769 -8.473 18.326 1.00 96.94 332 VAL A CA 1
ATOM 2590 C C . VAL A 1 332 ? -19.319 -8.675 19.736 1.00 96.94 332 VAL A C 1
ATOM 2592 O O . VAL A 1 332 ? -19.224 -9.765 20.296 1.00 96.94 332 VAL A O 1
ATOM 2595 N N . THR A 1 333 ? -19.919 -7.640 20.322 1.00 96.19 333 THR A N 1
ATOM 2596 C CA . THR A 1 333 ? -20.531 -7.690 21.659 1.00 96.19 333 THR A CA 1
ATOM 2597 C C . THR A 1 333 ? -21.864 -6.946 21.645 1.00 96.19 333 THR A C 1
ATOM 2599 O O . THR A 1 333 ? -21.915 -5.790 21.242 1.00 96.19 333 THR A O 1
ATOM 2602 N N . ARG A 1 334 ? -22.965 -7.601 22.049 1.00 93.31 334 ARG A N 1
ATOM 2603 C CA . ARG A 1 334 ? -24.344 -7.060 21.951 1.00 93.31 334 ARG A CA 1
ATOM 2604 C C . ARG A 1 334 ? -24.685 -6.454 20.569 1.00 93.31 334 ARG A C 1
ATOM 2606 O O . ARG A 1 334 ? -25.379 -5.448 20.483 1.00 93.31 334 ARG A O 1
ATOM 2613 N N . GLY A 1 335 ? -24.174 -7.043 19.484 1.00 95.19 335 GLY A N 1
ATOM 2614 C CA . GLY A 1 335 ? -24.378 -6.541 18.119 1.00 95.19 335 GLY A CA 1
ATOM 2615 C C . GLY A 1 335 ? -23.477 -5.375 17.697 1.00 95.19 335 GLY A C 1
ATOM 2616 O O . GLY A 1 335 ? -23.486 -5.010 16.524 1.00 95.19 335 GLY A O 1
ATOM 2617 N N . LEU A 1 336 ? -22.675 -4.808 18.602 1.00 97.69 336 LEU A N 1
ATOM 2618 C CA . LEU A 1 336 ? -21.625 -3.852 18.264 1.00 97.69 336 LEU A CA 1
ATOM 2619 C C . LEU A 1 336 ? -20.357 -4.604 17.844 1.00 97.69 336 LEU A C 1
ATOM 2621 O O . LEU A 1 336 ? -19.752 -5.311 18.648 1.00 97.69 336 LEU A O 1
ATOM 2625 N N . GLN A 1 337 ? -19.973 -4.450 16.581 1.00 98.19 337 GLN A N 1
ATOM 2626 C CA . GLN A 1 337 ? -18.731 -4.946 16.006 1.00 98.19 337 GLN A CA 1
ATOM 2627 C C . GLN A 1 337 ? -17.583 -3.959 16.259 1.00 98.19 337 GLN A C 1
ATOM 2629 O O . GLN A 1 337 ? -17.731 -2.752 16.052 1.00 98.19 337 GLN A O 1
ATOM 2634 N N . VAL A 1 338 ? -16.433 -4.499 16.662 1.00 98.62 338 VAL A N 1
ATOM 2635 C CA . VAL A 1 338 ? -15.152 -3.799 16.798 1.00 98.62 338 VAL A CA 1
ATOM 2636 C C . VAL A 1 338 ? -14.152 -4.489 15.870 1.00 98.62 338 VAL A C 1
ATOM 2638 O O . VAL A 1 338 ? -13.813 -5.650 16.094 1.00 98.62 338 VAL A O 1
ATOM 2641 N N . ARG A 1 339 ? -13.707 -3.788 14.823 1.00 98.25 339 ARG A N 1
ATOM 2642 C CA . ARG A 1 339 ? -12.688 -4.225 13.849 1.00 98.25 339 ARG A CA 1
ATOM 2643 C C . ARG A 1 339 ? -11.422 -3.392 14.065 1.00 98.25 339 ARG A C 1
ATOM 2645 O O . ARG A 1 339 ? -11.518 -2.169 14.139 1.00 98.25 339 ARG A O 1
ATOM 2652 N N . VAL A 1 340 ? -10.255 -4.024 14.190 1.00 98.38 340 VAL A N 1
ATOM 2653 C CA . VAL A 1 340 ? -8.982 -3.346 14.503 1.00 98.38 340 VAL A CA 1
ATOM 2654 C C . VAL A 1 340 ? -7.806 -3.944 13.731 1.00 98.38 340 VAL A C 1
ATOM 2656 O O . VAL A 1 340 ? -7.739 -5.157 13.539 1.00 98.38 340 VAL A O 1
ATOM 2659 N N . SER A 1 341 ? -6.875 -3.095 13.296 1.00 97.38 341 SER A N 1
ATOM 2660 C CA . SER A 1 341 ? -5.583 -3.499 12.725 1.00 97.38 341 SER A CA 1
ATOM 2661 C C . SER A 1 341 ? -4.500 -2.443 12.972 1.00 97.38 341 SER A C 1
ATOM 2663 O O . SER A 1 341 ? -4.799 -1.287 13.298 1.00 97.38 341 SER A O 1
ATOM 2665 N N . SER A 1 342 ? -3.233 -2.847 12.850 1.00 97.19 342 SER A N 1
ATOM 2666 C CA . SER A 1 342 ? -2.055 -2.015 13.120 1.00 97.19 342 SER A CA 1
ATOM 2667 C C . SER A 1 342 ? -1.208 -1.777 11.863 1.00 97.19 342 SER A C 1
ATOM 2669 O O . SER A 1 342 ? -1.356 -2.459 10.849 1.00 97.19 342 SER A O 1
ATOM 2671 N N . VAL A 1 343 ? -0.330 -0.775 11.918 1.00 95.31 343 VAL A N 1
ATOM 2672 C CA . VAL A 1 343 ? 0.739 -0.539 10.939 1.00 95.31 343 VAL A CA 1
ATOM 2673 C C . VAL A 1 343 ? 1.955 0.055 11.655 1.00 95.31 343 VAL A C 1
ATOM 2675 O O . VAL A 1 343 ? 1.815 0.916 12.528 1.00 95.31 343 VAL A O 1
ATOM 2678 N N . PHE A 1 344 ? 3.155 -0.414 11.315 1.00 94.12 344 PHE A N 1
ATOM 2679 C CA . PHE A 1 344 ? 4.399 0.124 11.867 1.00 94.12 344 PHE A CA 1
ATOM 2680 C C . PHE A 1 344 ? 4.758 1.471 11.216 1.00 94.12 344 PHE A C 1
ATOM 2682 O O . PHE A 1 344 ? 4.562 1.651 10.014 1.00 94.12 344 PHE A O 1
ATOM 2689 N N . ALA A 1 345 ? 5.276 2.413 12.008 1.00 92.56 345 ALA A N 1
ATOM 2690 C CA . ALA A 1 345 ? 5.590 3.780 11.588 1.00 92.56 345 ALA A CA 1
ATOM 2691 C C . ALA A 1 345 ? 7.099 4.077 11.759 1.00 92.56 345 ALA A C 1
ATOM 2693 O O . ALA A 1 345 ? 7.494 4.732 12.731 1.00 92.56 345 ALA A O 1
ATOM 2694 N N . PRO A 1 346 ? 7.965 3.604 10.838 1.00 88.88 346 PRO A N 1
ATOM 2695 C CA . PRO A 1 346 ? 9.422 3.714 10.969 1.00 88.88 346 PRO A CA 1
ATOM 2696 C C . PRO A 1 346 ? 9.901 5.170 11.034 1.00 88.88 346 PRO A C 1
ATOM 2698 O O . PRO A 1 346 ? 10.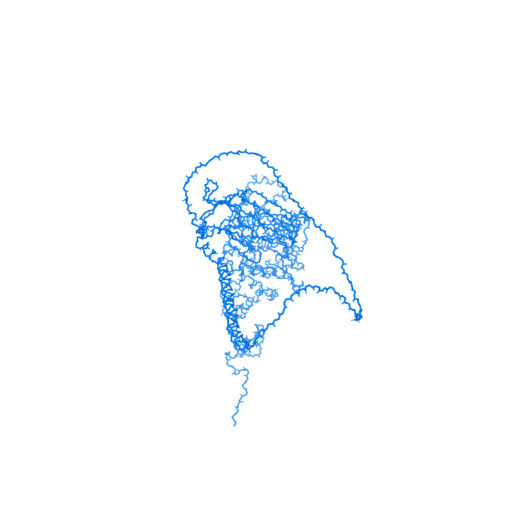832 5.485 11.769 1.00 88.88 346 PRO A O 1
ATOM 2701 N N . GLU A 1 347 ? 9.230 6.096 10.342 1.00 88.38 347 GLU A N 1
ATOM 2702 C CA . GLU A 1 347 ? 9.572 7.523 10.369 1.00 88.38 347 GLU A CA 1
ATOM 2703 C C . GLU A 1 347 ? 9.380 8.199 11.743 1.00 88.38 347 GLU A C 1
ATOM 2705 O O . GLU A 1 347 ? 9.832 9.325 11.934 1.00 88.38 347 GLU A O 1
ATOM 2710 N N . MET A 1 348 ? 8.743 7.515 12.702 1.00 87.88 348 MET A N 1
ATOM 2711 C CA . MET A 1 348 ? 8.453 8.023 14.048 1.00 87.88 348 MET A CA 1
ATOM 2712 C C . MET A 1 348 ? 9.353 7.440 15.149 1.00 87.88 348 MET A C 1
ATOM 2714 O O . MET A 1 348 ? 9.295 7.917 16.281 1.00 87.88 348 MET A O 1
ATOM 2718 N N . CYS A 1 349 ? 10.184 6.435 14.851 1.00 84.69 349 CYS A N 1
ATOM 2719 C CA . CYS A 1 349 ? 10.963 5.704 15.868 1.00 84.69 349 CYS A CA 1
ATOM 2720 C C . CYS A 1 349 ? 12.149 6.503 16.448 1.00 84.69 349 CYS A C 1
ATOM 2722 O O . CYS A 1 349 ? 12.626 6.210 17.546 1.00 84.69 349 CYS A O 1
ATOM 2724 N N . GLY A 1 350 ? 12.553 7.578 15.763 1.00 65.75 350 GLY A N 1
ATOM 2725 C CA . GLY A 1 350 ? 13.535 8.548 16.249 1.00 65.75 350 GLY A CA 1
ATOM 2726 C C . GLY A 1 350 ? 14.985 8.058 16.206 1.00 65.75 350 GLY A C 1
ATOM 2727 O O . GLY A 1 350 ? 15.296 6.943 15.793 1.00 65.75 350 GLY A O 1
ATOM 2728 N N . GLU A 1 351 ? 15.910 8.922 16.621 1.00 57.34 351 GLU A N 1
ATOM 2729 C CA . GLU A 1 351 ? 17.335 8.584 16.625 1.00 57.34 351 GLU A CA 1
ATOM 2730 C C . GLU A 1 351 ? 17.664 7.597 17.760 1.00 57.34 351 GLU A C 1
ATOM 2732 O O . GLU A 1 351 ? 17.325 7.817 18.923 1.00 57.34 351 GLU A O 1
ATOM 2737 N N . GLY A 1 352 ? 18.340 6.497 17.414 1.00 54.47 352 GLY A N 1
ATOM 2738 C CA . GLY A 1 352 ? 18.803 5.481 18.365 1.00 54.47 352 GLY A CA 1
ATOM 2739 C C . GLY A 1 352 ? 17.863 4.291 18.600 1.00 54.47 352 GLY A C 1
ATOM 2740 O O . GLY A 1 352 ? 18.205 3.440 19.416 1.00 54.47 352 GLY A O 1
ATOM 2741 N N . GLY A 1 353 ? 16.713 4.199 17.917 1.00 56.94 353 GLY A N 1
ATOM 2742 C CA . GLY A 1 353 ? 15.900 2.969 17.850 1.00 56.94 353 GLY A CA 1
ATOM 2743 C C . GLY A 1 353 ? 15.335 2.458 19.185 1.00 56.94 353 GLY A C 1
ATOM 2744 O O . GLY A 1 353 ? 15.008 1.282 19.311 1.00 56.94 353 GLY A O 1
ATOM 2745 N N . THR A 1 354 ? 15.235 3.316 20.207 1.00 66.50 354 THR A N 1
ATOM 2746 C CA . THR A 1 354 ? 14.833 2.902 21.569 1.00 66.50 354 THR A CA 1
ATOM 2747 C C . THR A 1 354 ? 13.328 2.682 21.748 1.00 66.50 354 THR A C 1
ATOM 2749 O O . THR A 1 354 ? 12.913 2.216 22.811 1.00 66.50 354 THR A O 1
ATOM 2752 N N . ARG A 1 355 ? 12.500 3.049 20.755 1.00 84.00 355 ARG A N 1
ATOM 2753 C CA . ARG A 1 355 ? 11.040 2.884 20.782 1.00 84.00 355 ARG A CA 1
ATOM 2754 C C . ARG A 1 355 ? 10.470 2.596 19.395 1.00 84.00 355 ARG A C 1
ATOM 2756 O O . ARG A 1 355 ? 10.650 3.384 18.473 1.00 84.00 355 ARG A O 1
ATOM 2763 N N . TYR A 1 356 ? 9.698 1.523 19.295 1.00 89.81 356 TYR A N 1
ATOM 2764 C CA . TYR A 1 356 ? 9.002 1.086 18.089 1.00 89.81 356 TYR A CA 1
ATOM 2765 C C . TYR A 1 356 ? 7.609 1.718 18.036 1.00 89.81 356 TYR A C 1
ATOM 2767 O O . TYR A 1 356 ? 6.779 1.469 18.912 1.00 89.81 356 TYR A O 1
ATOM 2775 N N . PHE A 1 357 ? 7.350 2.565 17.039 1.00 92.75 357 PHE A N 1
ATOM 2776 C CA . PHE A 1 357 ? 6.073 3.267 16.889 1.00 92.75 357 PHE A CA 1
ATOM 2777 C C . PHE A 1 357 ? 5.089 2.500 16.007 1.00 92.75 357 PHE A C 1
ATOM 2779 O O . PHE A 1 357 ? 5.389 2.142 14.871 1.00 92.75 357 PHE A O 1
ATOM 2786 N N . PHE A 1 358 ? 3.867 2.338 16.508 1.00 95.19 358 PHE A N 1
ATOM 2787 C CA . PHE A 1 358 ? 2.767 1.709 15.787 1.00 95.19 358 PHE A CA 1
ATOM 2788 C C . PHE A 1 358 ? 1.582 2.660 15.720 1.00 95.19 358 PHE A C 1
ATOM 2790 O O . PHE A 1 358 ? 1.184 3.238 16.733 1.00 95.19 358 PHE A O 1
ATOM 2797 N N . SER A 1 359 ? 0.981 2.783 14.543 1.00 96.69 359 SER A N 1
ATOM 2798 C CA . SER A 1 359 ? -0.368 3.320 14.409 1.00 96.69 359 SER A CA 1
ATOM 2799 C C . SER A 1 359 ? -1.374 2.169 14.419 1.00 96.69 359 SER A C 1
ATOM 2801 O O . SER A 1 359 ? -1.065 1.060 13.983 1.00 96.69 359 SER A O 1
ATOM 2803 N N . TYR A 1 360 ? -2.583 2.415 14.909 1.00 97.56 360 TYR A N 1
ATOM 2804 C CA . TYR A 1 360 ? -3.690 1.464 14.865 1.00 97.56 360 TYR A CA 1
ATOM 2805 C C . TYR A 1 360 ? -4.988 2.167 14.471 1.00 97.56 360 TYR A C 1
ATOM 2807 O O . TYR A 1 360 ? -5.256 3.304 14.876 1.00 97.56 360 TYR A O 1
ATOM 2815 N N . SER A 1 361 ? -5.806 1.474 13.680 1.00 97.56 361 SER A N 1
ATOM 2816 C CA . SER A 1 361 ? -7.144 1.919 13.301 1.00 97.56 361 SER A CA 1
ATOM 2817 C C . SER A 1 361 ? -8.181 1.029 13.963 1.00 97.56 361 SER A C 1
ATOM 2819 O O . SER A 1 361 ? -8.100 -0.193 13.875 1.00 97.56 361 SER A O 1
ATOM 2821 N N . VAL A 1 362 ? -9.162 1.649 14.616 1.00 98.06 362 VAL A N 1
ATOM 2822 C CA . VAL A 1 362 ? -10.315 0.965 15.206 1.00 98.06 362 VAL A CA 1
ATOM 2823 C C . VAL A 1 362 ? -11.571 1.449 14.494 1.00 98.06 362 VAL A C 1
ATOM 2825 O O . VAL A 1 362 ? -11.827 2.653 14.399 1.00 98.06 362 VAL A O 1
ATOM 2828 N N . ARG A 1 363 ? -12.356 0.492 14.002 1.00 98.00 363 ARG A N 1
ATOM 2829 C CA . ARG A 1 363 ? -13.640 0.691 13.332 1.00 98.00 363 ARG A CA 1
ATOM 2830 C C . ARG A 1 363 ? -14.757 0.112 14.207 1.00 98.00 363 ARG A C 1
ATOM 2832 O O . ARG A 1 363 ? -14.737 -1.073 14.542 1.00 98.00 363 ARG A O 1
ATOM 2839 N N . PHE A 1 364 ? -15.734 0.939 14.570 1.00 98.56 364 PHE A N 1
ATOM 2840 C CA . PHE A 1 364 ? -16.945 0.542 15.289 1.00 98.56 364 PHE A CA 1
ATOM 2841 C C . PHE A 1 364 ? -18.142 0.490 14.346 1.00 98.56 364 PHE A C 1
ATOM 2843 O O . PHE A 1 364 ? -18.375 1.433 13.588 1.00 98.56 364 PHE A O 1
ATOM 2850 N N . ARG A 1 365 ? -18.955 -0.564 14.448 1.00 98.19 365 ARG A N 1
ATOM 2851 C CA . ARG A 1 365 ? -20.193 -0.699 13.673 1.00 98.19 365 ARG A CA 1
ATOM 2852 C C . ARG A 1 365 ? -21.278 -1.397 14.480 1.00 98.19 365 ARG A C 1
ATOM 2854 O O . ARG A 1 365 ? -21.109 -2.543 14.881 1.00 98.19 365 ARG A O 1
ATOM 2861 N N . LEU A 1 366 ? -22.419 -0.744 14.679 1.00 98.25 366 LEU A N 1
ATOM 2862 C CA . LEU A 1 366 ? -23.594 -1.410 15.240 1.00 98.25 366 LEU A CA 1
ATOM 2863 C C . LEU A 1 366 ? -24.318 -2.163 14.114 1.00 98.25 366 LEU A C 1
ATOM 2865 O O . LEU A 1 366 ? -24.818 -1.551 13.169 1.00 98.25 366 LEU A O 1
ATOM 2869 N N . LEU A 1 367 ? -24.327 -3.496 14.182 1.00 97.69 367 LEU A N 1
ATOM 2870 C CA . LEU A 1 367 ? -24.924 -4.362 13.159 1.00 97.69 367 LEU A CA 1
ATOM 2871 C C . LEU A 1 367 ? -26.436 -4.113 13.024 1.00 97.69 367 LEU A C 1
ATOM 2873 O O . LEU A 1 367 ? -27.088 -3.676 13.976 1.00 97.69 367 LEU A O 1
ATOM 2877 N N . SER A 1 368 ? -27.014 -4.404 11.855 1.00 97.19 368 SER A N 1
ATOM 2878 C CA . SER A 1 368 ? -28.463 -4.269 11.649 1.00 97.19 368 SER A CA 1
ATOM 2879 C C . SER A 1 368 ? -29.247 -5.222 12.560 1.00 97.19 368 SER A C 1
ATOM 2881 O O . SER A 1 368 ? -28.736 -6.262 12.981 1.00 97.19 368 SER A O 1
ATOM 2883 N N . ALA A 1 369 ? -30.510 -4.904 12.857 1.00 94.62 369 ALA A N 1
ATOM 2884 C CA . ALA A 1 369 ? -31.337 -5.747 13.727 1.00 94.62 369 ALA A CA 1
ATOM 2885 C C . ALA A 1 369 ? -31.459 -7.200 13.216 1.00 94.62 369 ALA A C 1
ATOM 2887 O O . ALA A 1 369 ? -31.487 -8.132 14.017 1.00 94.62 369 ALA A O 1
ATOM 2888 N N . GLU A 1 370 ? -31.463 -7.395 11.895 1.00 94.12 370 GLU A N 1
ATOM 2889 C CA . GLU A 1 370 ? -31.462 -8.711 11.244 1.00 94.12 370 GLU A CA 1
ATOM 2890 C C . GLU A 1 370 ? -30.143 -9.462 11.475 1.00 94.12 370 GLU A C 1
ATOM 2892 O O . GLU A 1 370 ? -30.160 -10.622 11.884 1.00 94.12 370 GLU A O 1
ATOM 2897 N N . GLN A 1 371 ? -28.997 -8.796 11.291 1.00 94.56 371 GLN A N 1
ATOM 2898 C CA . GLN A 1 371 ? -27.672 -9.373 11.551 1.00 94.56 371 GLN A CA 1
ATOM 2899 C C . GLN A 1 371 ? -27.508 -9.769 13.026 1.00 94.56 371 GLN A C 1
ATOM 2901 O O . GLN A 1 371 ? -27.009 -10.854 13.325 1.00 94.56 371 GLN A O 1
ATOM 2906 N N . GLN A 1 372 ? -27.986 -8.932 13.953 1.00 94.19 372 GLN A N 1
ATOM 2907 C CA . GLN A 1 372 ? -27.985 -9.237 15.388 1.00 94.19 372 GLN A CA 1
ATOM 2908 C C . GLN A 1 372 ? -28.838 -10.479 15.710 1.00 94.19 372 GLN A C 1
ATOM 2910 O O . GLN A 1 372 ? -28.414 -11.337 16.485 1.00 94.19 372 GLN A O 1
ATOM 2915 N N . GLN A 1 373 ? -30.017 -10.616 15.090 1.00 91.25 373 GLN A N 1
ATOM 2916 C CA . GLN A 1 373 ? -30.877 -11.794 15.259 1.00 91.25 373 GLN A CA 1
ATOM 2917 C C . GLN A 1 373 ? -30.251 -13.067 14.671 1.00 91.25 373 GLN A C 1
ATOM 2919 O O . GLN A 1 373 ? -30.280 -14.110 15.322 1.00 91.25 373 GLN A O 1
ATOM 2924 N N . GLN A 1 374 ? -29.648 -12.988 13.481 1.00 89.50 374 GLN A N 1
ATOM 2925 C CA . GLN A 1 374 ? -28.936 -14.111 12.857 1.00 89.50 374 GLN A CA 1
ATOM 2926 C C . GLN A 1 374 ? -27.769 -14.589 13.734 1.00 89.50 374 GLN A C 1
ATOM 2928 O O . GLN A 1 374 ? -27.630 -15.788 13.978 1.00 89.50 374 GLN A O 1
ATOM 2933 N N . GLN A 1 375 ? -26.975 -13.662 14.278 1.00 86.69 375 GLN A N 1
ATOM 2934 C CA . GLN A 1 375 ? -25.867 -13.986 15.178 1.00 86.69 375 GLN A CA 1
ATOM 2935 C C . GLN A 1 375 ? -26.355 -14.641 16.482 1.00 86.69 375 GLN A C 1
ATOM 2937 O O . GLN A 1 375 ? -25.782 -15.640 16.921 1.00 86.69 375 GLN A O 1
ATOM 2942 N N . ALA A 1 376 ? -27.443 -14.137 17.076 1.00 85.81 376 ALA A N 1
ATOM 2943 C CA . ALA A 1 376 ? -28.041 -14.734 18.271 1.00 85.81 376 ALA A CA 1
ATOM 2944 C C . ALA A 1 376 ? -28.560 -16.164 18.018 1.00 85.81 376 ALA A C 1
ATOM 2946 O O . ALA A 1 376 ? -28.383 -17.039 18.865 1.00 85.81 376 ALA A O 1
ATOM 2947 N N . GLN A 1 377 ? -29.146 -16.430 16.845 1.00 85.38 377 GLN A N 1
ATOM 2948 C CA . GLN A 1 377 ? -29.578 -17.778 16.453 1.00 85.38 377 GLN A CA 1
ATOM 2949 C C . GLN A 1 377 ? -28.387 -18.733 16.282 1.00 85.38 377 GLN A C 1
ATOM 2951 O O . GLN A 1 377 ? -28.425 -19.851 16.798 1.00 85.38 377 GLN A O 1
ATOM 2956 N N . GLN A 1 378 ? -27.309 -18.293 15.622 1.00 84.88 378 GLN A N 1
ATOM 2957 C CA . GLN A 1 378 ? -26.089 -19.094 15.453 1.00 84.88 378 GLN A CA 1
ATOM 2958 C C . GLN A 1 378 ? -25.434 -19.445 16.798 1.00 84.88 378 GLN A C 1
ATOM 2960 O O . GLN A 1 378 ? -25.024 -20.586 16.995 1.00 84.88 378 GLN A O 1
ATOM 2965 N N . GLN A 1 379 ? -25.393 -18.511 17.755 1.00 81.12 379 GLN A N 1
ATOM 2966 C CA . GLN A 1 379 ? -24.842 -18.768 19.093 1.00 81.12 379 GLN A CA 1
ATOM 2967 C C . GLN A 1 379 ? -25.689 -19.752 19.922 1.00 81.12 379 GLN A C 1
ATOM 2969 O O . GLN A 1 379 ? -25.142 -20.484 20.745 1.00 81.12 379 GLN A O 1
ATOM 2974 N N . GLN A 1 380 ? -27.006 -19.820 19.697 1.00 81.44 380 GLN A N 1
ATOM 2975 C CA . GLN A 1 380 ? -27.895 -20.742 20.419 1.00 81.44 380 GLN A CA 1
ATOM 2976 C C . GLN A 1 380 ? -27.894 -22.176 19.858 1.00 81.44 380 GLN A C 1
ATOM 2978 O O . GLN A 1 380 ? -28.156 -23.116 20.611 1.00 81.44 380 GLN A O 1
ATOM 2983 N N . GLN A 1 381 ? -27.585 -22.378 18.570 1.00 82.69 381 GLN A N 1
ATOM 2984 C CA . GLN A 1 381 ? -27.642 -23.702 17.928 1.00 82.69 381 GLN A CA 1
ATOM 2985 C C . GLN A 1 381 ? -26.777 -24.783 18.618 1.00 82.69 381 GLN A C 1
ATOM 2987 O O . GLN A 1 381 ? -27.330 -25.844 18.930 1.00 82.69 381 GLN A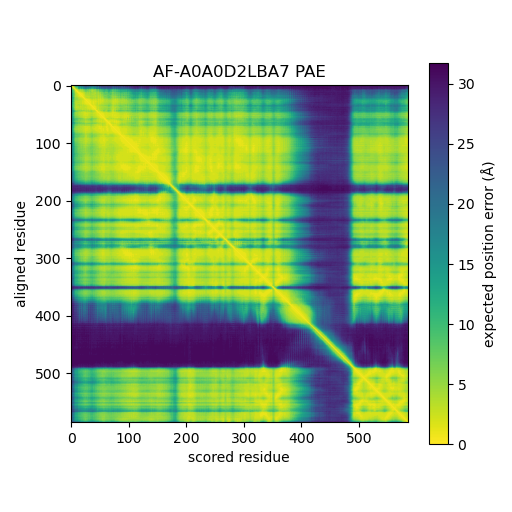 O 1
ATOM 2992 N N . PRO A 1 382 ? -25.479 -24.562 18.929 1.00 82.94 382 PRO A N 1
ATOM 2993 C CA . PRO A 1 382 ? -24.658 -25.572 19.604 1.00 82.94 382 PRO A CA 1
ATOM 2994 C C . PRO A 1 382 ? -25.190 -25.926 20.997 1.00 82.94 382 PRO A C 1
ATOM 2996 O O . PRO A 1 382 ? -25.198 -27.091 21.392 1.00 82.94 382 PRO A O 1
ATOM 2999 N N . GLN A 1 383 ? -25.692 -24.927 21.730 1.00 82.62 383 GLN A N 1
ATOM 3000 C CA . GLN A 1 383 ? -26.200 -25.104 23.089 1.00 82.62 383 GLN A CA 1
ATOM 3001 C C . GLN A 1 383 ? -27.509 -25.914 23.107 1.00 82.62 383 GLN A C 1
ATOM 3003 O O . GLN A 1 383 ? -27.685 -26.784 23.962 1.00 82.62 383 GLN A O 1
ATOM 3008 N N . GLN A 1 384 ? -28.391 -25.703 22.121 1.00 83.62 384 GLN A N 1
ATOM 3009 C CA . GLN A 1 384 ? -29.596 -26.521 21.934 1.00 83.62 384 GLN A CA 1
ATOM 3010 C C . GLN A 1 384 ? -29.260 -27.966 21.526 1.00 83.62 384 GLN A C 1
ATOM 3012 O O . GLN A 1 384 ? -29.843 -28.900 22.079 1.00 83.62 384 GLN A O 1
ATOM 3017 N N . GLN A 1 385 ? -28.296 -28.179 20.620 1.00 87.25 385 GLN A N 1
ATOM 3018 C CA . GLN A 1 385 ? -27.840 -29.530 20.258 1.00 87.25 385 GLN A CA 1
ATOM 3019 C C . GLN A 1 385 ? -27.251 -30.279 21.464 1.00 87.25 385 GLN A C 1
ATOM 3021 O O . GLN A 1 385 ? -27.575 -31.449 21.684 1.00 87.25 385 GLN A O 1
ATOM 3026 N N . GLN A 1 386 ? -26.444 -29.604 22.287 1.00 88.62 386 GLN A N 1
ATOM 3027 C CA . GLN A 1 386 ? -25.860 -30.194 23.492 1.00 88.62 386 GLN A CA 1
ATOM 3028 C C . GLN A 1 386 ? -26.934 -30.561 24.535 1.00 88.62 386 GLN A C 1
ATOM 3030 O O . GLN A 1 386 ? -26.866 -31.638 25.131 1.00 88.62 386 GLN A O 1
ATOM 3035 N N . GLN A 1 387 ? -27.973 -29.731 24.707 1.00 89.12 387 GLN A N 1
ATOM 3036 C CA . GLN A 1 387 ? -29.133 -30.074 25.544 1.00 89.12 387 GLN A CA 1
ATOM 3037 C C . GLN A 1 387 ? -29.914 -31.285 25.012 1.00 89.12 387 GLN A C 1
ATOM 3039 O O . GLN A 1 387 ? -30.288 -32.157 25.798 1.00 89.12 387 GLN A O 1
ATOM 3044 N N . GLN A 1 388 ? -30.133 -31.386 23.695 1.00 90.88 388 GLN A N 1
ATOM 3045 C CA . GLN A 1 388 ? -30.801 -32.551 23.101 1.00 90.88 388 GLN A CA 1
ATOM 3046 C C . GLN A 1 388 ? -29.989 -33.842 23.293 1.00 90.88 388 GLN A C 1
ATOM 3048 O O . GLN A 1 388 ? -30.569 -34.872 23.642 1.00 90.88 388 GLN A O 1
ATOM 3053 N N . GLN A 1 389 ? -28.657 -33.796 23.154 1.00 91.62 389 GLN A N 1
ATOM 3054 C CA . GLN A 1 389 ? -27.798 -34.948 23.462 1.00 91.62 389 GLN A CA 1
ATOM 3055 C C . GLN A 1 389 ? -27.908 -35.381 24.931 1.00 91.62 389 GLN A C 1
ATOM 3057 O O . GLN A 1 389 ? -28.051 -36.574 25.200 1.00 91.62 389 GLN A O 1
ATOM 3062 N N . GLN A 1 390 ? -27.906 -34.440 25.884 1.00 91.62 390 GLN A N 1
ATOM 3063 C CA . GLN A 1 390 ? -28.083 -34.771 27.305 1.00 91.62 390 GLN A CA 1
ATOM 3064 C C . GLN A 1 390 ? -29.453 -35.408 27.588 1.00 91.62 390 GLN A C 1
ATOM 3066 O O . GLN A 1 390 ? -29.525 -36.393 28.324 1.00 91.62 390 GLN A O 1
ATOM 3071 N N . GLN A 1 391 ? -30.534 -34.916 26.971 1.00 92.81 391 GLN A N 1
ATOM 3072 C CA . GLN A 1 391 ? -31.861 -35.530 27.112 1.00 92.81 391 GLN A CA 1
ATOM 3073 C C . GLN A 1 391 ? -31.916 -36.950 26.525 1.00 92.81 391 GLN A C 1
ATOM 3075 O O . GLN A 1 391 ? -32.476 -37.845 27.160 1.00 92.81 391 GLN A O 1
ATOM 3080 N N . GLN A 1 392 ? -31.295 -37.196 25.365 1.00 93.00 392 GLN A N 1
ATOM 3081 C CA . GLN A 1 392 ? -31.212 -38.547 24.794 1.00 93.00 392 GLN A CA 1
ATOM 3082 C C . GLN A 1 392 ? -30.406 -39.505 25.686 1.00 93.00 392 GLN A C 1
ATOM 3084 O O . GLN A 1 392 ? -30.839 -40.637 25.904 1.00 93.00 392 GLN A O 1
ATOM 3089 N N . GLN A 1 393 ? -29.286 -39.058 26.265 1.00 92.31 393 GLN A N 1
ATOM 3090 C CA . GLN A 1 393 ? -28.508 -39.866 27.214 1.00 92.31 393 GLN A CA 1
ATOM 3091 C C . GLN A 1 393 ? -29.312 -40.208 28.479 1.00 92.31 393 GLN A C 1
ATOM 3093 O O . GLN A 1 393 ? -29.302 -41.361 28.914 1.00 92.31 393 GLN A O 1
ATOM 3098 N N . GLN A 1 394 ? -30.069 -39.256 29.039 1.00 93.00 394 GLN A N 1
ATOM 3099 C CA . GLN A 1 394 ? -30.947 -39.522 30.187 1.00 93.00 394 GLN A CA 1
ATOM 3100 C C . GLN A 1 394 ? -32.062 -40.526 29.850 1.00 93.00 394 GLN A C 1
ATOM 3102 O O . GLN A 1 394 ? -32.324 -41.432 30.643 1.00 93.00 394 GLN A O 1
ATOM 3107 N N . GLN A 1 395 ? -32.683 -40.429 28.669 1.00 93.06 395 GLN A N 1
ATOM 3108 C CA . GLN A 1 395 ? -33.692 -41.404 28.233 1.00 93.06 395 GLN A CA 1
ATOM 3109 C C . GLN A 1 395 ? -33.099 -42.810 28.046 1.00 93.06 395 GLN A C 1
ATOM 3111 O O . GLN A 1 395 ? -33.710 -43.788 28.480 1.00 93.06 395 GLN A O 1
ATOM 3116 N N . GLN A 1 396 ? -31.894 -42.931 27.476 1.00 92.25 396 GLN A N 1
ATOM 3117 C CA . GLN A 1 396 ? -31.205 -44.222 27.357 1.00 92.25 396 GLN A CA 1
ATOM 3118 C C . GLN A 1 396 ? -30.866 -44.828 28.729 1.00 92.25 396 GLN A C 1
ATOM 3120 O O . GLN A 1 396 ? -31.094 -46.021 28.937 1.00 92.25 396 GLN A O 1
ATOM 3125 N N . GLN A 1 397 ? -30.403 -44.024 29.694 1.00 92.00 397 GLN A N 1
ATOM 3126 C CA . GLN A 1 397 ? -30.161 -44.497 31.064 1.00 92.00 397 GLN A CA 1
ATOM 3127 C C . GLN A 1 397 ? -31.450 -44.980 31.749 1.00 92.00 397 GLN A C 1
ATOM 3129 O O . GLN A 1 397 ? -31.444 -46.040 32.376 1.00 92.00 397 GLN A O 1
ATOM 3134 N N . GLN A 1 398 ? -32.571 -44.266 31.592 1.00 92.06 398 GLN A N 1
ATOM 3135 C CA . GLN A 1 398 ? -33.863 -44.705 32.136 1.00 92.06 398 GLN A CA 1
ATOM 3136 C C . GLN A 1 398 ? -34.346 -46.019 31.502 1.00 92.06 398 GLN A C 1
ATOM 3138 O O . GLN A 1 398 ? -34.815 -46.904 32.220 1.00 92.06 398 GLN A O 1
ATOM 3143 N N . GLN A 1 399 ? -34.183 -46.199 30.186 1.00 90.88 399 GLN A N 1
ATOM 3144 C CA . GLN A 1 399 ? -34.516 -47.463 29.517 1.00 90.88 399 GLN A CA 1
ATOM 3145 C C . GLN A 1 399 ? -33.637 -48.627 30.004 1.00 90.88 399 GLN A C 1
ATOM 3147 O O . GLN A 1 399 ? -34.160 -49.710 30.270 1.00 90.88 399 GLN A O 1
ATOM 3152 N N . GLN A 1 400 ? -32.330 -48.412 30.199 1.00 90.44 400 GLN A N 1
ATOM 3153 C CA . GLN A 1 400 ? -31.442 -49.435 30.767 1.00 90.44 400 GLN A CA 1
ATOM 3154 C C . GLN A 1 400 ? -31.828 -49.807 32.208 1.00 90.44 400 GLN A C 1
ATOM 3156 O O . GLN A 1 400 ? -31.866 -50.993 32.537 1.00 90.44 400 GLN A O 1
ATOM 3161 N N . GLN A 1 401 ? -32.185 -48.834 33.054 1.00 90.19 401 GLN A N 1
ATOM 3162 C CA . GLN A 1 401 ? -32.670 -49.112 34.413 1.00 90.19 401 GLN A CA 1
ATOM 3163 C C . GLN A 1 401 ? -33.977 -49.921 34.406 1.00 90.19 401 GLN A C 1
ATOM 3165 O O . GLN A 1 401 ? -34.101 -50.881 35.169 1.00 90.19 401 GLN A O 1
ATOM 3170 N N . GLN A 1 402 ? -34.928 -49.603 33.519 1.00 89.69 402 GLN A N 1
ATOM 3171 C CA . GLN A 1 402 ? -36.163 -50.386 33.378 1.00 89.69 402 GLN A CA 1
ATOM 3172 C C . GLN A 1 402 ? -35.890 -51.822 32.901 1.00 89.69 402 GLN A C 1
ATOM 3174 O O . GLN A 1 402 ? -36.471 -52.762 33.444 1.00 89.69 402 GLN A O 1
ATOM 3179 N N . GLN A 1 403 ? -34.968 -52.023 31.951 1.00 88.44 403 GLN A N 1
ATOM 3180 C CA . GLN A 1 403 ? -34.566 -53.367 31.516 1.00 88.44 403 GLN A CA 1
ATOM 3181 C C . GLN A 1 403 ? -33.893 -54.168 32.642 1.00 88.44 403 GLN A C 1
ATOM 3183 O O . GLN A 1 403 ? -34.217 -55.341 32.827 1.00 88.44 403 GLN A O 1
ATOM 3188 N N . GLN A 1 404 ? -33.019 -53.548 33.444 1.00 87.75 404 GLN A N 1
ATOM 3189 C CA . GLN A 1 404 ? -32.416 -54.209 34.610 1.00 87.75 404 GLN A CA 1
ATOM 3190 C C . GLN A 1 404 ? -33.465 -54.592 35.666 1.00 87.75 404 GLN A C 1
ATOM 3192 O O . GLN A 1 404 ? -33.424 -55.709 36.184 1.00 87.75 404 GLN A O 1
ATOM 3197 N N . GLN A 1 405 ? -34.443 -53.724 35.948 1.00 87.25 405 GLN A N 1
ATOM 3198 C CA . GLN A 1 405 ? -35.544 -54.050 36.863 1.00 87.25 405 GLN A CA 1
ATOM 3199 C C . GLN A 1 405 ? -36.409 -55.209 36.340 1.00 87.25 405 GLN A C 1
ATOM 3201 O O . GLN A 1 405 ? -36.745 -56.110 37.110 1.00 87.25 405 GLN A O 1
ATOM 3206 N N . GLN A 1 406 ? -36.717 -55.249 35.038 1.00 86.31 406 GLN A N 1
ATOM 3207 C CA . GLN A 1 406 ? -37.438 -56.378 34.437 1.00 86.31 406 GLN A CA 1
ATOM 3208 C C . GLN A 1 406 ? -36.639 -57.688 34.514 1.00 86.31 406 GLN A C 1
ATOM 3210 O O . GLN A 1 406 ? -37.208 -58.722 34.862 1.00 86.31 406 GLN A O 1
ATOM 3215 N N . GLN A 1 407 ? -35.323 -57.661 34.269 1.00 85.06 407 GLN A N 1
ATOM 3216 C CA . GLN A 1 407 ? -34.471 -58.846 34.436 1.00 85.06 407 GLN A CA 1
ATOM 3217 C C . GLN A 1 407 ? -34.431 -59.330 35.894 1.00 85.06 407 GLN A C 1
ATOM 3219 O O . GLN A 1 407 ? -34.550 -60.532 36.134 1.00 85.06 407 GLN A O 1
ATOM 3224 N N . GLN A 1 408 ? -34.339 -58.426 36.876 1.00 82.88 408 GLN A N 1
ATOM 3225 C CA . GLN A 1 408 ? -34.406 -58.800 38.295 1.00 82.88 408 GLN A CA 1
ATOM 3226 C C . GLN A 1 408 ? -35.764 -59.416 38.668 1.00 82.88 408 GLN A C 1
ATOM 3228 O O . GLN A 1 408 ? -35.797 -60.438 39.355 1.00 82.88 408 GLN A O 1
ATOM 3233 N N . GLN A 1 409 ? -36.882 -58.865 38.180 1.00 81.69 409 GLN A N 1
ATOM 3234 C CA . GLN A 1 409 ? -38.210 -59.448 38.411 1.00 81.69 409 GLN A CA 1
ATOM 3235 C C . GLN A 1 409 ? -38.354 -60.838 37.773 1.00 81.69 409 GLN A C 1
ATOM 3237 O O . GLN A 1 409 ? -38.860 -61.752 38.425 1.00 81.69 409 GLN A O 1
ATOM 3242 N N . GLN A 1 410 ? -37.852 -61.044 36.549 1.00 80.12 410 GLN A N 1
ATOM 3243 C CA . GLN A 1 410 ? -37.847 -62.369 35.915 1.00 80.12 410 GLN A CA 1
ATOM 3244 C C . GLN A 1 410 ? -36.981 -63.377 36.689 1.00 80.12 410 GLN A C 1
ATOM 3246 O O . GLN A 1 410 ? -37.405 -64.516 36.884 1.00 80.12 410 GLN A O 1
ATOM 3251 N N . GLN A 1 411 ? -35.812 -62.971 37.199 1.00 77.69 411 GLN A N 1
ATOM 3252 C CA . GLN A 1 411 ? -34.985 -63.837 38.048 1.00 77.69 411 GLN A CA 1
ATOM 3253 C C . GLN A 1 411 ? -35.675 -64.195 39.373 1.00 77.69 411 GLN A C 1
ATOM 3255 O O . GLN A 1 411 ? -35.577 -65.340 39.813 1.00 77.69 411 GLN A O 1
ATOM 3260 N N . GLN A 1 412 ? -36.410 -63.267 39.998 1.00 72.25 412 GLN A N 1
ATOM 3261 C CA . GLN A 1 412 ? -37.191 -63.563 41.206 1.00 72.25 412 GLN A CA 1
ATOM 3262 C C . GLN A 1 412 ? -38.359 -64.521 40.917 1.00 72.25 412 GLN A C 1
ATOM 3264 O O . GLN A 1 412 ? -38.549 -65.487 41.658 1.00 72.25 412 GLN A O 1
ATOM 3269 N N . GLN A 1 413 ? -39.089 -64.327 39.813 1.00 66.62 413 GLN A N 1
ATOM 3270 C CA . GLN A 1 413 ? -40.163 -65.242 39.403 1.00 66.62 413 GLN A CA 1
ATOM 3271 C C . GLN A 1 413 ? -39.638 -66.647 39.065 1.00 66.62 413 GLN A C 1
ATOM 3273 O O . GLN A 1 413 ? -40.280 -67.631 39.418 1.00 66.62 413 GLN A O 1
ATOM 3278 N N . GLN A 1 414 ? -38.442 -66.780 38.478 1.00 63.41 414 GLN A N 1
ATOM 3279 C CA . GLN A 1 414 ? -37.814 -68.093 38.254 1.00 63.41 414 GLN A CA 1
ATOM 3280 C C . GLN A 1 414 ? -37.307 -68.769 39.544 1.00 63.41 414 GLN A C 1
ATOM 3282 O O . GLN A 1 414 ? -37.114 -69.987 39.562 1.00 63.41 414 GLN A O 1
ATOM 3287 N N . GLN A 1 415 ? -37.118 -68.026 40.641 1.00 57.84 415 GLN A N 1
ATOM 3288 C CA . GLN A 1 415 ? -36.733 -68.594 41.940 1.00 57.84 415 GLN A CA 1
ATOM 3289 C C . GLN A 1 415 ? -37.925 -69.074 42.781 1.00 57.84 415 GLN A C 1
ATOM 3291 O O . GLN A 1 415 ? -37.744 -69.977 43.600 1.00 57.84 415 GLN A O 1
ATOM 3296 N N . GLN A 1 416 ? -39.138 -68.545 42.577 1.00 53.09 416 GLN A N 1
ATOM 3297 C CA . GLN A 1 416 ? -40.319 -68.959 43.350 1.00 53.09 416 GLN A CA 1
ATOM 3298 C C . GLN A 1 416 ? -40.655 -70.463 43.194 1.00 53.09 416 GLN A C 1
ATOM 3300 O O . GLN A 1 416 ? -40.698 -71.147 44.222 1.00 53.09 416 GLN A O 1
ATOM 3305 N N . PRO A 1 417 ? -40.735 -71.049 41.976 1.00 51.19 417 PRO A N 1
ATOM 3306 C CA . PRO A 1 417 ? -40.962 -72.490 41.796 1.00 51.19 417 PRO A CA 1
ATOM 3307 C C . PRO A 1 417 ? -39.881 -73.396 42.408 1.00 51.19 417 PRO A C 1
ATOM 3309 O O . PRO A 1 417 ? -40.121 -74.581 42.629 1.00 51.19 417 PRO A O 1
ATOM 3312 N N . ARG A 1 418 ? -38.681 -72.869 42.704 1.00 44.41 418 ARG A N 1
ATOM 3313 C CA . ARG A 1 418 ? -37.604 -73.634 43.356 1.00 44.41 418 ARG A CA 1
ATOM 3314 C 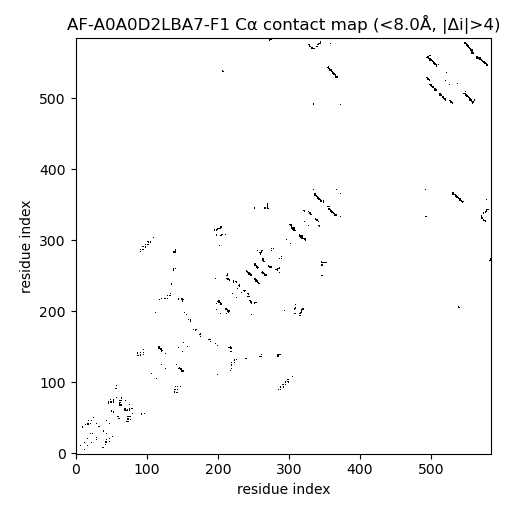C . ARG A 1 418 ? -37.727 -73.723 44.879 1.00 44.41 418 ARG A C 1
ATOM 3316 O O . ARG A 1 418 ? -37.006 -74.527 45.466 1.00 44.41 418 ARG A O 1
ATOM 3323 N N . ARG A 1 419 ? -38.612 -72.956 45.532 1.00 45.28 419 ARG A N 1
ATOM 3324 C CA . ARG A 1 419 ? -38.840 -73.066 46.990 1.00 45.28 419 ARG A CA 1
ATOM 3325 C C . ARG A 1 419 ? -39.954 -74.035 47.383 1.00 45.28 419 ARG A C 1
ATOM 3327 O O . ARG A 1 419 ? -39.877 -74.607 48.464 1.00 45.28 419 ARG A O 1
ATOM 3334 N N . GLU A 1 420 ? -40.934 -74.278 46.517 1.00 42.28 420 GLU A N 1
ATOM 3335 C CA . GLU A 1 420 ? -42.081 -75.147 46.840 1.00 42.28 420 GLU A CA 1
ATOM 3336 C C . GLU A 1 420 ? -41.789 -76.652 46.657 1.00 42.28 420 GLU A C 1
ATOM 3338 O O . GLU A 1 420 ? -42.536 -77.495 47.143 1.00 42.28 420 GLU A O 1
ATOM 3343 N N . GLY A 1 421 ? -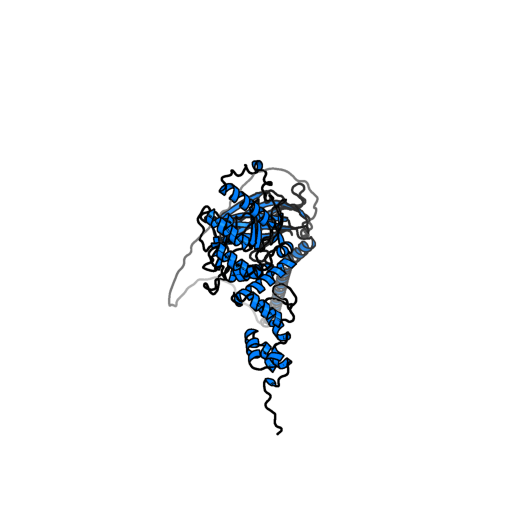40.664 -77.012 46.027 1.00 41.00 421 GLY A N 1
ATOM 3344 C CA . GLY A 1 421 ? -40.273 -78.410 45.788 1.00 41.00 421 GLY A CA 1
ATOM 3345 C C . GLY A 1 421 ? -39.609 -79.149 46.962 1.00 41.00 421 GLY A C 1
ATOM 3346 O O . GLY A 1 421 ? -39.349 -80.343 46.838 1.00 41.00 421 GLY A O 1
ATOM 3347 N N . LEU A 1 422 ? -39.290 -78.477 48.079 1.00 44.78 422 LEU A N 1
ATOM 3348 C CA . LEU A 1 422 ? -38.514 -79.057 49.192 1.00 44.78 422 LEU A CA 1
ATOM 3349 C C . LEU A 1 422 ? -39.023 -78.628 50.580 1.00 44.78 422 LEU A C 1
ATOM 3351 O O . LEU A 1 422 ? -38.302 -78.003 51.359 1.00 44.78 422 LEU A O 1
ATOM 3355 N N . GLN A 1 423 ? -40.252 -79.014 50.936 1.00 37.34 423 GLN A N 1
ATOM 3356 C CA . GLN A 1 423 ? -40.664 -78.996 52.345 1.00 37.34 423 GLN A CA 1
ATOM 3357 C C . GLN A 1 423 ? -41.679 -80.094 52.685 1.00 37.34 423 GLN A C 1
ATOM 3359 O O . GLN A 1 423 ? -42.887 -79.888 52.728 1.00 37.34 423 GLN A O 1
ATOM 3364 N N . GLY A 1 424 ? -41.156 -81.297 52.931 1.00 34.91 424 GLY A N 1
ATOM 3365 C CA . GLY A 1 424 ? -41.965 -82.483 53.194 1.00 34.91 424 GLY A CA 1
ATOM 3366 C C . GLY A 1 424 ? -41.291 -83.508 54.100 1.00 34.91 424 GLY A C 1
ATOM 3367 O O . GLY A 1 424 ? -41.097 -84.631 53.649 1.00 34.91 424 GLY A O 1
ATOM 3368 N N . ARG A 1 425 ? -40.946 -83.135 55.350 1.00 32.44 425 ARG A N 1
ATOM 3369 C CA . ARG A 1 425 ? -41.011 -84.005 56.554 1.00 32.44 425 ARG A CA 1
ATOM 3370 C C . ARG A 1 425 ? -40.548 -83.321 57.863 1.00 32.44 425 ARG A C 1
ATOM 3372 O O . ARG A 1 425 ? -39.461 -82.772 57.921 1.00 32.44 425 ARG A O 1
ATOM 3379 N N . HIS A 1 426 ? -41.397 -83.462 58.886 1.00 32.34 426 HIS A N 1
ATOM 3380 C CA . HIS A 1 426 ? -41.186 -83.535 60.351 1.00 32.34 426 HIS A CA 1
ATOM 3381 C C . HIS A 1 426 ? -40.120 -82.696 61.106 1.00 32.34 426 HIS A C 1
ATOM 3383 O O . HIS A 1 426 ? -38.917 -82.830 60.917 1.00 32.34 426 HIS A O 1
ATOM 3389 N N . SER A 1 427 ? -40.621 -81.980 62.121 1.00 27.59 427 SER A N 1
ATOM 3390 C CA . SER A 1 427 ? -39.977 -81.525 63.376 1.00 27.59 427 SER A CA 1
ATOM 3391 C C . SER A 1 427 ? -39.689 -82.701 64.355 1.00 27.59 427 SER A C 1
ATOM 3393 O O . SER A 1 427 ? -40.010 -83.836 63.989 1.00 27.59 427 SER A O 1
ATOM 3395 N N . PRO A 1 428 ? -39.248 -82.496 65.629 1.00 47.34 428 PRO A N 1
ATOM 3396 C CA . PRO A 1 428 ? -38.756 -81.281 66.323 1.00 47.34 428 PRO A CA 1
ATOM 3397 C C . PRO A 1 428 ? -37.410 -81.472 67.093 1.00 47.34 428 PRO A C 1
ATOM 3399 O O . PRO A 1 428 ? -36.913 -82.588 67.208 1.00 47.34 428 PRO A O 1
ATOM 3402 N N . GLY A 1 429 ? -36.843 -80.409 67.696 1.00 27.09 429 GLY A N 1
ATOM 3403 C CA . GLY A 1 429 ? -35.652 -80.510 68.569 1.00 27.09 429 GLY A CA 1
ATOM 3404 C C . GLY A 1 429 ? -35.314 -79.247 69.391 1.00 27.09 429 GLY A C 1
ATOM 3405 O O . GLY A 1 429 ? -35.556 -78.133 68.945 1.00 27.09 429 GLY A O 1
ATOM 3406 N N . ASN A 1 430 ? -34.787 -79.453 70.603 1.00 30.70 430 ASN A N 1
ATOM 3407 C CA . ASN A 1 430 ? -34.589 -78.519 71.728 1.00 30.70 430 ASN A CA 1
ATOM 3408 C C . ASN A 1 430 ? -33.815 -77.189 71.525 1.00 30.70 430 ASN A C 1
ATOM 3410 O O . ASN A 1 430 ? -32.780 -77.131 70.877 1.00 30.70 430 ASN A O 1
ATOM 3414 N N . GLN A 1 431 ? -34.303 -76.168 72.245 1.00 31.69 431 GLN A N 1
ATOM 3415 C CA . GLN A 1 431 ? -33.626 -75.337 73.272 1.00 31.69 431 GLN A CA 1
ATOM 3416 C C . GLN A 1 431 ? -32.075 -75.241 73.397 1.00 31.69 431 GLN A C 1
ATOM 3418 O O . GLN A 1 431 ? -31.398 -76.248 73.562 1.00 31.69 431 GLN A O 1
ATOM 3423 N N . GLN A 1 432 ? -31.651 -73.985 73.658 1.00 30.67 432 GLN A N 1
ATOM 3424 C CA . GLN A 1 432 ? -30.644 -73.500 74.644 1.00 30.67 432 GLN A CA 1
ATOM 3425 C C . GLN A 1 432 ? -29.141 -73.305 74.297 1.00 30.67 432 GLN A C 1
ATOM 3427 O O . GLN A 1 432 ? -28.561 -73.991 73.470 1.00 30.67 432 GLN A O 1
ATOM 3432 N N . SER A 1 433 ? -28.566 -72.336 75.044 1.00 29.25 433 SER A N 1
ATOM 3433 C CA . SER A 1 433 ? -27.145 -72.054 75.392 1.00 29.25 433 SER A CA 1
ATOM 3434 C C . SER A 1 433 ? -26.103 -71.699 74.310 1.00 29.25 433 SER A C 1
ATOM 3436 O O . SER A 1 433 ? -25.671 -72.543 73.540 1.00 29.25 433 SER A O 1
ATOM 3438 N N . LEU A 1 434 ? -25.711 -70.411 74.324 1.00 37.84 434 LEU A N 1
ATOM 3439 C CA . LEU A 1 434 ? -24.378 -69.823 74.632 1.00 37.84 434 LEU A CA 1
ATOM 3440 C C . LEU A 1 434 ? -23.091 -70.691 74.602 1.00 37.84 434 LEU A C 1
ATOM 3442 O O . LEU A 1 434 ? -23.153 -71.885 74.854 1.00 37.84 434 LEU A O 1
ATOM 3446 N N . GLU A 1 435 ? -21.947 -69.979 74.493 1.00 29.78 435 GLU A N 1
ATOM 3447 C CA . GLU A 1 435 ? -20.516 -70.407 74.510 1.00 29.78 435 GLU A CA 1
ATOM 3448 C C . GLU A 1 435 ? -19.908 -70.718 73.117 1.00 29.78 435 GLU A C 1
ATOM 3450 O O . GLU A 1 435 ? -20.623 -71.179 72.233 1.00 29.78 435 GLU A O 1
ATOM 3455 N N . ALA A 1 436 ? -18.616 -70.492 72.816 1.00 31.02 436 ALA A N 1
ATOM 3456 C CA . ALA A 1 436 ? -17.581 -69.583 73.358 1.00 31.02 436 ALA A CA 1
ATOM 3457 C C . ALA A 1 436 ? -16.352 -69.537 72.392 1.00 31.02 436 ALA A C 1
ATOM 3459 O O . ALA A 1 436 ? -16.352 -70.184 71.346 1.00 31.02 436 ALA A O 1
ATOM 3460 N N . ASP A 1 437 ? -15.340 -68.752 72.773 1.00 29.30 437 ASP A N 1
ATOM 3461 C CA . ASP A 1 437 ? -13.913 -68.698 72.362 1.00 29.30 437 ASP A CA 1
ATOM 3462 C C . ASP A 1 437 ? -13.225 -70.062 72.040 1.00 29.30 437 ASP A C 1
ATOM 3464 O O . ASP A 1 437 ? -13.678 -71.090 72.538 1.00 29.30 437 ASP A O 1
ATOM 3468 N N . ALA A 1 438 ? -12.088 -70.197 71.319 1.00 31.94 438 ALA A N 1
ATOM 3469 C CA . ALA A 1 438 ? -11.245 -69.316 70.470 1.00 31.94 438 ALA A CA 1
ATOM 3470 C C . ALA A 1 438 ? -10.162 -70.177 69.717 1.00 31.94 438 ALA A C 1
ATOM 3472 O O . ALA A 1 438 ? -10.380 -71.371 69.535 1.00 31.94 438 ALA A O 1
ATOM 3473 N N . GLU A 1 439 ? -9.008 -69.580 69.337 1.00 32.31 439 GLU A N 1
ATOM 3474 C CA . GLU A 1 439 ? -7.710 -70.203 68.922 1.00 32.31 439 GLU A CA 1
ATOM 3475 C C . GLU A 1 439 ? -7.639 -70.832 67.491 1.00 32.31 439 GLU A C 1
ATOM 3477 O O . GLU A 1 439 ? -8.572 -71.486 67.041 1.00 32.31 439 GLU A O 1
ATOM 3482 N N . GLU A 1 440 ? -6.717 -70.430 66.583 1.00 34.84 440 GLU A N 1
ATOM 3483 C CA . GLU A 1 440 ? -5.244 -70.694 66.436 1.00 34.84 440 GLU A CA 1
ATOM 3484 C C . GLU A 1 440 ? -4.893 -72.111 65.893 1.00 34.84 440 GLU A C 1
ATOM 3486 O O . GLU A 1 440 ? -5.715 -73.010 66.011 1.00 34.84 440 GLU A O 1
ATOM 3491 N N . GLN A 1 441 ? -3.747 -72.463 65.263 1.00 33.91 441 GLN A N 1
ATOM 3492 C CA . GLN A 1 441 ? -2.518 -71.849 64.657 1.00 33.91 441 GLN A CA 1
ATOM 3493 C C . GLN A 1 441 ? -1.951 -72.912 63.650 1.00 33.91 441 GLN A C 1
ATOM 3495 O O . GLN A 1 441 ? -2.431 -74.044 63.674 1.00 33.91 441 GLN A O 1
ATOM 3500 N N . ASP A 1 442 ? -0.950 -72.791 62.760 1.00 33.53 442 ASP A N 1
ATOM 3501 C CA . ASP A 1 442 ? -0.063 -71.786 62.111 1.00 33.53 442 ASP A CA 1
ATOM 3502 C C . ASP A 1 442 ? 0.270 -72.377 60.707 1.00 33.53 442 ASP A C 1
ATOM 3504 O O . ASP A 1 442 ? 0.230 -73.606 60.574 1.00 33.53 442 ASP A O 1
ATOM 3508 N N . GLN A 1 443 ? 0.624 -71.547 59.704 1.00 34.00 443 GLN A N 1
ATOM 3509 C CA . GLN A 1 443 ? 1.680 -71.766 58.673 1.00 34.00 443 GLN A CA 1
ATOM 3510 C C . GLN A 1 443 ? 1.418 -71.035 57.333 1.00 34.00 443 GLN A C 1
ATOM 3512 O O . GLN A 1 443 ? 0.299 -71.051 56.831 1.00 34.00 443 GLN A O 1
ATOM 3517 N N . ARG A 1 444 ? 2.414 -70.508 56.596 1.00 33.19 444 ARG A N 1
ATOM 3518 C CA . ARG A 1 444 ? 3.730 -69.908 56.936 1.00 33.19 444 ARG A CA 1
ATOM 3519 C C . ARG A 1 444 ? 4.403 -69.422 55.639 1.00 33.19 444 ARG A C 1
ATOM 3521 O O . ARG A 1 444 ? 4.587 -70.248 54.755 1.00 33.19 444 ARG A O 1
ATOM 3528 N N . SER A 1 445 ? 4.887 -68.172 55.621 1.00 33.41 445 SER A N 1
ATOM 3529 C CA . SER A 1 445 ? 6.050 -67.692 54.825 1.00 33.41 445 SER A CA 1
ATOM 3530 C C . SER A 1 445 ? 5.980 -67.812 53.273 1.00 33.41 445 SER A C 1
ATOM 3532 O O . SER A 1 445 ? 5.140 -68.509 52.730 1.00 33.41 445 SER A O 1
ATOM 3534 N N . GLU A 1 446 ? 6.768 -67.123 52.437 1.00 34.84 446 GLU A N 1
ATOM 3535 C CA . GLU A 1 446 ? 7.880 -66.155 52.572 1.00 34.84 446 GLU A CA 1
ATOM 3536 C C . GLU A 1 446 ? 7.513 -64.870 51.773 1.00 34.84 446 GLU A C 1
ATOM 3538 O O . GLU A 1 446 ? 6.825 -64.942 50.761 1.00 34.84 446 GLU A O 1
ATOM 3543 N N . GLN A 1 447 ? 7.697 -63.646 52.292 1.00 36.34 447 GLN A N 1
ATOM 3544 C CA . GLN A 1 447 ? 8.880 -62.772 52.109 1.00 36.34 447 GLN A CA 1
ATOM 3545 C C . GLN A 1 447 ? 9.344 -62.536 50.642 1.00 36.34 447 GLN A C 1
ATOM 3547 O O . GLN A 1 447 ? 9.448 -63.478 49.875 1.00 36.34 447 GLN A O 1
ATOM 3552 N N . GLN A 1 448 ? 9.747 -61.333 50.191 1.00 38.03 448 GLN A N 1
ATOM 3553 C CA . GLN A 1 448 ? 9.649 -59.957 50.728 1.00 38.03 448 GLN A CA 1
ATOM 3554 C C . GLN A 1 448 ? 10.116 -58.928 49.657 1.00 38.03 448 GLN A C 1
ATOM 3556 O O . GLN A 1 448 ? 10.955 -59.279 48.832 1.00 38.03 448 GLN A O 1
ATOM 3561 N N . ARG A 1 449 ? 9.694 -57.650 49.808 1.00 33.19 449 ARG A N 1
ATOM 3562 C CA . ARG A 1 449 ? 10.379 -56.352 49.490 1.00 33.19 449 ARG A CA 1
ATOM 3563 C C . ARG A 1 449 ? 9.691 -55.455 48.439 1.00 33.19 449 ARG A C 1
ATOM 3565 O O . ARG A 1 449 ? 9.243 -55.960 47.425 1.00 33.19 449 ARG A O 1
ATOM 3572 N N . GLN A 1 450 ? 9.648 -54.120 48.582 1.00 38.47 450 GLN A N 1
ATOM 3573 C CA . GLN A 1 450 ? 9.794 -53.222 49.756 1.00 38.47 450 GLN A CA 1
ATOM 3574 C C . GLN A 1 450 ? 9.240 -51.816 49.400 1.00 38.47 450 GLN A C 1
ATOM 3576 O O . GLN A 1 450 ? 9.435 -51.396 48.270 1.00 38.47 450 GLN A O 1
ATOM 3581 N N . ASN A 1 451 ? 8.604 -51.143 50.375 1.00 34.47 451 ASN A N 1
ATOM 3582 C CA . ASN A 1 451 ? 8.539 -49.697 50.728 1.00 34.47 451 ASN A CA 1
ATOM 3583 C C . ASN A 1 451 ? 8.592 -48.589 49.620 1.00 34.47 451 ASN A C 1
ATOM 3585 O O . ASN A 1 451 ? 9.271 -48.719 48.614 1.00 34.47 451 ASN A O 1
ATOM 3589 N N . SER A 1 452 ? 7.950 -47.415 49.759 1.00 33.00 452 SER A N 1
ATOM 3590 C CA . SER A 1 452 ? 7.714 -46.617 50.986 1.00 33.00 452 SER A CA 1
ATOM 3591 C C . SER A 1 452 ? 6.457 -45.716 50.934 1.00 33.00 452 SER A C 1
ATOM 3593 O O . SER A 1 452 ? 6.025 -45.311 49.860 1.00 33.00 452 SER A O 1
ATOM 3595 N N . ALA A 1 453 ? 5.943 -45.337 52.114 1.00 34.25 453 ALA A N 1
ATOM 3596 C CA . ALA A 1 453 ? 5.077 -44.158 52.359 1.00 34.25 453 ALA A CA 1
ATOM 3597 C C . ALA A 1 453 ? 5.944 -42.990 52.944 1.00 34.25 453 ALA A C 1
ATOM 3599 O O . ALA A 1 453 ? 7.167 -43.155 52.861 1.00 34.25 453 ALA A O 1
ATOM 3600 N N . PRO A 1 454 ? 5.457 -41.840 53.500 1.00 49.50 454 PRO A N 1
ATOM 3601 C CA . PRO A 1 454 ? 4.211 -41.528 54.256 1.00 49.50 454 PRO A CA 1
ATOM 3602 C C . PRO A 1 454 ? 3.335 -40.430 53.559 1.00 49.50 454 PRO A C 1
ATOM 3604 O O . PRO A 1 454 ? 3.691 -40.018 52.460 1.00 49.50 454 PRO A O 1
ATOM 3607 N N . SER A 1 455 ? 2.134 -39.955 53.961 1.00 33.72 455 SER A N 1
ATOM 3608 C CA . SER A 1 455 ? 1.432 -39.713 55.259 1.00 33.72 455 SER A CA 1
ATOM 3609 C C . SER A 1 455 ? 2.113 -38.636 56.150 1.00 33.72 455 SER A C 1
ATOM 3611 O O . SER A 1 455 ? 3.273 -38.333 55.902 1.00 33.72 455 SER A O 1
ATOM 3613 N N . THR A 1 456 ? 1.535 -37.884 57.107 1.00 33.06 456 THR A N 1
ATOM 3614 C CA . THR A 1 456 ? 0.263 -37.743 57.892 1.00 33.06 456 THR A CA 1
ATOM 3615 C C . THR A 1 456 ? 0.149 -36.249 58.332 1.00 33.06 456 THR A C 1
ATOM 3617 O O . THR A 1 456 ? 1.175 -35.579 58.283 1.00 33.06 456 THR A O 1
ATOM 3620 N N . SER A 1 457 ? -0.913 -35.611 58.867 1.00 33.66 457 SER A N 1
ATOM 3621 C CA . SER A 1 457 ? -2.387 -35.768 59.070 1.00 33.66 457 SER A CA 1
ATOM 3622 C C . SER A 1 457 ? -2.880 -34.409 59.699 1.00 33.66 457 SER A C 1
ATOM 3624 O O . SER A 1 457 ? -2.210 -33.418 59.431 1.00 33.66 457 SER A O 1
ATOM 3626 N N . SER A 1 458 ? -3.929 -34.143 60.512 1.00 34.59 458 SER A N 1
ATOM 3627 C CA . SER A 1 458 ? -5.142 -34.803 61.077 1.00 34.59 458 SER A CA 1
ATOM 3628 C C . SER A 1 458 ? -5.992 -33.764 61.866 1.00 34.59 458 SER A C 1
ATOM 3630 O O . SER A 1 458 ? -5.435 -33.148 62.770 1.00 34.59 458 SER A O 1
ATOM 3632 N N . GLY A 1 459 ? -7.318 -33.691 61.652 1.00 31.11 459 GLY A N 1
ATOM 3633 C CA . GLY A 1 459 ? -8.316 -33.189 62.637 1.00 31.11 459 GLY A CA 1
ATOM 3634 C C . GLY A 1 459 ? -8.408 -31.665 62.895 1.00 31.11 459 GLY A C 1
ATOM 3635 O O . GLY A 1 459 ? -7.578 -30.900 62.420 1.00 31.11 459 GLY A O 1
ATOM 3636 N N . ASP A 1 460 ? -9.408 -31.157 63.632 1.00 31.41 460 ASP A N 1
ATOM 3637 C CA . ASP A 1 460 ? -10.653 -31.790 64.130 1.00 31.41 460 ASP A CA 1
ATOM 3638 C C . ASP A 1 460 ? -11.761 -30.724 64.394 1.00 31.41 460 ASP A C 1
ATOM 3640 O O . ASP A 1 460 ? -11.542 -29.530 64.185 1.00 31.41 460 ASP A O 1
ATOM 3644 N N . ALA A 1 461 ? -12.963 -31.143 64.804 1.00 34.38 461 ALA A N 1
ATOM 3645 C CA . ALA A 1 461 ? -14.175 -30.322 64.909 1.00 34.38 461 ALA A CA 1
ATOM 3646 C C . ALA A 1 461 ? -14.375 -29.574 66.252 1.00 34.38 461 ALA A C 1
ATOM 3648 O O . ALA A 1 461 ? -13.777 -29.890 67.277 1.00 34.38 461 ALA A O 1
ATOM 3649 N N . GLY A 1 462 ? -15.314 -28.616 66.267 1.00 28.95 462 GLY A N 1
ATOM 3650 C CA . GLY A 1 462 ? -15.812 -27.962 67.484 1.00 28.95 462 GLY A CA 1
ATOM 3651 C C . GLY A 1 462 ? -17.060 -27.106 67.225 1.00 28.95 462 GLY A C 1
ATOM 3652 O O . GLY A 1 462 ? -17.100 -26.351 66.258 1.00 28.95 462 GLY A O 1
ATOM 3653 N N . ALA A 1 463 ? -18.083 -27.220 68.079 1.00 34.34 463 ALA A N 1
ATOM 3654 C CA . ALA A 1 463 ? -19.348 -26.482 67.973 1.00 34.34 463 ALA A CA 1
ATOM 3655 C C . ALA A 1 463 ? -19.669 -25.718 69.272 1.00 34.34 463 ALA A C 1
ATOM 3657 O O . ALA A 1 463 ? -19.306 -26.162 70.360 1.00 34.34 463 ALA A O 1
ATOM 3658 N N . GLY A 1 464 ? -20.384 -24.591 69.169 1.00 28.30 464 GLY A N 1
ATOM 3659 C CA . GLY A 1 464 ? -20.810 -23.773 70.311 1.00 28.30 464 GLY A CA 1
ATOM 3660 C C . GLY A 1 464 ? -21.836 -22.701 69.916 1.00 28.30 464 GLY A C 1
ATOM 3661 O O . GLY A 1 464 ? -21.847 -22.245 68.775 1.00 28.30 464 GLY A O 1
ATOM 3662 N N . THR A 1 465 ? -22.726 -22.330 70.841 1.00 31.47 465 THR A N 1
ATOM 3663 C CA . THR A 1 465 ? -23.927 -21.504 70.586 1.00 31.47 465 THR A CA 1
ATOM 3664 C C . THR A 1 465 ? -24.039 -20.272 71.501 1.00 31.47 465 THR A C 1
ATOM 3666 O O . THR A 1 465 ? -23.312 -20.157 72.481 1.00 31.47 465 THR A O 1
ATOM 3669 N N . HIS A 1 466 ? -25.038 -19.418 71.208 1.00 30.08 466 HIS A N 1
ATOM 3670 C CA . HIS A 1 466 ? -25.469 -18.184 71.907 1.00 30.08 466 HIS A CA 1
ATOM 3671 C C . HIS A 1 466 ? -24.661 -16.898 71.587 1.00 30.08 466 HIS A C 1
ATOM 3673 O O . HIS A 1 466 ? -23.440 -16.930 71.551 1.00 30.08 466 HIS A O 1
ATOM 3679 N N . GLY A 1 467 ? -25.280 -15.722 71.377 1.00 27.31 467 GLY A N 1
ATOM 3680 C CA . GLY A 1 467 ? -26.707 -15.443 71.110 1.00 27.31 467 GLY A CA 1
ATOM 3681 C C . GLY A 1 467 ? -27.160 -13.988 71.374 1.00 27.31 467 GLY A C 1
ATOM 3682 O O . GLY A 1 467 ? -26.852 -13.458 72.434 1.00 27.31 467 GLY A O 1
ATOM 3683 N N . SER A 1 468 ? -27.992 -13.423 70.474 1.00 32.34 468 SER A N 1
ATOM 3684 C CA . SER A 1 468 ? -28.739 -12.133 70.590 1.00 32.34 468 SER A CA 1
ATOM 3685 C C . SER A 1 468 ? -27.889 -10.841 70.699 1.00 32.34 468 SER A C 1
ATOM 3687 O O . SER A 1 468 ? -26.747 -10.894 71.126 1.00 32.34 468 SER A O 1
ATOM 3689 N N . SER A 1 469 ? -28.333 -9.629 70.324 1.00 34.38 469 SER A N 1
ATOM 3690 C CA . SER A 1 469 ? -29.632 -9.039 69.900 1.00 34.38 469 SER A CA 1
ATOM 3691 C C . SER A 1 469 ? -29.378 -7.846 68.928 1.00 34.38 469 SER A C 1
ATOM 3693 O O . SER A 1 469 ? -28.228 -7.468 68.740 1.00 34.38 469 SER A O 1
ATOM 3695 N N . GLY A 1 470 ? -30.344 -7.174 68.277 1.00 28.91 470 GLY A N 1
ATOM 3696 C CA . GLY A 1 470 ? -31.794 -7.384 68.120 1.00 28.91 470 GLY A CA 1
ATOM 3697 C C . GLY A 1 470 ? -32.523 -6.136 67.555 1.00 28.91 470 GLY A C 1
ATOM 3698 O O . GLY A 1 470 ? -32.012 -5.025 67.652 1.00 28.91 470 GLY A O 1
ATOM 3699 N N . GLY A 1 471 ? -33.740 -6.317 67.015 1.00 27.88 471 GLY A N 1
ATOM 3700 C CA . GLY A 1 471 ? -34.609 -5.252 66.463 1.00 27.88 471 GLY A CA 1
ATOM 3701 C C . GLY A 1 471 ? -34.471 -5.032 64.940 1.00 27.88 471 GLY A C 1
ATOM 3702 O O . GLY A 1 471 ? -33.405 -5.265 64.389 1.00 27.88 471 GLY A O 1
ATOM 3703 N N . SER A 1 472 ? -35.502 -4.600 64.201 1.00 30.42 472 SER A N 1
ATOM 3704 C CA . SER A 1 472 ? -36.914 -4.336 64.555 1.00 30.42 472 SER A CA 1
ATOM 3705 C C . SER A 1 472 ? -37.820 -4.354 63.297 1.00 30.42 472 SER A C 1
ATOM 3707 O O . SER A 1 472 ? -37.316 -4.319 62.178 1.00 30.42 472 SER A O 1
ATOM 3709 N N . GLY A 1 473 ? -39.153 -4.386 63.468 1.00 28.22 473 GLY A N 1
ATOM 3710 C CA . GLY A 1 473 ? -40.133 -4.157 62.384 1.00 28.22 473 GLY A CA 1
ATOM 3711 C C . GLY A 1 473 ? -41.029 -5.356 62.025 1.00 28.22 473 GLY A C 1
ATOM 3712 O O . GLY A 1 473 ? -40.547 -6.410 61.626 1.00 28.22 473 GLY A O 1
ATOM 3713 N N . GLY A 1 474 ? -42.350 -5.183 62.170 1.00 29.44 474 GLY A N 1
ATOM 3714 C CA . GLY A 1 474 ? -43.380 -6.170 61.804 1.00 29.44 474 GLY A CA 1
ATOM 3715 C C . GLY A 1 474 ? -43.950 -5.993 60.380 1.00 29.44 474 GLY A C 1
ATOM 3716 O O . GLY A 1 474 ? -43.560 -5.063 59.675 1.00 29.44 474 GLY A O 1
ATOM 3717 N N . PRO A 1 475 ? -44.865 -6.878 59.936 1.00 47.38 475 PRO A N 1
ATOM 3718 C CA . PRO A 1 475 ? -45.143 -7.086 58.513 1.00 47.38 475 PRO A CA 1
ATOM 3719 C C . PRO A 1 475 ? -46.350 -6.315 57.949 1.00 47.38 475 PRO A C 1
ATOM 3721 O O . PRO A 1 475 ? -47.265 -5.908 58.661 1.00 47.38 475 PRO A O 1
ATOM 3724 N N . SER A 1 476 ? -46.416 -6.247 56.618 1.00 27.77 476 SER A N 1
ATOM 3725 C CA . SER A 1 476 ? -47.656 -6.066 55.848 1.00 27.77 476 SER A CA 1
ATOM 3726 C C . SER A 1 476 ? -47.694 -7.079 54.702 1.00 27.77 476 SER A C 1
ATOM 3728 O O . SER A 1 476 ? -46.651 -7.495 54.204 1.00 27.77 476 SER A O 1
ATOM 3730 N N . THR A 1 477 ? -48.889 -7.550 54.340 1.00 30.41 477 THR A N 1
ATOM 3731 C CA . THR A 1 477 ? -49.075 -8.731 53.476 1.00 30.41 477 THR A CA 1
ATOM 3732 C C . THR A 1 477 ? -49.729 -8.389 52.139 1.00 30.41 477 THR A C 1
ATOM 3734 O O . THR A 1 477 ? -50.531 -7.461 52.070 1.00 30.41 477 THR A O 1
ATOM 3737 N N . ARG A 1 478 ? -49.468 -9.241 51.128 1.00 29.42 478 ARG A N 1
ATOM 3738 C CA . ARG A 1 478 ? -50.011 -9.202 49.749 1.00 29.42 478 ARG A CA 1
ATOM 3739 C C . ARG A 1 478 ? -49.485 -8.018 48.906 1.00 29.42 478 ARG A C 1
ATOM 3741 O O . ARG A 1 478 ? -49.116 -6.989 49.446 1.00 29.42 478 ARG A O 1
ATOM 3748 N N . THR A 1 479 ? -49.410 -8.114 47.578 1.00 30.52 479 THR A N 1
ATOM 3749 C CA . THR A 1 479 ? -49.869 -9.162 46.639 1.00 30.52 479 THR A CA 1
ATOM 3750 C C . THR A 1 479 ? -48.712 -9.790 45.852 1.00 30.52 479 THR A C 1
ATOM 3752 O O . THR A 1 479 ? -47.689 -9.158 45.616 1.00 30.52 479 THR A O 1
ATOM 3755 N N . GLY A 1 480 ? -48.875 -11.045 45.420 1.00 33.59 480 GLY A N 1
ATOM 3756 C CA . GLY A 1 480 ? -47.912 -11.700 44.532 1.00 33.59 480 GLY A CA 1
ATOM 3757 C C . GLY A 1 480 ? -48.170 -11.365 43.062 1.00 33.59 480 GLY A C 1
ATOM 3758 O O . GLY A 1 480 ? -49.272 -11.601 42.569 1.00 33.59 480 GLY A O 1
ATOM 3759 N N . GLY A 1 481 ? -47.147 -10.874 42.363 1.00 29.39 481 GLY A N 1
ATOM 3760 C CA . GLY A 1 481 ? -47.052 -10.918 40.903 1.00 29.39 481 GLY A CA 1
ATOM 3761 C C . GLY A 1 481 ? -46.043 -11.996 40.516 1.00 29.39 481 GLY A C 1
ATOM 3762 O O . GLY A 1 481 ? -44.883 -11.915 40.912 1.00 29.39 481 GLY A O 1
ATOM 3763 N N . GLY A 1 482 ? -46.476 -13.036 39.803 1.00 28.31 482 GLY A N 1
ATOM 3764 C CA . GLY A 1 482 ? -45.590 -14.136 39.423 1.00 28.31 482 GLY A CA 1
ATOM 3765 C C . GLY A 1 482 ? -44.625 -13.718 38.315 1.00 28.31 482 GLY A C 1
ATOM 3766 O O . GLY A 1 482 ? -45.066 -13.406 37.211 1.00 28.31 482 GLY A O 1
ATOM 3767 N N . CYS A 1 483 ? -43.317 -13.759 38.582 1.00 29.64 483 CYS A N 1
ATOM 3768 C CA . CYS A 1 483 ? -42.294 -13.588 37.553 1.00 29.64 483 CYS A CA 1
ATOM 3769 C C . CYS A 1 483 ? -42.351 -14.759 36.562 1.00 29.64 483 CYS A C 1
ATOM 3771 O O . CYS A 1 483 ? -41.744 -15.806 36.786 1.00 29.64 483 CYS A O 1
ATOM 3773 N N . SER A 1 484 ? -43.082 -14.585 35.459 1.00 34.47 484 SER A N 1
ATOM 3774 C CA . SER A 1 484 ? -43.014 -15.500 34.321 1.00 34.47 484 SER A CA 1
ATOM 3775 C C . SER A 1 484 ? -41.641 -15.347 33.667 1.00 34.47 484 SER A C 1
ATOM 3777 O O . SER A 1 484 ? -41.401 -14.407 32.911 1.00 34.47 484 SER A O 1
ATOM 3779 N N . GLY A 1 485 ? -40.721 -16.244 34.026 1.00 32.09 485 GLY A N 1
ATOM 3780 C CA . GLY A 1 485 ? -39.341 -16.280 33.545 1.00 32.09 485 GLY A CA 1
ATOM 3781 C C . GLY A 1 485 ? -39.228 -16.718 32.087 1.00 32.09 485 GLY A C 1
ATOM 3782 O O . GLY A 1 485 ? -38.571 -17.712 31.789 1.00 32.09 485 GLY A O 1
ATOM 3783 N N . ILE A 1 486 ? -39.863 -15.983 31.173 1.00 36.53 486 ILE A N 1
ATOM 3784 C CA . ILE A 1 486 ? -39.554 -16.071 29.750 1.00 36.53 486 ILE A CA 1
ATOM 3785 C C . ILE A 1 486 ? -38.154 -15.481 29.578 1.00 36.53 486 ILE A C 1
ATOM 3787 O O . ILE A 1 486 ? -37.960 -14.276 29.742 1.00 36.53 486 ILE A O 1
ATOM 3791 N N . LEU A 1 487 ? -37.184 -16.329 29.231 1.00 41.25 487 LEU A N 1
ATOM 3792 C CA . LEU A 1 487 ? -35.875 -15.902 28.737 1.00 41.25 487 LEU A CA 1
ATOM 3793 C C . LEU A 1 487 ? -36.061 -15.260 27.358 1.00 41.25 487 LEU A C 1
ATOM 3795 O O . LEU A 1 487 ? -35.845 -15.883 26.319 1.00 41.25 487 LEU A O 1
ATOM 3799 N N . ALA A 1 488 ? -36.528 -14.013 27.353 1.00 40.97 488 ALA A N 1
ATOM 3800 C CA . ALA A 1 488 ? -36.611 -13.212 26.149 1.00 40.97 488 ALA A CA 1
ATOM 3801 C C . ALA A 1 488 ? -35.202 -13.073 25.564 1.00 40.97 488 ALA A C 1
ATOM 3803 O O . ALA A 1 488 ? -34.271 -12.668 26.264 1.00 40.97 488 ALA A O 1
ATOM 3804 N N . CYS A 1 489 ? -35.046 -13.389 24.276 1.00 46.47 489 CYS A N 1
ATOM 3805 C CA . CYS A 1 489 ? -33.835 -13.012 23.556 1.00 46.47 489 CYS A CA 1
ATOM 3806 C C . CYS A 1 489 ? -33.636 -11.494 23.723 1.00 46.47 489 CYS A C 1
ATOM 3808 O O . CYS A 1 489 ? -34.614 -10.758 23.535 1.00 46.47 489 CYS A O 1
ATOM 3810 N N . PRO A 1 490 ? -32.427 -11.015 24.082 1.00 64.75 490 PRO A N 1
ATOM 3811 C CA . PRO A 1 490 ? -32.163 -9.587 24.204 1.00 64.75 490 PRO A CA 1
ATOM 3812 C C . PRO A 1 490 ? -32.632 -8.864 22.941 1.00 64.75 490 PRO A C 1
ATOM 3814 O O . PRO A 1 490 ? -32.322 -9.306 21.832 1.00 64.75 490 PRO A O 1
ATOM 3817 N N . GLN A 1 491 ? -33.418 -7.792 23.091 1.00 79.50 491 GLN A N 1
ATOM 3818 C CA . GLN A 1 491 ? -33.878 -7.061 21.911 1.00 79.50 491 GLN A CA 1
ATOM 3819 C C . GLN A 1 491 ? -32.671 -6.484 21.156 1.00 79.50 491 GLN A C 1
ATOM 3821 O O . GLN A 1 491 ? -31.701 -6.082 21.806 1.00 79.50 491 GLN A O 1
ATOM 3826 N N . PRO A 1 492 ? -32.709 -6.433 19.809 1.00 89.88 492 PRO A N 1
ATOM 3827 C CA . PRO A 1 492 ? -31.610 -5.879 19.032 1.00 89.88 492 PRO A CA 1
ATOM 3828 C C . PRO A 1 492 ? -31.291 -4.450 19.470 1.00 89.88 492 PRO A C 1
ATOM 3830 O O . PRO A 1 492 ? -32.178 -3.590 19.509 1.00 89.88 492 PRO A O 1
ATOM 3833 N N . LEU A 1 493 ? -30.021 -4.211 19.787 1.00 93.50 493 LEU A N 1
ATOM 3834 C CA . LEU A 1 493 ? -29.505 -2.925 20.229 1.00 93.50 493 LEU A CA 1
ATOM 3835 C C . LEU A 1 493 ? -29.679 -1.921 19.086 1.00 93.50 493 LEU A C 1
ATOM 3837 O O . LEU A 1 493 ? -29.058 -2.064 18.033 1.00 93.50 493 LEU A O 1
ATOM 3841 N N . ARG A 1 494 ? -30.564 -0.935 19.276 1.00 95.12 494 ARG A N 1
ATOM 3842 C CA . ARG A 1 494 ? -30.962 0.024 18.227 1.00 95.12 494 ARG A CA 1
ATOM 3843 C C . ARG A 1 494 ? -29.960 1.157 18.051 1.00 95.12 494 ARG A C 1
ATOM 3845 O O . ARG A 1 494 ? -29.707 1.586 16.926 1.00 95.12 494 ARG A O 1
ATOM 3852 N N . ARG A 1 495 ? -29.426 1.647 19.170 1.00 96.69 495 ARG A N 1
ATOM 3853 C CA . ARG A 1 495 ? -28.400 2.685 19.239 1.00 96.69 495 ARG A CA 1
ATOM 3854 C C . ARG A 1 495 ? -27.560 2.534 20.500 1.00 96.69 495 ARG A C 1
ATOM 3856 O O . ARG A 1 495 ? -28.055 2.063 21.527 1.00 96.69 495 ARG A O 1
ATOM 3863 N N . CYS A 1 496 ? -26.319 2.985 20.435 1.00 97.94 496 CYS A N 1
ATOM 3864 C CA . CYS A 1 496 ? -25.471 3.150 21.609 1.00 97.94 496 CYS A CA 1
ATOM 3865 C C . CYS A 1 496 ? -24.519 4.337 21.440 1.00 97.94 496 CYS A C 1
ATOM 3867 O O . CYS A 1 496 ? -24.266 4.792 20.323 1.00 97.94 496 CYS A O 1
ATOM 3869 N N . GLN A 1 497 ? -23.977 4.832 22.550 1.00 98.44 497 GLN A N 1
ATOM 3870 C CA . GLN A 1 497 ? -22.940 5.859 22.562 1.00 98.44 497 GLN A CA 1
ATOM 3871 C C . GLN A 1 497 ? -21.726 5.390 23.358 1.00 98.44 497 GLN A C 1
ATOM 3873 O O . GLN A 1 497 ? -21.886 4.815 24.434 1.00 98.44 497 GLN A O 1
ATOM 3878 N N . LEU A 1 498 ? -20.526 5.651 22.840 1.00 98.56 498 LEU A N 1
ATOM 3879 C CA . LEU A 1 498 ? -19.284 5.396 23.565 1.00 98.56 498 LEU A CA 1
ATOM 3880 C C . LEU A 1 498 ? -19.195 6.291 24.808 1.00 98.56 498 LEU A C 1
ATOM 3882 O O . LEU A 1 498 ? -19.417 7.497 24.721 1.00 98.56 498 LEU A O 1
ATOM 3886 N N . GLU A 1 499 ? -18.797 5.697 25.927 1.00 98.12 499 GLU A N 1
ATOM 3887 C CA . GLU A 1 499 ? -18.526 6.349 27.208 1.00 98.12 499 GLU A CA 1
ATOM 3888 C C . GLU A 1 499 ? -17.009 6.440 27.454 1.00 98.12 499 GLU A C 1
ATOM 3890 O O . GLU A 1 499 ? -16.448 7.531 27.562 1.00 98.12 499 GLU A O 1
ATOM 3895 N N . SER A 1 500 ? -16.309 5.303 27.473 1.00 98.44 500 SER A N 1
ATOM 3896 C CA . SER A 1 500 ? -14.880 5.231 27.812 1.00 98.44 500 SER A CA 1
ATOM 3897 C C . SER A 1 500 ? -14.163 4.046 27.156 1.00 98.44 500 SER A C 1
ATOM 3899 O O . SER A 1 500 ? -14.787 3.169 26.557 1.00 98.44 500 SER A O 1
ATOM 3901 N N . ARG A 1 501 ? -12.831 4.026 27.253 1.00 98.38 501 ARG A N 1
ATOM 3902 C CA . ARG A 1 501 ? -11.951 2.947 26.777 1.00 98.38 501 ARG A CA 1
ATOM 3903 C C . ARG A 1 501 ? -11.021 2.471 27.893 1.00 98.38 501 ARG A C 1
ATOM 3905 O O . ARG A 1 501 ? -10.591 3.275 28.721 1.00 98.38 501 ARG A O 1
ATOM 3912 N N . ALA A 1 502 ? -10.640 1.201 27.839 1.00 98.06 502 ALA A N 1
ATOM 3913 C CA . ALA A 1 502 ? -9.536 0.622 28.594 1.00 98.06 502 ALA A CA 1
ATOM 3914 C C . ALA A 1 502 ? -8.683 -0.246 27.658 1.00 98.06 502 ALA A C 1
ATOM 3916 O O . ALA A 1 502 ? -9.206 -1.125 26.974 1.00 98.06 502 ALA A O 1
ATOM 3917 N N . TRP A 1 503 ? -7.378 0.014 27.625 1.00 98.12 503 TRP A N 1
ATOM 3918 C CA . TRP A 1 503 ? -6.392 -0.699 26.813 1.00 98.12 503 TRP A CA 1
ATOM 3919 C C . TRP A 1 503 ? -5.388 -1.430 27.688 1.00 98.12 503 TRP A C 1
ATOM 3921 O O . TRP A 1 503 ? -4.894 -0.852 28.651 1.00 98.12 503 TRP A O 1
ATOM 3931 N N . ARG A 1 504 ? -5.022 -2.645 27.289 1.00 97.81 504 ARG A N 1
ATOM 3932 C CA . ARG A 1 504 ? -3.938 -3.448 27.857 1.00 97.81 504 ARG A CA 1
ATOM 3933 C C . ARG A 1 504 ? -2.899 -3.686 26.766 1.00 97.81 504 ARG A C 1
ATOM 3935 O O . ARG A 1 504 ? -3.251 -4.080 25.654 1.00 97.81 504 ARG A O 1
ATOM 3942 N N . VAL A 1 505 ? -1.638 -3.422 27.081 1.00 96.81 505 VAL A N 1
ATOM 3943 C CA . VAL A 1 505 ? -0.480 -3.686 26.218 1.00 96.81 505 VAL A CA 1
ATOM 3944 C C . VAL A 1 505 ? 0.277 -4.869 26.803 1.00 96.81 505 VAL A C 1
ATOM 3946 O O . VAL A 1 505 ? 0.544 -4.871 28.005 1.00 96.81 505 VAL A O 1
ATOM 3949 N N . LEU A 1 506 ? 0.606 -5.856 25.974 1.00 96.69 506 LEU A N 1
ATOM 3950 C CA . LEU A 1 506 ? 1.194 -7.125 26.398 1.00 96.69 506 LEU A CA 1
ATOM 3951 C C . LEU A 1 506 ? 2.488 -7.450 25.638 1.00 96.69 506 LEU A C 1
ATOM 3953 O O . LEU A 1 506 ? 2.593 -7.085 24.465 1.00 96.69 506 LEU A O 1
ATOM 3957 N N . SER A 1 507 ? 3.405 -8.190 26.268 1.00 95.50 507 SER A N 1
ATOM 3958 C CA . SER A 1 507 ? 4.546 -8.828 25.583 1.00 95.50 507 SER A CA 1
ATOM 3959 C C . SER A 1 507 ? 4.092 -10.018 24.719 1.00 95.50 507 SER A C 1
ATOM 3961 O O . SER A 1 507 ? 2.918 -10.410 24.759 1.00 95.50 507 SER A O 1
ATOM 3963 N N . ASP A 1 508 ? 5.007 -10.634 23.958 1.00 94.44 508 ASP A N 1
ATOM 3964 C CA . ASP A 1 508 ? 4.722 -11.877 23.218 1.00 94.44 508 ASP A CA 1
ATOM 3965 C C . ASP A 1 508 ? 4.335 -13.048 24.163 1.00 94.44 508 ASP A C 1
ATOM 3967 O O . ASP A 1 508 ? 3.478 -13.863 23.818 1.00 94.44 508 ASP A O 1
ATOM 3971 N N . GLU A 1 509 ? 4.882 -13.104 25.386 1.00 94.50 509 GLU A N 1
ATOM 3972 C CA . GLU A 1 509 ? 4.510 -14.066 26.445 1.00 94.50 509 GLU A CA 1
ATOM 3973 C C . GLU A 1 509 ? 3.144 -13.763 27.088 1.00 94.50 509 GLU A C 1
ATOM 3975 O O . GLU A 1 509 ? 2.572 -14.608 27.783 1.00 94.50 509 GLU A O 1
ATOM 3980 N N . GLY A 1 510 ? 2.601 -12.563 26.859 1.00 92.38 510 GLY A N 1
ATOM 3981 C CA . GLY A 1 510 ? 1.338 -12.098 27.425 1.00 92.38 510 GLY A CA 1
ATOM 3982 C C . GLY A 1 510 ? 1.453 -11.391 28.780 1.00 92.38 510 GLY A C 1
ATOM 3983 O O . GLY A 1 510 ? 0.422 -11.193 29.430 1.00 92.38 510 GLY A O 1
ATOM 3984 N N . GLU A 1 511 ? 2.656 -10.998 29.216 1.00 94.38 511 GLU A N 1
ATOM 3985 C CA . GLU A 1 511 ? 2.830 -10.185 30.428 1.00 94.38 511 GLU A CA 1
ATOM 3986 C C . GLU A 1 511 ? 2.276 -8.766 30.223 1.00 94.38 511 GLU A C 1
ATOM 3988 O O . GLU A 1 511 ? 2.365 -8.211 29.131 1.00 94.38 511 GLU A O 1
ATOM 3993 N N . LEU A 1 512 ? 1.681 -8.160 31.260 1.00 95.62 512 LEU A N 1
ATOM 3994 C CA . LEU A 1 512 ? 1.066 -6.829 31.163 1.00 95.62 512 LEU A CA 1
ATOM 3995 C C . LEU A 1 512 ? 2.126 -5.722 31.252 1.00 95.62 512 LEU A C 1
ATOM 3997 O O . LEU A 1 512 ? 2.542 -5.343 32.345 1.00 95.62 512 LEU A O 1
ATOM 4001 N N . LEU A 1 513 ? 2.502 -5.166 30.100 1.00 93.75 513 LEU A N 1
ATOM 4002 C CA . LEU A 1 513 ? 3.490 -4.090 29.985 1.00 93.75 513 LEU A CA 1
ATOM 4003 C C . LEU A 1 513 ? 2.917 -2.712 30.351 1.00 93.75 513 LEU A C 1
ATOM 4005 O O . LEU A 1 513 ? 3.626 -1.871 30.903 1.00 93.75 513 LEU A O 1
ATOM 4009 N N . ASN A 1 514 ? 1.648 -2.446 30.017 1.00 94.19 514 ASN A N 1
ATOM 4010 C CA . ASN A 1 514 ? 1.001 -1.153 30.269 1.00 94.19 514 ASN A CA 1
ATOM 4011 C C . ASN A 1 514 ? -0.536 -1.268 30.277 1.00 94.19 514 ASN A C 1
ATOM 4013 O O . ASN A 1 514 ? -1.102 -2.094 29.558 1.00 94.19 514 ASN A O 1
ATOM 4017 N N . GLU A 1 515 ? -1.219 -0.397 31.023 1.00 95.56 515 GLU A N 1
ATOM 4018 C CA . GLU A 1 515 ? -2.682 -0.272 31.015 1.00 95.56 515 GLU A CA 1
ATOM 4019 C C . GLU A 1 515 ? -3.103 1.205 30.912 1.00 95.56 515 GLU A C 1
ATOM 4021 O O . GLU A 1 515 ? -2.597 2.064 31.633 1.00 95.56 515 GLU A O 1
ATOM 4026 N N . VAL A 1 516 ? -4.023 1.520 29.991 1.00 95.69 516 VAL A N 1
ATOM 4027 C CA . VAL A 1 516 ? -4.446 2.898 29.683 1.00 95.69 516 VAL A CA 1
ATOM 4028 C C . VAL A 1 516 ? -5.970 2.993 29.624 1.00 95.69 516 VAL A C 1
ATOM 4030 O O . VAL A 1 516 ? -6.594 2.585 28.643 1.00 95.69 516 VAL A O 1
ATOM 4033 N N . ALA A 1 517 ? -6.567 3.595 30.653 1.00 96.19 517 ALA A N 1
ATOM 4034 C CA . ALA A 1 517 ? -7.992 3.920 30.711 1.00 96.19 517 ALA A CA 1
ATOM 4035 C C . ALA A 1 517 ? -8.256 5.413 30.433 1.00 96.19 517 ALA A C 1
ATOM 4037 O O . ALA A 1 517 ? -7.402 6.264 30.681 1.00 96.19 517 ALA A O 1
ATOM 4038 N N . GLY A 1 518 ? -9.445 5.750 29.925 1.00 96.19 518 GLY A N 1
ATOM 4039 C CA . GLY A 1 518 ? -9.878 7.144 29.774 1.00 96.19 518 GLY A CA 1
ATOM 4040 C C . GLY A 1 518 ? -11.199 7.318 29.025 1.00 96.19 518 GLY A C 1
ATOM 4041 O O . GLY A 1 518 ? -11.688 6.400 28.372 1.00 96.19 518 GLY A O 1
ATOM 4042 N N . GLU A 1 519 ? -11.775 8.515 29.098 1.00 97.75 519 GLU A N 1
ATOM 4043 C CA . GLU A 1 519 ? -13.061 8.836 28.462 1.00 97.75 519 GLU A CA 1
ATOM 4044 C C . GLU A 1 519 ? -12.956 8.929 26.927 1.00 97.75 519 GLU A C 1
ATOM 4046 O O . GLU A 1 519 ? -11.944 9.398 26.387 1.00 97.75 519 GLU A O 1
ATOM 4051 N N . GLY A 1 520 ? -14.004 8.482 26.225 1.00 97.25 520 GLY A N 1
ATOM 4052 C CA . GLY A 1 520 ? -14.124 8.515 24.764 1.00 97.25 520 GLY A CA 1
ATOM 4053 C C . GLY A 1 520 ? -13.001 7.807 23.985 1.00 97.25 520 GLY A C 1
ATOM 4054 O O . GLY A 1 520 ? -12.262 6.969 24.508 1.00 97.25 520 GLY A O 1
ATOM 4055 N N . VAL A 1 521 ? -12.843 8.175 22.711 1.00 97.06 521 VAL A N 1
ATOM 4056 C CA . VAL A 1 521 ? -11.674 7.877 21.855 1.00 97.06 521 VAL A CA 1
ATOM 4057 C C . VAL A 1 521 ? -11.277 9.144 21.105 1.00 97.06 521 VAL A C 1
ATOM 4059 O O . VAL A 1 521 ? -12.144 9.847 20.604 1.00 97.06 521 VAL A O 1
ATOM 4062 N N . VAL A 1 522 ? -9.982 9.483 21.067 1.00 93.75 522 VAL A N 1
ATOM 4063 C CA . VAL A 1 522 ? -9.443 10.709 20.425 1.00 93.75 522 VAL A CA 1
ATOM 4064 C C . VAL A 1 522 ? -10.221 12.011 20.739 1.00 93.75 522 VAL A C 1
ATOM 4066 O O . VAL A 1 522 ? -10.327 12.907 19.905 1.00 93.75 522 VAL A O 1
ATOM 4069 N N . GLY A 1 523 ? -10.779 12.120 21.954 1.00 94.31 523 GLY A N 1
ATOM 4070 C CA . GLY A 1 523 ? -11.598 13.260 22.399 1.00 94.31 523 GLY A CA 1
ATOM 4071 C C . GLY A 1 523 ? -13.064 13.243 21.934 1.00 94.31 523 GLY A C 1
ATOM 4072 O O . GLY A 1 523 ? -13.750 14.255 22.051 1.00 94.31 523 GLY A O 1
ATOM 4073 N N . GLN A 1 524 ? -13.548 12.122 21.394 1.00 96.44 524 GLN A N 1
ATOM 4074 C CA . GLN A 1 524 ? -14.880 11.961 20.808 1.00 96.44 524 GLN A CA 1
ATOM 4075 C C . GLN A 1 524 ? -15.680 10.836 21.482 1.00 96.44 524 GLN A C 1
ATOM 4077 O O . GLN A 1 524 ? -15.126 9.845 21.960 1.00 96.44 524 GLN A O 1
ATOM 4082 N N . TYR A 1 525 ? -17.007 10.983 21.460 1.00 98.12 525 TYR A N 1
ATOM 4083 C CA . TYR A 1 525 ? -17.986 10.069 22.062 1.00 98.12 525 TYR A CA 1
ATOM 4084 C C . TYR A 1 525 ? -19.005 9.622 20.995 1.00 98.12 525 TYR A C 1
ATOM 4086 O O . TYR A 1 525 ? -20.150 10.089 21.016 1.00 98.12 525 TYR A O 1
ATOM 4094 N N . PRO A 1 526 ? -18.592 8.813 19.999 1.00 97.44 526 PRO A N 1
ATOM 4095 C CA . PRO A 1 526 ? -19.428 8.445 18.859 1.00 97.44 526 PRO A CA 1
ATOM 4096 C C . PRO A 1 526 ? -20.752 7.796 19.270 1.00 97.44 526 PRO A C 1
ATOM 4098 O O . PRO A 1 526 ? -20.791 6.903 20.119 1.00 97.44 526 PRO A O 1
ATOM 4101 N N . GLN A 1 527 ? -21.828 8.241 18.619 1.00 98.00 527 GLN A N 1
ATOM 4102 C CA . GLN A 1 527 ? -23.140 7.598 18.633 1.00 98.00 527 GLN A CA 1
ATOM 4103 C C . GLN A 1 527 ? -23.257 6.691 17.407 1.00 98.00 527 GLN A C 1
ATOM 4105 O O . GLN A 1 527 ? -22.899 7.097 16.302 1.00 98.00 527 GLN A O 1
ATOM 4110 N N . LEU A 1 528 ? -23.752 5.474 17.609 1.00 98.25 528 LEU A N 1
ATOM 4111 C CA . LEU A 1 528 ? -23.908 4.446 16.583 1.00 98.25 528 LEU A CA 1
ATOM 4112 C C . LEU A 1 528 ? -25.381 4.038 16.497 1.00 98.25 528 LEU A C 1
ATOM 4114 O O . LEU A 1 528 ? -26.055 3.930 17.521 1.00 98.25 528 LEU A O 1
ATOM 4118 N N . GLU A 1 529 ? -25.866 3.775 15.285 1.00 97.81 529 GLU A N 1
ATOM 4119 C CA . GLU A 1 529 ? -27.228 3.299 15.012 1.00 97.81 529 GLU A CA 1
ATOM 4120 C C . GLU A 1 529 ? -27.181 1.962 14.261 1.00 97.81 529 GLU A C 1
ATOM 4122 O O . GLU A 1 529 ? -26.258 1.714 13.484 1.00 97.81 529 GLU A O 1
ATOM 4127 N N . ALA A 1 530 ? -28.154 1.082 14.504 1.00 97.44 530 ALA A N 1
ATOM 4128 C CA . ALA A 1 530 ? -28.161 -0.277 13.964 1.00 97.44 530 ALA A CA 1
ATOM 4129 C C . ALA A 1 530 ? -28.272 -0.300 12.432 1.00 97.44 530 ALA A C 1
ATOM 4131 O O . ALA A 1 530 ? -29.291 0.088 11.863 1.00 97.44 530 ALA A O 1
ATOM 4132 N N . GLY A 1 531 ? -27.227 -0.794 11.763 1.00 96.56 531 GLY A N 1
ATOM 4133 C CA . GLY A 1 531 ? -27.095 -0.759 10.303 1.00 96.56 531 GLY A CA 1
ATOM 4134 C C . GLY A 1 531 ? -26.551 0.564 9.745 1.00 96.56 531 GLY A C 1
ATOM 4135 O O . GLY A 1 531 ? -26.473 0.710 8.527 1.00 96.56 531 GLY A O 1
ATOM 4136 N N . GLY A 1 532 ? -26.166 1.509 10.609 1.00 96.75 532 GLY A N 1
ATOM 4137 C CA . GLY A 1 532 ? -25.533 2.771 10.230 1.00 96.75 532 GLY A CA 1
ATOM 4138 C C . GLY A 1 532 ? -24.094 2.622 9.702 1.00 96.75 532 GLY A C 1
ATOM 4139 O O . GLY A 1 532 ? -23.563 1.507 9.614 1.00 96.75 532 GLY A O 1
ATOM 4140 N N . PRO A 1 533 ? -23.447 3.746 9.335 1.00 95.81 533 PRO A N 1
ATOM 4141 C CA . PRO A 1 533 ? -22.060 3.758 8.874 1.00 95.81 533 PRO A CA 1
ATOM 4142 C C . PRO A 1 533 ? -21.080 3.361 9.988 1.00 95.81 533 PRO A C 1
ATOM 4144 O O . PRO A 1 533 ? -21.384 3.467 11.177 1.00 95.81 533 PRO A O 1
ATOM 4147 N N . GLU A 1 534 ? -19.877 2.937 9.598 1.00 95.56 534 GLU A N 1
ATOM 4148 C CA . GLU A 1 534 ? -18.792 2.679 10.550 1.00 95.56 534 GLU A CA 1
ATOM 4149 C C . GLU A 1 534 ? -18.255 4.004 11.111 1.00 95.56 534 GLU A C 1
ATOM 4151 O O . GLU A 1 534 ? -18.015 4.953 10.361 1.00 95.56 534 GLU A O 1
ATOM 4156 N N . TYR A 1 535 ? -18.019 4.066 12.422 1.00 97.12 535 TYR A N 1
ATOM 4157 C CA . TYR A 1 535 ? -17.168 5.101 13.004 1.00 97.12 535 TYR A CA 1
ATOM 4158 C C . TYR A 1 535 ? -15.727 4.596 13.015 1.00 97.12 535 TYR A C 1
ATOM 4160 O O . TYR A 1 535 ? -15.447 3.538 13.574 1.00 97.12 535 TYR A O 1
ATOM 4168 N N . VAL A 1 536 ? -14.811 5.359 12.427 1.00 95.81 536 VAL A N 1
ATOM 4169 C CA . VAL A 1 536 ? -13.387 5.020 12.333 1.00 95.81 536 VAL A CA 1
ATOM 4170 C C . VAL A 1 536 ? -12.593 6.060 13.110 1.00 95.81 536 VAL A C 1
ATOM 4172 O O . VAL A 1 536 ? -12.779 7.259 12.898 1.00 95.81 536 VAL A O 1
ATOM 4175 N N . TYR A 1 537 ? -11.664 5.615 13.953 1.00 95.31 537 TYR A N 1
ATOM 4176 C CA . TYR A 1 537 ? -10.583 6.472 14.431 1.00 95.31 537 TYR A CA 1
ATOM 4177 C C . TYR A 1 537 ? -9.218 5.807 14.248 1.00 95.31 537 TYR A C 1
ATOM 4179 O O . TYR A 1 537 ? -9.096 4.584 14.139 1.00 95.31 537 TYR A O 1
ATOM 4187 N N . GLN A 1 538 ? -8.189 6.646 14.182 1.00 95.75 538 GLN A N 1
ATOM 4188 C CA . GLN A 1 538 ? -6.787 6.258 14.067 1.00 95.75 538 GLN A CA 1
ATOM 4189 C C . GLN A 1 538 ? -6.012 6.924 15.205 1.00 95.75 538 GLN A C 1
ATOM 4191 O O . GLN A 1 538 ? -6.311 8.055 15.595 1.00 95.75 538 GLN A O 1
ATOM 4196 N N . SER A 1 539 ? -5.061 6.198 15.778 1.00 95.75 539 SER A N 1
ATOM 4197 C CA . SER A 1 539 ? -4.283 6.594 16.954 1.00 95.75 539 SER A CA 1
ATOM 4198 C C . SER A 1 539 ? -2.932 5.877 16.913 1.00 95.75 539 SER A C 1
ATOM 4200 O O . SER A 1 539 ? -2.725 5.012 16.068 1.00 95.75 539 SER A O 1
ATOM 4202 N N . CYS A 1 540 ? -2.009 6.206 17.812 1.00 95.50 540 CYS A N 1
ATOM 4203 C CA . CYS A 1 540 ? -0.706 5.552 17.886 1.00 95.50 540 CYS A CA 1
ATOM 4204 C C . CYS A 1 540 ? -0.356 5.062 19.296 1.00 95.50 540 CYS A C 1
ATOM 4206 O O . CYS A 1 540 ? -0.990 5.423 20.291 1.00 95.50 540 CYS A O 1
ATOM 4208 N N . THR A 1 541 ? 0.670 4.220 19.358 1.00 94.69 541 THR A N 1
ATOM 4209 C CA . THR A 1 541 ? 1.367 3.782 20.568 1.00 94.69 541 THR A CA 1
ATOM 4210 C C . THR A 1 541 ? 2.864 3.631 20.265 1.00 94.69 541 THR A C 1
ATOM 4212 O O . THR A 1 541 ? 3.272 3.649 19.101 1.00 94.69 541 THR A O 1
ATOM 4215 N N . HIS A 1 542 ? 3.688 3.480 21.298 1.00 92.06 542 HIS A N 1
ATOM 4216 C CA . HIS A 1 542 ? 5.109 3.173 21.162 1.00 92.06 542 HIS A CA 1
ATOM 4217 C C . HIS A 1 542 ? 5.525 2.106 22.175 1.00 92.06 542 HIS A C 1
ATOM 4219 O O . HIS A 1 542 ? 5.119 2.175 23.333 1.00 92.06 542 HIS A O 1
ATOM 4225 N N . GLN A 1 543 ? 6.340 1.145 21.742 1.00 90.88 543 GLN A N 1
ATOM 4226 C CA . GLN A 1 543 ? 6.789 0.008 22.552 1.00 90.88 543 GLN A CA 1
ATOM 4227 C C . GLN A 1 543 ? 8.310 -0.016 22.691 1.00 90.88 543 GLN A C 1
ATOM 4229 O O . GLN A 1 543 ? 9.019 0.524 21.845 1.00 90.88 543 GLN A O 1
ATOM 4234 N N . ALA A 1 544 ? 8.815 -0.643 23.755 1.00 88.62 544 ALA A N 1
ATOM 4235 C CA . ALA A 1 544 ? 10.242 -0.957 23.887 1.00 88.62 544 ALA A CA 1
ATOM 4236 C C . ALA A 1 544 ? 10.626 -2.235 23.112 1.00 88.62 544 ALA A C 1
ATOM 4238 O O . ALA A 1 544 ? 11.764 -2.376 22.673 1.00 88.62 544 ALA A O 1
ATOM 4239 N N . GLU A 1 545 ? 9.667 -3.142 22.924 1.00 89.19 545 GLU A N 1
ATOM 4240 C CA . GLU A 1 545 ? 9.824 -4.425 22.237 1.00 89.19 545 GLU A CA 1
ATOM 4241 C C . GLU A 1 545 ? 9.436 -4.329 20.751 1.00 89.19 545 GLU A C 1
ATOM 4243 O O . GLU A 1 545 ? 8.609 -3.502 20.357 1.00 89.19 545 GLU A O 1
ATOM 4248 N N . GLN A 1 546 ? 10.049 -5.180 19.920 1.00 91.19 546 GLN A N 1
ATOM 4249 C CA . GLN A 1 546 ? 9.764 -5.265 18.479 1.00 91.19 546 GLN A CA 1
ATOM 4250 C C . GLN A 1 546 ? 8.437 -5.967 18.176 1.00 91.19 546 GLN A C 1
ATOM 4252 O O . GLN A 1 546 ? 7.873 -5.776 17.096 1.00 91.19 546 GLN A O 1
ATOM 4257 N N . SER A 1 547 ? 7.936 -6.767 19.113 1.00 94.50 547 SER A N 1
ATOM 4258 C CA . SER A 1 547 ? 6.638 -7.414 19.019 1.00 94.50 547 SER A CA 1
ATOM 4259 C C . SER A 1 547 ? 5.911 -7.470 20.356 1.00 94.50 547 SER A C 1
ATOM 4261 O O . SER A 1 547 ? 6.486 -7.182 21.401 1.00 94.50 547 SER A O 1
ATOM 4263 N N . GLY A 1 548 ? 4.613 -7.746 20.288 1.00 95.62 548 GLY A N 1
ATOM 4264 C CA . GLY A 1 548 ? 3.700 -7.790 21.417 1.00 95.62 548 GLY A CA 1
ATOM 4265 C C . GLY A 1 548 ? 2.263 -7.587 20.943 1.00 95.62 548 GLY A C 1
ATOM 4266 O O . GLY A 1 548 ? 1.963 -7.613 19.745 1.00 95.62 548 GLY A O 1
ATOM 4267 N N . PHE A 1 549 ? 1.350 -7.350 21.879 1.00 97.38 549 PHE A N 1
ATOM 4268 C CA . PHE A 1 549 ? -0.080 -7.268 21.582 1.00 97.38 549 PHE A CA 1
ATOM 4269 C C . PHE A 1 549 ? -0.766 -6.077 22.246 1.00 97.38 549 PHE A C 1
ATOM 4271 O O . PHE A 1 549 ? -0.346 -5.581 23.292 1.00 97.38 549 PHE A O 1
ATOM 4278 N N . MET A 1 550 ? -1.889 -5.660 21.665 1.00 97.69 550 MET A N 1
ATOM 4279 C CA . MET A 1 550 ? -2.873 -4.810 22.332 1.00 97.69 550 MET A CA 1
ATOM 4280 C C . MET A 1 550 ? -4.245 -5.479 22.338 1.00 97.69 550 MET A C 1
ATOM 4282 O O . MET A 1 550 ? -4.696 -6.025 21.336 1.00 97.69 550 MET A O 1
ATOM 4286 N N . GLU A 1 551 ? -4.920 -5.413 23.480 1.00 97.88 551 GLU A N 1
ATOM 4287 C CA . GLU A 1 551 ? -6.297 -5.871 23.692 1.00 97.88 551 GLU A CA 1
ATOM 4288 C C . GLU A 1 551 ? -7.026 -4.865 24.595 1.00 97.88 551 GLU A C 1
ATOM 4290 O O . GLU A 1 551 ? -6.390 -4.030 25.244 1.00 97.88 551 GLU A O 1
ATOM 4295 N N . GLY A 1 552 ? -8.356 -4.898 24.664 1.00 96.69 552 GLY A N 1
ATOM 4296 C CA . GLY A 1 552 ? -9.054 -3.923 25.499 1.00 96.69 552 GLY A CA 1
ATOM 4297 C C . GLY A 1 552 ? -10.569 -4.020 25.497 1.00 96.69 552 GLY A C 1
ATOM 4298 O O . GLY A 1 552 ? -11.166 -4.988 25.027 1.00 96.69 552 GLY A O 1
ATOM 4299 N N . GLY A 1 553 ? -11.197 -2.974 26.021 1.00 97.69 553 GLY A N 1
ATOM 4300 C CA . GLY A 1 553 ? -12.642 -2.837 26.076 1.00 97.69 553 GLY A CA 1
ATOM 4301 C C . GLY A 1 553 ? -13.088 -1.390 25.913 1.00 97.69 553 GLY A C 1
ATOM 4302 O O . GLY A 1 553 ? -12.416 -0.456 26.352 1.00 97.69 553 GLY A O 1
ATOM 4303 N N . PHE A 1 554 ? -14.253 -1.216 25.302 1.00 98.56 554 PHE A N 1
ATOM 4304 C CA . PHE A 1 554 ? -14.918 0.069 25.132 1.00 98.56 554 PHE A CA 1
ATOM 4305 C C . PHE A 1 554 ? -16.262 0.029 25.852 1.00 98.56 554 PHE A C 1
ATOM 4307 O O . PHE A 1 554 ? -17.103 -0.812 25.536 1.00 98.56 554 PHE A O 1
ATOM 4314 N N . VAL A 1 555 ? -16.480 0.913 26.822 1.00 98.50 555 VAL A N 1
ATOM 4315 C CA . VAL A 1 555 ? -17.764 1.011 27.524 1.00 98.50 555 VAL A CA 1
ATOM 4316 C C . VAL A 1 555 ? -18.727 1.812 26.657 1.00 98.50 555 VAL A C 1
ATOM 4318 O O . VAL A 1 555 ? -18.421 2.933 26.255 1.00 98.50 555 VAL A O 1
ATOM 4321 N N . PHE A 1 556 ? -19.887 1.232 26.364 1.00 98.44 556 PHE A N 1
ATOM 4322 C CA . PHE A 1 556 ? -20.970 1.852 25.609 1.00 98.44 556 PHE A CA 1
ATOM 4323 C C . PHE A 1 556 ? -22.252 1.885 26.440 1.00 98.44 556 PHE A C 1
ATOM 4325 O O . PHE A 1 556 ? -22.618 0.891 27.066 1.00 98.44 556 PHE A O 1
ATOM 4332 N N . VAL A 1 557 ? -22.976 3.001 26.374 1.00 97.62 557 VAL A N 1
ATOM 4333 C CA . VAL A 1 557 ? -24.329 3.158 26.925 1.00 97.62 557 VAL A CA 1
ATOM 4334 C C . VAL A 1 557 ? -25.351 2.876 25.827 1.00 97.62 557 VAL A C 1
ATOM 4336 O O . VAL A 1 557 ? -25.255 3.415 24.725 1.00 97.62 557 VAL A O 1
ATOM 4339 N N . GLU A 1 558 ? -26.345 2.040 26.116 1.00 96.56 558 GLU A N 1
ATOM 4340 C CA . GLU A 1 558 ? -27.515 1.830 25.257 1.00 96.56 558 GLU A CA 1
ATOM 4341 C C . GLU A 1 558 ? -28.414 3.074 25.280 1.00 96.56 558 GLU A C 1
ATOM 4343 O O . GLU A 1 558 ? -28.702 3.607 26.350 1.00 96.56 558 GLU A O 1
ATOM 4348 N N . GLY A 1 559 ? -28.830 3.573 24.113 1.00 94.81 559 GLY A N 1
ATOM 4349 C CA . GLY A 1 559 ? -29.377 4.930 23.991 1.00 94.81 559 GLY A CA 1
ATOM 4350 C C . GLY A 1 559 ? -28.275 5.956 23.710 1.00 94.81 559 GLY A C 1
ATOM 4351 O O . GLY A 1 559 ? -27.563 5.852 22.709 1.00 94.81 559 GLY A O 1
ATOM 4352 N N . THR A 1 560 ? -28.147 6.963 24.578 1.00 96.50 560 THR A N 1
ATOM 4353 C CA . THR A 1 560 ? -27.110 8.015 24.528 1.00 96.50 560 THR A CA 1
ATOM 4354 C C . THR A 1 560 ? -26.638 8.385 25.938 1.00 96.50 560 THR A C 1
ATOM 4356 O O . THR A 1 560 ? -27.377 8.178 26.896 1.00 96.50 560 THR A O 1
ATOM 4359 N N . LEU A 1 561 ? -25.467 9.015 26.092 1.00 95.25 561 LEU A N 1
ATOM 4360 C CA . LEU A 1 561 ? -24.964 9.446 27.413 1.00 95.25 561 LEU A CA 1
ATOM 4361 C C . LEU A 1 561 ? -25.926 10.416 28.129 1.00 95.25 561 LEU A C 1
ATOM 4363 O O . LEU A 1 561 ? -26.079 10.366 29.344 1.00 95.25 561 LEU A O 1
ATOM 4367 N N . ALA A 1 562 ? -26.610 11.281 27.372 1.00 95.62 562 ALA A N 1
ATOM 4368 C CA . ALA A 1 562 ? -27.580 12.239 27.910 1.00 95.62 562 ALA A CA 1
ATOM 4369 C C . ALA A 1 562 ? -28.985 11.642 28.136 1.00 95.62 562 ALA A C 1
ATOM 4371 O O . ALA A 1 562 ? -29.809 12.253 28.818 1.00 95.62 562 ALA A O 1
ATOM 4372 N N . ARG A 1 563 ? -29.283 10.487 27.525 1.00 95.00 563 ARG A N 1
ATOM 4373 C CA . ARG A 1 563 ? -30.543 9.736 27.651 1.00 95.00 563 ARG A CA 1
ATOM 4374 C C . ARG A 1 563 ? -30.258 8.233 27.501 1.00 95.00 563 ARG A C 1
ATOM 4376 O O . ARG A 1 563 ? -30.347 7.723 26.379 1.00 95.00 563 ARG A O 1
ATOM 4383 N N . PRO A 1 564 ? -29.885 7.538 28.588 1.00 93.62 564 PRO A N 1
ATOM 4384 C CA . PRO A 1 564 ? -29.738 6.089 28.573 1.00 93.62 564 PRO A CA 1
ATOM 4385 C C . PRO A 1 564 ? -31.093 5.406 28.348 1.00 93.62 564 PRO A C 1
ATOM 4387 O O . PRO A 1 564 ? -32.086 5.745 28.992 1.00 93.62 564 PRO A O 1
ATOM 4390 N N . GLU A 1 565 ? -31.123 4.442 27.434 1.00 92.94 565 GLU A N 1
ATOM 4391 C CA . GLU A 1 565 ? -32.266 3.567 27.135 1.00 92.94 565 GLU A CA 1
ATOM 4392 C C . GLU A 1 565 ? -32.085 2.172 27.772 1.00 92.94 565 GLU A C 1
ATOM 4394 O O . GLU A 1 565 ? -33.056 1.437 27.939 1.00 92.94 565 GLU A O 1
ATOM 4399 N N . GLY A 1 566 ? -30.856 1.829 28.182 1.00 89.81 566 GLY A N 1
ATOM 4400 C CA . GLY A 1 566 ? -30.496 0.578 28.851 1.00 89.81 566 GLY A CA 1
ATOM 4401 C C . GLY A 1 566 ? -29.192 0.697 29.651 1.00 89.81 566 GLY A C 1
ATOM 4402 O O . GLY A 1 566 ? -28.639 1.785 29.807 1.00 89.81 566 GLY A O 1
ATOM 4403 N N . SER A 1 567 ? -28.698 -0.423 30.182 1.00 88.94 567 SER A N 1
ATOM 4404 C CA . SER A 1 567 ? -27.457 -0.469 30.969 1.00 88.94 567 SER A CA 1
ATOM 4405 C C . SER A 1 567 ? -26.199 -0.364 30.099 1.00 88.94 567 SER A C 1
ATOM 4407 O O . SER A 1 567 ? -26.164 -0.924 28.998 1.00 88.94 567 SER A O 1
ATOM 4409 N N . SER A 1 568 ? -25.136 0.253 30.629 1.00 95.44 568 SER A N 1
ATOM 4410 C CA . SER A 1 568 ? -23.806 0.219 30.008 1.00 95.44 568 SER A CA 1
ATOM 4411 C C . SER A 1 568 ? -23.316 -1.218 29.788 1.00 95.44 568 SER A C 1
ATOM 4413 O O . SER A 1 568 ? -23.653 -2.133 30.544 1.00 95.44 568 SER A O 1
ATOM 4415 N N . PHE A 1 569 ? -22.497 -1.423 28.759 1.00 97.12 569 PHE A N 1
ATOM 4416 C CA . PHE A 1 569 ? -21.837 -2.693 28.468 1.00 97.12 569 PHE A CA 1
ATOM 4417 C C . PHE A 1 569 ? -20.438 -2.456 27.893 1.00 97.12 569 PHE A C 1
ATOM 4419 O O . PHE A 1 569 ? -20.218 -1.499 27.154 1.00 97.12 569 PHE A O 1
ATOM 4426 N N . THR A 1 570 ? -19.496 -3.347 28.196 1.00 98.19 570 THR A N 1
ATOM 4427 C CA . THR A 1 570 ? -18.149 -3.301 27.615 1.00 98.19 570 THR A CA 1
ATOM 4428 C C . THR A 1 570 ? -18.127 -4.108 26.321 1.00 98.19 570 THR A C 1
ATOM 4430 O O . THR A 1 570 ? -18.254 -5.330 26.355 1.00 98.19 570 THR A O 1
ATOM 4433 N N . ALA A 1 571 ? -17.960 -3.441 25.181 1.00 98.25 571 ALA A N 1
ATOM 4434 C CA . ALA A 1 571 ? -17.636 -4.091 23.920 1.00 98.25 571 ALA A CA 1
ATOM 4435 C C . ALA A 1 571 ? -16.154 -4.481 23.898 1.00 98.25 571 ALA A C 1
ATOM 4437 O O . ALA A 1 571 ? -15.289 -3.662 24.214 1.00 98.25 571 ALA A O 1
ATOM 4438 N N . VAL A 1 572 ? -15.859 -5.730 23.539 1.00 98.38 572 VAL A N 1
ATOM 4439 C CA . VAL A 1 572 ? -14.485 -6.248 23.502 1.00 98.38 572 VAL A CA 1
ATOM 4440 C C . VAL A 1 572 ? -13.743 -5.664 22.301 1.00 98.38 572 VAL A C 1
ATOM 4442 O O . VAL A 1 572 ? -14.213 -5.780 21.171 1.00 98.38 572 VAL A O 1
ATOM 4445 N N . CYS A 1 573 ? -12.559 -5.094 22.529 1.00 98.12 573 CYS A N 1
ATOM 4446 C CA . CYS A 1 573 ? -11.562 -4.976 21.473 1.00 98.12 573 CYS A CA 1
ATOM 4447 C C . CYS A 1 573 ? -10.784 -6.296 21.423 1.00 98.12 573 CYS A C 1
ATOM 4449 O O . CYS A 1 573 ? -10.185 -6.663 22.440 1.00 98.12 573 CYS A O 1
ATOM 4451 N N . PRO A 1 574 ? -10.786 -7.027 20.294 1.00 97.88 574 PRO A N 1
ATOM 4452 C CA . PRO A 1 574 ? -10.018 -8.259 20.195 1.00 97.88 574 PRO A CA 1
ATOM 4453 C C . PRO A 1 574 ? -8.525 -7.953 20.338 1.00 97.88 574 PRO A C 1
ATOM 4455 O O . PRO A 1 574 ? -8.078 -6.833 20.067 1.00 97.88 574 PRO A O 1
ATOM 4458 N N . ARG A 1 575 ? -7.755 -8.966 20.739 1.00 97.19 575 ARG A N 1
ATOM 4459 C CA . ARG A 1 575 ? -6.298 -8.889 20.719 1.00 97.19 575 ARG A CA 1
ATOM 4460 C C . ARG A 1 575 ? -5.820 -8.736 19.274 1.00 97.19 575 ARG A C 1
ATOM 4462 O O . ARG A 1 575 ? -6.202 -9.535 18.423 1.00 97.19 575 ARG A O 1
ATOM 4469 N N . PHE A 1 576 ? -4.979 -7.742 19.021 1.00 96.88 576 PHE A N 1
ATOM 4470 C CA . PHE A 1 576 ? -4.286 -7.550 17.750 1.00 96.88 576 PHE A CA 1
ATOM 4471 C C . PHE A 1 576 ? -2.783 -7.389 17.975 1.00 96.88 576 PHE A C 1
ATOM 4473 O O . PHE A 1 576 ? -2.335 -6.982 19.050 1.00 96.88 576 PHE A O 1
ATOM 4480 N N . GLU A 1 577 ? -2.007 -7.753 16.960 1.00 95.75 577 GLU A N 1
ATOM 4481 C CA . GLU A 1 577 ? -0.550 -7.746 17.017 1.00 95.75 577 GLU A CA 1
ATOM 4482 C C . GLU A 1 577 ? 0.033 -6.347 16.757 1.00 95.75 577 GLU A C 1
ATOM 4484 O O . GLU A 1 577 ? -0.403 -5.604 15.871 1.00 95.75 577 GLU A O 1
ATOM 4489 N N . LEU A 1 578 ? 1.061 -6.004 17.527 1.00 95.62 578 LEU A N 1
ATOM 4490 C CA . LEU A 1 578 ? 2.036 -4.976 17.193 1.00 95.62 578 LEU A CA 1
ATOM 4491 C C . LEU A 1 578 ? 3.331 -5.716 16.853 1.00 95.62 578 LEU A C 1
ATOM 4493 O O . LEU A 1 578 ? 3.917 -6.327 17.738 1.00 95.62 578 LEU A O 1
ATOM 4497 N N . ARG A 1 579 ? 3.773 -5.705 15.593 1.00 93.38 579 ARG A N 1
ATOM 4498 C CA . ARG A 1 579 ? 5.021 -6.365 15.177 1.00 93.38 579 ARG A CA 1
ATOM 4499 C C . ARG A 1 579 ? 5.767 -5.517 14.160 1.00 93.38 579 ARG A C 1
ATOM 4501 O O . ARG A 1 579 ? 5.196 -5.109 13.149 1.00 93.38 579 ARG A O 1
ATOM 4508 N N . VAL A 1 580 ? 7.041 -5.250 14.434 1.00 92.19 580 VAL A N 1
ATOM 4509 C CA . VAL A 1 580 ? 7.999 -4.729 13.453 1.00 92.19 580 VAL A CA 1
ATOM 4510 C C . VAL A 1 580 ? 8.122 -5.788 12.350 1.00 92.19 580 VAL A C 1
ATOM 4512 O O . VAL A 1 580 ? 8.538 -6.910 12.648 1.00 92.19 580 VAL A O 1
ATOM 4515 N N . PRO A 1 581 ? 7.704 -5.507 11.104 1.00 91.31 581 PRO A N 1
ATOM 4516 C CA . PRO A 1 581 ? 7.707 -6.516 10.052 1.00 91.31 581 PRO A CA 1
ATOM 4517 C C . PRO A 1 581 ? 9.134 -6.790 9.559 1.00 91.31 581 PRO A C 1
ATOM 4519 O O . PRO A 1 581 ? 10.015 -5.949 9.693 1.00 91.31 581 PRO A O 1
ATOM 4522 N N . GLU A 1 582 ? 9.358 -7.934 8.913 1.00 87.94 582 GLU A N 1
ATOM 4523 C CA . GLU A 1 582 ? 10.632 -8.213 8.225 1.00 87.94 582 GLU A CA 1
ATOM 4524 C C . GLU A 1 582 ? 10.935 -7.159 7.139 1.00 87.94 582 GLU A C 1
ATOM 4526 O O . GLU A 1 582 ? 12.085 -6.769 6.943 1.00 87.94 582 GLU A O 1
ATOM 4531 N N . TYR A 1 583 ? 9.886 -6.664 6.469 1.00 88.50 583 TYR A N 1
ATOM 4532 C CA . TYR A 1 583 ? 9.959 -5.645 5.424 1.00 88.50 583 TYR A CA 1
ATOM 4533 C C . TYR A 1 583 ? 8.646 -4.838 5.306 1.00 88.50 583 TYR A C 1
ATOM 4535 O O . TYR A 1 583 ? 7.580 -5.304 5.723 1.00 88.50 583 TYR A O 1
ATOM 4543 N N . ILE A 1 584 ? 8.704 -3.611 4.769 1.00 87.31 584 ILE A N 1
ATOM 4544 C CA . ILE A 1 584 ? 7.643 -2.592 4.935 1.00 87.31 584 ILE A CA 1
ATOM 4545 C C . ILE A 1 584 ? 7.292 -1.777 3.662 1.00 87.31 584 ILE A C 1
ATOM 4547 O O . ILE A 1 584 ? 8.032 -1.761 2.680 1.00 87.31 584 ILE A O 1
ATOM 4551 N N . PHE A 1 585 ? 6.139 -1.092 3.707 1.00 79.62 585 PHE A N 1
ATOM 4552 C CA . PHE A 1 585 ? 5.536 -0.206 2.696 1.00 79.62 585 PHE A CA 1
ATOM 4553 C C . PHE A 1 585 ? 5.143 1.141 3.354 1.00 79.62 585 PHE A C 1
ATOM 4555 O O . PHE A 1 585 ? 4.898 1.154 4.583 1.00 79.62 585 PHE A O 1
#

Secondary structure (DSSP, 8-state):
--------GGGS-HHHHHHHHTTS-HHHHHHHHTT-HHHHHHTT-HHHHHHHHHHHH--SS-B-TTSPBPS-HHHHHHHHHHHTTTS-HHHHHHHHHHHHHHHHHHHHH-HHHHTTBPPPPPHHHHHHHHHHHTSPPPHHHHHHHHH---B--HHHHHHHHHHHHHHHHHHTT--TTGGGGTTPPPP-PPPS--GGGS--TT-EEEETTEEEE-EEPPHHHHHHHHHHHHHH-SSPPPTTEEEEEE-TTSSSEEEEETTT--EEEESSS-EEE-SPPPS-GGG--HHHHHHHHHHHHHHTT-SEEEEEEETTEEEEEEE-S--STTTEEEEEETTEEEEEEEEE-GGGS-TTS--EEEEEEEEEEE--HHHHHHHHHHHHHHHHHHHHHHHHHHHHHHHHHHHHHHHHHHHHHHHGGGTTTS--S--------------------------------------------------------------PPPPP--EEEEEEEEEEEE-TT--EEEEEEEESBTTB--EEETT-PPEEEEEEEEESSSEEEEEEEEEEEEEETTEESS--EEEEEEEEEEE--SS--

Solvent-accessible surface area (backbone atoms only — not comparable to full-atom values): 33342 Å² total; per-residue (Å²): 136,78,87,79,71,83,80,47,83,87,75,51,52,68,68,53,47,50,64,63,52,63,78,48,55,68,67,58,44,57,52,48,32,72,74,38,71,72,41,42,56,58,72,58,41,46,86,57,30,39,60,50,31,32,74,44,56,52,39,93,64,41,38,33,88,86,72,44,84,34,97,34,28,54,54,13,46,52,47,44,49,62,74,46,64,93,52,62,67,70,47,43,27,49,34,32,44,30,49,44,51,37,46,56,47,24,58,75,68,38,40,86,40,46,76,22,53,34,69,41,45,51,74,64,59,49,55,52,40,24,64,74,61,73,44,69,74,29,69,29,56,48,31,43,26,49,61,33,25,22,50,63,41,71,51,59,57,32,44,48,53,31,49,60,51,52,52,52,35,51,77,68,72,43,62,94,79,55,59,82,79,70,82,55,81,79,80,57,72,55,71,99,66,57,63,55,42,35,42,15,85,68,11,26,51,43,35,85,90,50,71,46,11,37,27,46,41,21,63,74,49,25,42,50,52,27,56,46,41,60,76,65,44,97,61,90,59,62,84,53,53,38,39,49,24,29,16,77,82,62,52,37,34,33,35,35,33,39,88,51,17,42,28,30,37,13,27,97,85,41,66,44,50,24,25,67,90,68,98,54,79,87,69,25,37,27,52,40,50,27,48,41,50,51,28,47,39,53,70,69,55,32,48,52,71,43,75,40,52,50,86,90,58,51,34,67,20,38,33,59,52,36,72,38,77,80,59,21,33,72,30,71,36,85,42,34,34,29,39,36,21,38,39,70,36,57,52,68,27,55,92,84,68,71,32,45,28,34,37,37,40,44,35,40,32,30,39,29,58,66,57,34,51,53,53,54,51,61,66,44,49,64,58,53,51,53,51,51,52,52,52,52,53,51,52,51,52,52,52,51,51,51,52,52,52,51,51,53,50,52,54,52,59,66,47,54,74,68,60,75,79,74,83,89,79,85,84,87,84,84,88,86,81,86,89,80,89,82,85,91,89,89,89,79,89,80,89,87,88,79,89,83,86,83,90,88,89,83,90,84,89,89,89,88,82,89,79,89,88,85,86,84,87,87,89,86,80,86,82,91,78,82,83,78,82,71,83,67,75,79,76,63,59,58,35,29,13,45,51,28,32,36,39,39,34,27,38,81,91,60,50,81,74,47,76,52,71,47,70,28,55,100,88,39,57,60,74,41,39,41,58,48,77,70,50,74,50,50,41,74,52,72,35,81,53,63,48,24,34,40,32,35,36,35,34,28,26,26,39,28,91,95,52,63,73,51,71,69,47,71,32,49,40,48,69,36,64,46,58,68,64,89,42,57,124

Sequence (585 aa):
MEDEAPTGVNDLSPACFVAVFGTLGAAETARAMCVHPLWADNLRDDILWRPYFEEVFAQRDARLPDETEAASYRAAFLAWTAHFAELPSSLTSRALHMWARLRGWLQQHAPFIADTLRPGASAAAVVEAEAALGVKLPPALVAILRVHDGQALEFDQAFDRYVQFRTRLQEQGHAPNTASTLGTAPPPVPPRWHPSMVWGVFGGYSFYDHMASLRLFPLERIVWWTTFFWSHAPAPMPRHLLIIGASSNLGKLLLLDADSGEVRLGSAQDRMPAAPPGPDPDAQDGCLRWMEEWARRVAAGWYEVDDVGVAPRRARGIVLFPVVEPLMATAVTRGLQVRVSSVFAPEMCGEGGTRYFFSYSVRFRLLSAEQQQQQAQQQQQPQQQQQQQQQQQQQQQQQQQQQQQQQQQQQQQQQQPRREGLQGRHSPGNQQSLEADAEEQDQRSEQQRQNSAPSTSSGDAGAGTHGSSGGSGGPSTRTGGGCSGILACPQPLRRCQLESRAWRVLSDEGELLNEVAGEGVVGQYPQLEAGGPEYVYQSCTHQAEQSGFMEGGFVFVEGTLARPEGSSFTAVCPRFELRVPEYIF

pLDDT: mean 83.03, std 20.9, range [27.09, 98.62]

Foldseek 3Di:
DDDPDPCDPLNDDLVVLCVVCLVDAPVVLVVQLVPDVSSVVSSVDLSSLQVNLCQQQVDRALAALVRHHAPGSVRRVVRLCVQLVVADSVLLSLLRVLCNLLLVLCVVAPVVLNVFWAAADHPVLQVVLCVLLVHHAQRNVNSNRRHTQWTDFPLLVLVVQQVVVQVVCVVVVHDPPCPVVPPDDDRSDRDPADQSLQSASLGWADADHDIWHKTFHGSVCQSVVQVCCCVDPPDHDDSQKTFGMTHSVRLWTWIARRQFLWIWIAGPAFTATAADDDPDRNSSNRVSNNSSVSSVCSSVVQWHFDWHDDPPRIDTHTHPFGDDPPQKDWDADLQKIKIKGKDWHRSPCDPPNQKTKMKMKIKIARAAQVVSVVVLVVVCVVVVVVVVVVVVVVVVVVVVVVVVVVVVVVVVVVCPVVVVPDDDDDDDDDDDDDDDDDDDDDDDDDDDDDDDDDDDDDYDDDDDDDDDDDDDDDDDDDDDDDPPPDPDDPRRQFKKKWFWKKKFWAAPVGHTPDIDIDTDPPPDIDMHGHVDDMDMHMHMDMDSDQKTKMWIWIWMARPYPVDGPDDIDTGTGDIHMRHDDNHHD

InterPro domains:
  IPR007474 ApaG domain [PF04379] (494-557)
  IPR007474 ApaG domain [PS51087] (330-585)
  IPR018958 Knr4/Smi1-like domain [SM00860] (120-297)
  IPR036047 F-box-like domain superfamily [SSF81383] (5-64)
  IPR036767 ApaG domain superfamily [G3DSA:2.60.40.1470] (328-425)
  IPR036767 ApaG domain superfamily [G3DSA:2.60.40.1470] (487-585)
  IPR036767 ApaG domain superfamily [SSF110069] (494-585)
  IPR037883 Knr4/Smi1-like domain superfamily [SSF160631] (98-262)